Protein 2JHN (pdb70)

Solvent-accessible surface area: 27397 Å² total; per-residue (Å²): 135,44,115,2,104,24,168,42,30,17,48,9,122,27,10,16,82,20,40,39,33,46,103,64,32,5,0,5,2,17,84,122,33,38,0,16,7,2,6,60,11,132,76,86,28,2,0,0,24,0,47,49,94,54,102,114,12,0,2,0,33,9,56,8,82,122,202,13,35,106,37,0,82,151,62,0,31,63,13,10,1,11,66,67,6,80,91,1,13,136,54,0,62,72,17,104,62,0,94,94,1,22,89,117,8,111,7,4,4,74,2,4,15,34,3,27,40,1,9,2,4,0,2,33,2,0,3,28,19,162,61,64,51,58,74,5,14,108,26,1,13,129,3,0,39,30,25,3,51,86,19,128,65,113,74,62,94,0,41,3,17,3,44,43,129,28,1,76,70,1,18,32,78,0,2,100,67,9,50,6,62,113,88,24,0,62,2,4,18,52,1,4,141,54,148,104,8,89,99,5,39,149,105,38,82,144,106,0,57,115,44,0,38,85,18,145,45,6,40,116,59,4,0,11,3,0,1,0,15,3,6,34,47,62,22,20,0,0,51,14,114,9,0,57,99,0,0,2,101,7,42,50,145,45,127,108,38,50,18,135,69,0,39,52,12,6,165,122,103,0,34,149,7,6,32,4,0,0,4,0,0,24,0,15,12,34,93,80,64,154,229,182,206,142,48,116,2,112,26,166,44,34,16,55,6,114,24,9,15,101,20,40,40,42,51,126,73,30,5,0,5,2,13,69,120,34,37,0,17,4,2,10,74,11,120,77,92,27,2,0,0,24,0,47,43,96,57,99,116,14,0,2,0,31,10,59,10,83,124,189,14,39,86,37,0,84,139,73,0,30,64,11,11,1,10,71,61,6,91,97,1,15,143,52,0,49,74,14,124,79,0,104,117,3,18,88,119,10,110,7,4,4,74,2,4,15,35,3,31,42,0,10,1,4,0,2,31,2,0,2,27,8,163,62,62,54,65,74,6,15,107,29,1,12,130,2,1,37,34,25,3,51,82,19,135,62,118,71,70,102,0,35,5,18,3,41,41,130,27,1,75,62,8,16,40,97,0,1,96,85,12,49,8,58,147,108,18,0,89,6,2,16,77,0,3,140,54,143,101,8,83,104,4,41,165,97,37,79,149,107,0,55,114,44,0,38,83,17,192,39,8,38,118,54,4,0,9,4,0,1,0,13,3,6,32,40,63,24,20,0,0,56,13,98,9,0,58,102,0,0,1,105,12,42,51,149,50,126,98,36,56,21,145,74,0,38,73,21,6,159,135,109,0,34,149,7,5,34,4,0,0,3,0,0,21,1,17,21,76,98,76,88,241,204

Foldseek 3Di:
DDKDFAPFFADLVLLQVLDDCQCFCLPWHADPSKIWAWDQDPNRTKIWIWHDPDRGMIDIDIDDDPVCVVVVNVLCCQASVRHAQPVVQVQLCPDPLSPVLCVVSPRSGFDHAPASALLVLLLLLLLPPPHDNVVSSQLSSLQQVPQWDWDQDDNDIHTGRHQLVSLLVCALVNSVVSPDDSVSSVQSNVVSPDPPSRCLLVDDLVVQLCVQCVRPSRDDQSSQSSCLRPSVDLRARLQPPLLQQLQCVRPVVRPRDDSVVSVVCCVVRQPPNNSRVNSSSNCCCVPVPVDDD/DDKDFAPFFADLVLLQVLDPCQCQCLPWHADPSKIWAWDQDPRRTKTWIWHAPDRGMIDIDIDDDPVCVVVVSVLCCQQSVRHAQPVVQVLLCPDPLSVVLCVVSPRSGFDHAPASALLVLLLLLLLPPPHDNVVSSQLSSLQQVPQWDWDADPNDIHTGRHALVSLLVCALVNSVVSPDDSVSSVQSNVSSPDPPSRCLLVDDLVVQLCVQCVGPSGDLQSSLSSCLRPSVHLRANLQPPLLQQLVCVRPPVRDGDDSVVSVVCCVVRVPPRNSRVNSSSNCCSVPVPPD

Sequence (584 aa):
MWRIELKHAVNWELKMKKFFVLPELPTPDVVESGVWRRRAIVLDGRAVAVMAYPESERTIVVEGNFENREWEAVRRKLVEYLGLQNPEELYRFMDGDEKLRMMLKNRFYGFGRAGLMSMMSVFEGIAKAIIQQQISFVVAEKLAAKIVGRFGDEVEWNGLKFYGFPTQEAILKAGVEGLRECGLSRRRKAELIVEIAKEENLEELKEWGEEEAYEEYLTSFKGIGRWTAELVLSIALGKNVFPADDLGVRRAVSRLYFNGEIQSAEKVREIARERFGRFARDILFYLFLYDRFFSKELVMWRIELKHAVNWELKMKFFVLPELPTPDVVESGVWRRAIVLDGRAVAVMAYPESERTIVVEGNFENREWEAVRRKLVEYLGLQNPEELYRFMDGDEKLRMLLKNRFYGFGRAGLMSMMSVFEGIAKAIIQQQISFVVAEKLAAKIVGRFGDEVEWNGLKFYGFPTQEAILKAGVEGLRECGLSRRKAELIVEEIAKEENLEELLKEWGEEEAYEYLTSFKGIGRWTAELVLSSIALGKKNVFPADDLLGVRRAVSRLYFNGEIQSAEKVREIARERFGRFARDILFYLFLYDRFFSLV

InterPro domains:
  IPR003265 HhH-GPD domain [PF00730] (124-270)
  IPR003265 HhH-GPD domain [SM00478] (127-283)
  IPR003265 HhH-GPD domain [cd00056] (119-284)
  IPR011257 DNA glycosylase [SSF48150] (116-285)
  IPR023170 Helix-hairpin-helix, base-excision DNA repair, C-terminal [G3DSA:1.10.1670.10] (234-295)
  IPR037046 DNA-3-methyladenine glycosylase AlkA, N-terminal domain superfamily [G3DSA:3.30.310.20] (1-113)
  IPR051912 Alkylbase DNA Glycosylase/Transcriptional Activator [PTHR43003] (111-266)
  IPR055137 AlkA-like, TATA-box binding protein-like domain [PF22394] (1-84)

Secondary structure (DSSP, 8-state):
-EEEE-SS---HHHHHHT-SSTTS-SS-EEETTEEEEEEEETTEEEEEEEEEEETTEEEEEESS-GGGHHHHHHHHHHHHT-S--HHHHHHHHTSHHHHHHHHHTTT--S---S-SSHHHHHHHHHHTTTS-HHHHHHHHHHHHHHHS-EEEETTEEEE-PPPHHHHHHHHHHHHHHTT--HHHHHHHHHHHT-SSGGGGGGS-HHHHHHHHHTSTT--HHHHHHHHHHTT------TT-HHHHHHHHHHHSTT-PPPHHHHHHHIIIIIGGGHHHHHHHHHHHHHHTT----/-EEEE-SS---HHHHHHT-SSTTS-SS-EEETTEEEEEEEETTEEEEEEEEEEETTEEEEEESS-GGGHHHHHHHHHHHHT-S--HHHHHHHHTSHHHHHHHHHTTT--S---S-SSHHHHHHHHHHTTTS-HHHHHHHHHHHHHHHS-EEEETTEEEE-PPPHHHHHHHHHHHHHHHT--HHHHHHHHHHHT-S-GGGGGGS-HHHHHHHHHTSTT--HHHHHHIIIIIT------TT-HHHHHHHHHHHSTT----HHHHHHHHHHHTGGGHHHHHHHHHHHHHH----

Structure (mmCIF, N/CA/C/O backbone):
data_2JHN
#
_entry.id   2JHN
#
_cell.length_a   69.494
_cell.length_b   49.968
_cell.length_c   105.798
_cell.angle_alpha   90.00
_cell.angle_beta   107.43
_cell.angle_gamma   90.00
#
_symmetry.space_group_name_H-M   'P 1 21 1'
#
loop_
_entity.id
_entity.type
_entity.pdbx_description
1 polymer '3-METHYLADENINE DNA-GLYCOSYLASE'
2 non-polymer 'MERCURIBENZOIC ACID'
3 non-polymer 'MERCURY (II) ION'
4 non-polymer 'SODIUM ION'
5 non-polymer GLYCEROL
6 non-polymer '2-(N-MORPHOLINO)-ETHANESULFONIC ACID'
7 water water
#
loop_
_atom_site.group_PDB
_atom_site.id
_atom_site.type_symbol
_atom_site.label_atom_id
_atom_site.label_alt_id
_atom_site.label_comp_id
_atom_site.label_asym_id
_atom_site.label_entity_id
_atom_site.label_seq_id
_atom_site.pdbx_PDB_ins_code
_atom_site.Cartn_x
_atom_site.Cartn_y
_atom_site.Cartn_z
_atom_site.occupancy
_atom_site.B_iso_or_equiv
_atom_site.auth_seq_id
_atom_site.auth_comp_id
_atom_site.auth_asym_id
_atom_site.auth_atom_id
_atom_site.pdbx_PDB_model_num
ATOM 1 N N . MET A 1 1 ? 22.359 -0.893 38.195 1.00 29.00 1 MET A N 1
ATOM 2 C CA . MET A 1 1 ? 21.974 -0.520 39.584 1.00 28.20 1 MET A CA 1
ATOM 3 C C . MET A 1 1 ? 22.816 -1.271 40.567 1.00 27.07 1 MET A C 1
ATOM 4 O O . MET A 1 1 ? 22.873 -2.513 40.537 1.00 26.94 1 MET A O 1
ATOM 9 N N . TRP A 1 2 ? 23.446 -0.519 41.457 1.00 24.54 2 TRP A N 1
ATOM 10 C CA . TRP A 1 2 ? 23.984 -1.072 42.682 1.00 23.24 2 TRP A CA 1
ATOM 11 C C . TRP A 1 2 ? 23.443 -0.185 43.794 1.00 22.09 2 TRP A C 1
ATOM 12 O O . TRP A 1 2 ? 23.026 0.953 43.542 1.00 21.85 2 TRP A O 1
ATOM 23 N N . ARG A 1 3 ? 23.471 -0.705 45.014 1.00 22.02 3 ARG A N 1
ATOM 24 C CA . ARG A 1 3 ? 22.942 -0.007 46.191 1.00 21.09 3 ARG A CA 1
ATOM 25 C C . ARG A 1 3 ? 23.963 0.003 47.317 1.00 21.09 3 ARG A C 1
ATOM 26 O O . ARG A 1 3 ? 24.604 -1.019 47.595 1.00 21.43 3 ARG A O 1
ATOM 34 N N . ILE A 1 4 ? 24.122 1.172 47.932 1.00 20.47 4 ILE A N 1
ATOM 35 C CA . ILE A 1 4 ? 24.933 1.324 49.137 1.00 21.08 4 ILE A CA 1
ATOM 36 C C . ILE A 1 4 ? 23.987 1.456 50.326 1.00 20.61 4 ILE A C 1
ATOM 37 O O . ILE A 1 4 ? 23.302 2.466 50.462 1.00 19.98 4 ILE A O 1
ATOM 42 N N . GLU A 1 5 ? 23.970 0.444 51.189 1.00 21.62 5 GLU A N 1
ATOM 43 C CA . GLU A 1 5 ? 23.069 0.434 52.353 1.00 22.44 5 GLU A CA 1
ATOM 44 C C . GLU A 1 5 ? 23.766 0.956 53.597 1.00 22.09 5 GLU A C 1
ATOM 45 O O . GLU A 1 5 ? 24.821 0.458 53.969 1.00 22.46 5 GLU A O 1
ATOM 51 N N . LEU A 1 6 ? 23.166 1.957 54.225 1.00 22.70 6 LEU A N 1
ATOM 52 C CA . LEU A 1 6 ? 23.762 2.670 55.366 1.00 22.84 6 LEU A CA 1
ATOM 53 C C . LEU A 1 6 ? 23.112 2.218 56.667 1.00 24.49 6 LEU A C 1
ATOM 54 O O . LEU A 1 6 ? 21.930 1.854 56.670 1.00 24.45 6 LEU A O 1
ATOM 59 N N . LYS A 1 7 ? 23.861 2.285 57.772 1.00 25.62 7 LYS A N 1
ATOM 60 C CA . LYS A 1 7 ? 23.281 1.994 59.098 1.00 26.80 7 LYS A CA 1
ATOM 61 C C . LYS A 1 7 ? 22.457 3.166 59.634 1.00 26.48 7 LYS A C 1
ATOM 62 O O . LYS A 1 7 ? 21.471 2.969 60.354 1.00 27.37 7 LYS A O 1
ATOM 68 N N . HIS A 1 8 ? 22.819 4.381 59.222 1.00 25.99 8 HIS A N 1
ATOM 69 C CA . HIS A 1 8 ? 22.232 5.619 59.721 1.00 25.50 8 HIS A CA 1
ATOM 70 C C . HIS A 1 8 ? 21.701 6.468 58.543 1.00 24.71 8 HIS A C 1
ATOM 71 O O . HIS A 1 8 ? 22.254 6.389 57.447 1.00 25.27 8 HIS A O 1
ATOM 78 N N . ALA A 1 9 ? 20.648 7.269 58.742 1.00 23.85 9 ALA A N 1
ATOM 79 C CA . ALA A 1 9 ? 20.165 8.170 57.669 1.00 22.78 9 ALA A CA 1
ATOM 80 C C . ALA A 1 9 ? 21.232 9.222 57.314 1.00 22.40 9 ALA A C 1
ATOM 81 O O . ALA A 1 9 ? 22.031 9.627 58.168 1.00 22.91 9 ALA A O 1
ATOM 83 N N . VAL A 1 10 ? 21.257 9.625 56.050 1.00 20.67 10 VAL A N 1
ATOM 84 C CA . VAL A 1 10 ? 22.090 10.741 55.595 1.00 19.55 10 VAL A CA 1
ATOM 85 C C . VAL A 1 10 ? 21.148 11.721 54.913 1.00 18.71 10 VAL A C 1
ATOM 86 O O . VAL A 1 10 ? 20.180 11.318 54.238 1.00 19.40 10 VAL A O 1
ATOM 90 N N . ASN A 1 11 ? 21.374 13.003 55.139 1.00 18.01 11 ASN A N 1
ATOM 91 C CA . ASN A 1 11 ? 20.654 14.027 54.433 1.00 17.27 11 ASN A CA 1
ATOM 92 C C . ASN A 1 11 ? 21.393 14.336 53.125 1.00 16.53 11 ASN A C 1
ATOM 93 O O . ASN A 1 11 ? 22.380 15.063 53.126 1.00 14.42 11 ASN A O 1
ATOM 98 N N . TRP A 1 12 ? 20.899 13.773 52.023 1.00 16.51 12 TRP A N 1
ATOM 99 C CA . TRP A 1 12 ? 21.528 13.947 50.715 1.00 16.07 12 TRP A CA 1
ATOM 100 C C . TRP A 1 12 ? 21.555 15.402 50.277 1.00 16.28 12 TRP A C 1
ATOM 101 O O . TRP A 1 12 ? 22.533 15.860 49.681 1.00 15.61 12 TRP A O 1
ATOM 112 N N . GLU A 1 13 ? 20.482 16.143 50.557 1.00 16.22 13 GLU A N 1
ATOM 113 C CA . GLU A 1 13 ? 20.417 17.530 50.136 1.00 17.04 13 GLU A CA 1
ATOM 114 C C . GLU A 1 13 ? 21.558 18.350 50.754 1.00 16.61 13 GLU A C 1
ATOM 115 O O . GLU A 1 13 ? 22.185 19.150 50.072 1.00 16.34 13 GLU A O 1
ATOM 121 N N . LEU A 1 14 ? 21.831 18.118 52.044 1.00 16.04 14 LEU A N 1
ATOM 122 C CA . LEU A 1 14 ? 22.960 18.762 52.742 1.00 15.20 14 LEU A CA 1
ATOM 123 C C . LEU A 1 14 ? 24.339 18.309 52.209 1.00 13.89 14 LEU A C 1
ATOM 124 O O . LEU A 1 14 ? 25.243 19.125 52.068 1.00 13.30 14 LEU A O 1
ATOM 129 N N . LYS A 1 15 ? 24.481 17.017 51.921 1.00 13.14 15 LYS A N 1
ATOM 130 C CA . LYS A 1 15 ? 25.700 16.516 51.241 1.00 13.23 15 LYS A CA 1
ATOM 131 C C . LYS A 1 15 ? 25.941 17.254 49.923 1.00 13.76 15 LYS A C 1
ATOM 132 O O . LYS A 1 15 ? 27.059 17.668 49.643 1.00 12.65 15 LYS A O 1
ATOM 138 N N . MET A 1 16 ? 24.884 17.435 49.127 1.00 14.90 16 MET A N 1
ATOM 139 C CA . MET A 1 16 ? 24.988 18.137 47.838 1.00 15.57 16 MET A CA 1
ATOM 140 C C . MET A 1 16 ? 25.216 19.655 47.980 1.00 16.56 16 MET A C 1
ATOM 141 O O . MET A 1 16 ? 25.883 20.262 47.140 1.00 16.55 16 MET A O 1
ATOM 146 N N A LYS A 1 17 ? 24.669 20.252 49.039 0.50 17.60 17 LYS A N 1
ATOM 147 N N B LYS A 1 17 ? 24.680 20.226 49.062 0.50 17.53 17 LYS A N 1
ATOM 148 C CA A LYS A 1 17 ? 24.850 21.683 49.313 0.50 18.67 17 LYS A CA 1
ATOM 149 C CA B LYS A 1 17 ? 24.829 21.648 49.404 0.50 18.47 17 LYS A CA 1
ATOM 150 C C A LYS A 1 17 ? 26.317 22.021 49.527 0.50 18.38 17 LYS A C 1
ATOM 151 C C B LYS A 1 17 ? 26.288 22.019 49.597 0.50 18.27 17 LYS A C 1
ATOM 152 O O A LYS A 1 17 ? 26.734 23.172 49.356 0.50 19.11 17 LYS A O 1
ATOM 153 O O B LYS A 1 17 ? 26.667 23.189 49.487 0.50 18.99 17 LYS A O 1
ATOM 164 N N . PHE A 1 18 ? 27.105 21.014 49.893 1.00 18.68 18 PHE A N 1
ATOM 165 C CA . PHE A 1 18 ? 28.531 21.218 50.112 1.00 18.73 18 PHE A CA 1
ATOM 166 C C . PHE A 1 18 ? 29.245 21.675 48.847 1.00 19.11 18 PHE A C 1
ATOM 167 O O . PHE A 1 18 ? 30.237 22.378 48.939 1.00 18.74 18 PHE A O 1
ATOM 175 N N . PHE A 1 19 ? 28.719 21.280 47.681 1.00 20.27 19 PHE A N 1
ATOM 176 C CA . PHE A 1 19 ? 29.233 21.686 46.381 1.00 21.12 19 PHE A CA 1
ATOM 177 C C . PHE A 1 19 ? 28.879 23.145 46.100 1.00 23.37 19 PHE A C 1
ATOM 178 O O . PHE A 1 19 ? 27.726 23.562 46.229 1.00 23.54 19 PHE A O 1
ATOM 186 N N . VAL A 1 20 ? 29.883 23.912 45.702 1.00 24.02 20 VAL A N 1
ATOM 187 C CA . VAL A 1 20 ? 29.739 25.356 45.618 1.00 26.28 20 VAL A CA 1
ATOM 188 C C . VAL A 1 20 ? 29.111 25.800 44.285 1.00 26.45 20 VAL A C 1
ATOM 189 O O . VAL A 1 20 ? 28.307 26.735 44.247 1.00 28.17 20 VAL A O 1
ATOM 193 N N . LEU A 1 21 ? 29.443 25.092 43.213 1.00 26.08 21 LEU A N 1
ATOM 194 C CA . LEU A 1 21 ? 28.893 25.368 41.885 1.00 26.03 21 LEU A CA 1
ATOM 195 C C . LEU A 1 21 ? 28.418 24.060 41.254 1.00 25.68 21 LEU A C 1
ATOM 196 O O . LEU A 1 21 ? 29.083 23.516 40.366 1.00 25.75 21 LEU A O 1
ATOM 201 N N . PRO A 1 22 ? 27.256 23.554 41.715 1.00 25.40 22 PRO A N 1
ATOM 202 C CA . PRO A 1 22 ? 26.800 22.202 41.388 1.00 24.49 22 PRO A CA 1
ATOM 203 C C . PRO A 1 22 ? 26.594 21.952 39.883 1.00 24.44 22 PRO A C 1
ATOM 204 O O . PRO A 1 22 ? 26.887 20.859 39.404 1.00 24.42 22 PRO A O 1
ATOM 208 N N . GLU A 1 23 ? 26.127 22.962 39.151 1.00 24.11 23 GLU A N 1
ATOM 209 C CA . GLU A 1 23 ? 25.802 22.818 37.727 1.00 24.37 23 GLU A CA 1
ATOM 210 C C . GLU A 1 23 ? 27.044 22.687 36.827 1.00 24.32 23 GLU A C 1
ATOM 211 O O . GLU A 1 23 ? 27.041 21.986 35.807 1.00 24.54 23 GLU A O 1
ATOM 217 N N . LEU A 1 24 ? 28.100 23.375 37.217 1.00 23.67 24 LEU A N 1
ATOM 218 C CA . LEU A 1 24 ? 29.315 23.431 36.447 1.00 22.93 24 LEU A CA 1
ATOM 219 C C . LEU A 1 24 ? 30.179 22.194 36.713 1.00 22.43 24 LEU A C 1
ATOM 220 O O . LEU A 1 24 ? 30.317 21.799 37.864 1.00 21.40 24 LEU A O 1
ATOM 225 N N . PRO A 1 25 ? 30.725 21.551 35.656 1.00 21.55 25 PRO A N 1
ATOM 226 C CA . PRO A 1 25 ? 31.582 20.365 35.867 1.00 20.60 25 PRO A CA 1
ATOM 227 C C . PRO A 1 25 ? 32.923 20.714 36.491 1.00 19.73 25 PRO A C 1
ATOM 228 O O . PRO A 1 25 ? 33.826 21.213 35.809 1.00 19.50 25 PRO A O 1
ATOM 232 N N . THR A 1 26 ? 33.046 20.470 37.799 1.00 18.50 26 THR A N 1
ATOM 233 C CA . THR A 1 26 ? 34.214 20.935 38.534 1.00 17.89 26 THR A CA 1
ATOM 234 C C . THR A 1 26 ? 35.210 19.865 39.108 1.00 16.55 26 THR A C 1
ATOM 235 O O . THR A 1 26 ? 36.045 20.233 39.911 1.00 17.22 26 THR A O 1
ATOM 239 N N . PRO A 1 27 ? 35.183 18.587 38.661 1.00 15.92 27 PRO A N 1
ATOM 240 C CA . PRO A 1 27 ? 34.442 17.937 37.573 1.00 14.74 27 PRO A CA 1
ATOM 241 C C . PRO A 1 27 ? 33.026 17.492 37.946 1.00 14.62 27 PRO A C 1
ATOM 242 O O . PRO A 1 27 ? 32.262 17.099 37.045 1.00 14.87 27 PRO A O 1
ATOM 246 N N . ASP A 1 28 ? 32.682 17.536 39.242 1.00 13.33 28 ASP A N 1
ATOM 247 C CA . ASP A 1 28 ? 31.391 17.004 39.686 1.00 14.26 28 ASP A CA 1
ATOM 248 C C . ASP A 1 28 ? 30.264 17.859 39.115 1.00 13.17 28 ASP A C 1
ATOM 249 O O . ASP A 1 28 ? 30.366 19.098 39.099 1.00 13.62 28 ASP A O 1
ATOM 254 N N . VAL A 1 29 ? 29.194 17.183 38.724 1.00 14.11 29 VAL A N 1
ATOM 255 C CA . VAL A 1 29 ? 27.928 17.821 38.364 1.00 15.77 29 VAL A CA 1
ATOM 256 C C . VAL A 1 29 ? 26.815 17.260 39.235 1.00 15.66 29 VAL A C 1
ATOM 257 O O . VAL A 1 29 ? 26.703 16.041 39.412 1.00 15.75 29 VAL A O 1
ATOM 261 N N . VAL A 1 30 ? 26.010 18.165 39.775 1.00 16.23 30 VAL A N 1
ATOM 262 C CA . VAL A 1 30 ? 24.845 17.785 40.553 1.00 17.14 30 VAL A CA 1
ATOM 263 C C . VAL A 1 30 ? 23.638 18.452 39.881 1.00 17.51 30 VAL A C 1
ATOM 264 O O . VAL A 1 30 ? 23.570 19.679 39.760 1.00 17.41 30 VAL A O 1
ATOM 268 N N . GLU A 1 31 ? 22.730 17.627 39.390 1.00 19.52 31 GLU A N 1
ATOM 269 C CA . GLU A 1 31 ? 21.559 18.129 38.645 1.00 21.20 31 GLU A CA 1
ATOM 270 C C . GLU A 1 31 ? 20.363 17.381 39.171 1.00 21.87 31 GLU A C 1
ATOM 271 O O . GLU A 1 31 ? 20.343 16.163 39.139 1.00 20.92 31 GLU A O 1
ATOM 277 N N . SER A 1 32 ? 19.386 18.129 39.686 1.00 23.41 32 SER A N 1
ATOM 278 C CA . SER A 1 32 ? 18.180 17.570 40.320 1.00 24.86 32 SER A CA 1
ATOM 279 C C . SER A 1 32 ? 18.490 16.495 41.343 1.00 24.37 32 SER A C 1
ATOM 280 O O . SER A 1 32 ? 17.886 15.411 41.343 1.00 25.28 32 SER A O 1
ATOM 283 N N . GLY A 1 33 ? 19.464 16.791 42.206 1.00 23.41 33 GLY A N 1
ATOM 284 C CA . GLY A 1 33 ? 19.816 15.902 43.308 1.00 21.57 33 GLY A CA 1
ATOM 285 C C . GLY A 1 33 ? 20.526 14.619 42.903 1.00 19.96 33 GLY A C 1
ATOM 286 O O . GLY A 1 33 ? 20.623 13.702 43.702 1.00 20.08 33 GLY A O 1
ATOM 287 N N . VAL A 1 34 ? 20.986 14.546 41.652 1.00 18.01 34 VAL A N 1
ATOM 288 C CA . VAL A 1 34 ? 21.763 13.410 41.195 1.00 17.04 34 VAL A CA 1
ATOM 289 C C . VAL A 1 34 ? 23.189 13.887 40.951 1.00 16.10 34 VAL A C 1
ATOM 290 O O . VAL A 1 34 ? 23.407 14.791 40.156 1.00 16.51 34 VAL A O 1
ATOM 294 N N . TRP A 1 35 ? 24.135 13.278 41.663 1.00 15.60 35 TRP A N 1
ATOM 295 C CA . TRP A 1 35 ? 25.561 13.579 41.549 1.00 14.74 35 TRP A CA 1
ATOM 296 C C . TRP A 1 35 ? 26.202 12.701 40.475 1.00 14.32 35 TRP A C 1
ATOM 297 O O . TRP A 1 35 ? 25.895 11.500 40.387 1.00 14.42 35 TRP A O 1
ATOM 308 N N . ARG A 1 36 ? 27.118 13.268 39.686 1.00 14.21 36 ARG A N 1
ATOM 309 C CA . ARG A 1 36 ? 27.880 12.445 38.759 1.00 14.45 36 ARG A CA 1
ATOM 310 C C . ARG A 1 36 ? 29.247 12.988 38.396 1.00 14.16 36 ARG A C 1
ATOM 311 O O . ARG A 1 36 ? 29.491 14.203 38.450 1.00 14.30 36 ARG A O 1
ATOM 319 N N A ARG A 1 37 ? 30.126 12.063 38.026 0.50 14.65 37 ARG A N 1
ATOM 320 N N B ARG A 1 37 ? 30.137 12.066 38.049 0.50 14.65 37 ARG A N 1
ATOM 321 C CA A ARG A 1 37 ? 31.434 12.384 37.446 0.50 15.27 37 ARG A CA 1
ATOM 322 C CA B ARG A 1 37 ? 31.439 12.394 37.458 0.50 15.24 37 ARG A CA 1
ATOM 323 C C A ARG A 1 37 ? 32.024 11.173 36.764 0.50 15.54 37 ARG A C 1
ATOM 324 C C B ARG A 1 37 ? 32.018 11.181 36.758 0.50 15.54 37 ARG A C 1
ATOM 325 O O A ARG A 1 37 ? 31.533 10.053 36.925 0.50 15.19 37 ARG A O 1
ATOM 326 O O B ARG A 1 37 ? 31.497 10.069 36.885 0.50 15.21 37 ARG A O 1
ATOM 341 N N . ALA A 1 38 ? 33.080 11.413 35.990 1.00 16.57 38 ALA A N 1
ATOM 342 C CA . ALA A 1 38 ? 33.849 10.336 35.400 1.00 18.10 38 ALA A CA 1
ATOM 343 C C . ALA A 1 38 ? 34.979 10.074 36.391 1.00 19.91 38 ALA A C 1
ATOM 344 O O . ALA A 1 38 ? 35.563 11.022 36.962 1.00 19.82 38 ALA A O 1
ATOM 346 N N . ILE A 1 39 ? 35.251 8.801 36.644 1.00 20.84 39 ILE A N 1
ATOM 347 C CA . ILE A 1 39 ? 36.415 8.444 37.438 1.00 23.61 39 ILE A CA 1
ATOM 348 C C . ILE A 1 39 ? 37.335 7.544 36.596 1.00 24.78 39 ILE A C 1
ATOM 349 O O . ILE A 1 39 ? 36.867 6.808 35.717 1.00 24.41 39 ILE A O 1
ATOM 354 N N . VAL A 1 40 ? 38.638 7.636 36.840 1.00 27.08 40 VAL A N 1
ATOM 355 C CA . VAL A 1 40 ? 39.589 6.769 36.146 1.00 29.24 40 VAL A CA 1
ATOM 356 C C . VAL A 1 40 ? 39.722 5.488 36.953 1.00 30.46 40 VAL A C 1
ATOM 357 O O . VAL A 1 40 ? 40.029 5.512 38.153 1.00 30.59 40 VAL A O 1
ATOM 361 N N . LEU A 1 41 ? 39.430 4.368 36.296 1.00 32.03 41 LEU A N 1
ATOM 362 C CA . LEU A 1 41 ? 39.407 3.080 36.959 1.00 33.49 41 LEU A CA 1
ATOM 363 C C . LEU A 1 41 ? 40.169 2.100 36.079 1.00 34.54 41 LEU A C 1
ATOM 364 O O . LEU A 1 41 ? 39.773 1.835 34.928 1.00 34.69 41 LEU A O 1
ATOM 369 N N . ASP A 1 42 ? 41.280 1.599 36.622 1.00 35.80 42 ASP A N 1
ATOM 370 C CA . ASP A 1 42 ? 42.246 0.771 35.886 1.00 36.30 42 ASP A CA 1
ATOM 371 C C . ASP A 1 42 ? 42.586 1.337 34.501 1.00 36.48 42 ASP A C 1
ATOM 372 O O . ASP A 1 42 ? 42.387 0.680 33.471 1.00 37.68 42 ASP A O 1
ATOM 377 N N . GLY A 1 43 ? 43.066 2.579 34.498 1.00 35.96 43 GLY A N 1
ATOM 378 C CA . GLY A 1 43 ? 43.574 3.230 33.299 1.00 35.06 43 GLY A CA 1
ATOM 379 C C . GLY A 1 43 ? 42.531 3.625 32.278 1.00 34.63 43 GLY A C 1
ATOM 380 O O . GLY A 1 43 ? 42.869 3.983 31.141 1.00 35.23 43 GLY A O 1
ATOM 381 N N . ARG A 1 44 ? 41.263 3.571 32.669 1.00 33.35 44 ARG A N 1
ATOM 382 C CA . ARG A 1 44 ? 40.184 4.002 31.790 1.00 32.13 44 ARG A CA 1
ATOM 383 C C . ARG A 1 44 ? 39.110 4.791 32.576 1.00 30.74 44 ARG A C 1
ATOM 384 O O . ARG A 1 44 ? 38.863 4.511 33.746 1.00 30.24 44 ARG A O 1
ATOM 392 N N . ALA A 1 45 ? 38.514 5.795 31.932 1.00 29.41 45 ALA A N 1
ATOM 393 C CA . ALA A 1 45 ? 37.471 6.600 32.572 1.00 27.40 45 ALA A CA 1
ATOM 394 C C . ALA A 1 45 ? 36.109 5.938 32.443 1.00 26.48 45 ALA A C 1
ATOM 395 O O . ALA A 1 45 ? 35.692 5.544 31.352 1.00 25.90 45 ALA A O 1
ATOM 397 N N . VAL A 1 46 ? 35.432 5.817 33.579 1.00 25.19 46 VAL A N 1
ATOM 398 C CA . VAL A 1 46 ? 34.077 5.290 33.655 1.00 24.00 46 VAL A CA 1
ATOM 399 C C . VAL A 1 46 ? 33.103 6.350 34.178 1.00 23.43 46 VAL A C 1
ATOM 400 O O . VAL A 1 46 ? 33.502 7.291 34.896 1.00 22.84 46 VAL A O 1
ATOM 404 N N . ALA A 1 47 ? 31.840 6.197 33.796 1.00 21.68 47 ALA A N 1
ATOM 405 C CA . ALA A 1 47 ? 30.758 7.054 34.267 1.00 21.16 47 ALA A CA 1
ATOM 406 C C . ALA A 1 47 ? 30.229 6.485 35.590 1.00 19.90 47 ALA A C 1
ATOM 407 O O . ALA A 1 47 ? 30.006 5.270 35.717 1.00 20.05 47 ALA A O 1
ATOM 409 N N . VAL A 1 48 ? 30.076 7.353 36.589 1.00 19.14 48 VAL A N 1
ATOM 410 C CA . VAL A 1 48 ? 29.440 6.974 37.857 1.00 18.33 48 VAL A CA 1
ATOM 411 C C . VAL A 1 48 ? 28.434 8.062 38.215 1.00 17.56 48 VAL A C 1
ATOM 412 O O . VAL A 1 48 ? 28.725 9.245 38.061 1.00 16.14 48 VAL A O 1
ATOM 416 N N . MET A 1 49 ? 27.241 7.658 38.673 1.00 17.98 49 MET A N 1
ATOM 417 C CA . MET A 1 49 ? 26.285 8.606 39.230 1.00 20.10 49 MET A CA 1
ATOM 418 C C . MET A 1 49 ? 25.669 7.997 40.484 1.00 17.45 49 MET A C 1
ATOM 419 O O . MET A 1 49 ? 25.653 6.775 40.654 1.00 17.22 49 MET A O 1
ATOM 424 N N . ALA A 1 50 ? 25.180 8.849 41.366 1.00 16.72 50 ALA A N 1
ATOM 425 C CA . ALA A 1 50 ? 24.615 8.378 42.628 1.00 15.76 50 ALA A CA 1
ATOM 426 C C . ALA A 1 50 ? 23.529 9.326 43.104 1.00 15.11 50 ALA A C 1
ATOM 427 O O . ALA A 1 50 ? 23.588 10.524 42.863 1.00 14.10 50 ALA A O 1
ATOM 429 N N . TYR A 1 51 ? 22.539 8.759 43.794 1.00 15.98 51 TYR A N 1
ATOM 430 C CA . TYR A 1 51 ? 21.375 9.499 44.257 1.00 16.46 51 TYR A CA 1
ATOM 431 C C . TYR A 1 51 ? 20.650 8.582 45.246 1.00 16.17 51 TYR A C 1
ATOM 432 O O . TYR A 1 51 ? 20.765 7.356 45.154 1.00 15.34 51 TYR A O 1
ATOM 441 N N . PRO A 1 52 ? 19.943 9.177 46.218 1.00 16.34 52 PRO A N 1
ATOM 442 C CA . PRO A 1 52 ? 19.240 8.418 47.237 1.00 17.12 52 PRO A CA 1
ATOM 443 C C . PRO A 1 52 ? 17.947 7.766 46.715 1.00 18.21 52 PRO A C 1
ATOM 444 O O . PRO A 1 52 ? 17.218 8.375 45.929 1.00 18.06 52 PRO A O 1
ATOM 448 N N . GLU A 1 53 ? 17.671 6.544 47.144 1.00 19.49 53 GLU A N 1
ATOM 449 C CA . GLU A 1 53 ? 16.300 6.063 46.971 1.00 21.83 53 GLU A CA 1
ATOM 450 C C . GLU A 1 53 ? 15.516 6.134 48.294 1.00 22.43 53 GLU A C 1
ATOM 451 O O . GLU A 1 53 ? 14.273 6.150 48.296 1.00 21.99 53 GLU A O 1
ATOM 457 N N . SER A 1 54 ? 16.255 6.218 49.403 1.00 23.32 54 SER A N 1
ATOM 458 C CA . SER A 1 54 ? 15.681 6.451 50.738 1.00 24.75 54 SER A CA 1
ATOM 459 C C . SER A 1 54 ? 16.723 7.087 51.647 1.00 25.19 54 SER A C 1
ATOM 460 O O . SER A 1 54 ? 17.890 7.223 51.256 1.00 24.87 54 SER A O 1
ATOM 463 N N . GLU A 1 55 ? 16.312 7.444 52.867 1.00 25.01 55 GLU A N 1
ATOM 464 C CA . GLU A 1 55 ? 17.230 8.017 53.862 1.00 24.99 55 GLU A CA 1
ATOM 465 C C . GLU A 1 55 ? 18.514 7.206 54.073 1.00 24.20 55 GLU A C 1
ATOM 466 O O . GLU A 1 55 ? 19.572 7.790 54.373 1.00 24.04 55 GLU A O 1
ATOM 472 N N . ARG A 1 56 ? 18.424 5.878 53.911 1.00 22.89 56 ARG A N 1
ATOM 473 C CA . ARG A 1 56 ? 19.516 4.967 54.217 1.00 22.28 56 ARG A CA 1
ATOM 474 C C . ARG A 1 56 ? 20.046 4.163 53.034 1.00 21.40 56 ARG A C 1
ATOM 475 O O . ARG A 1 56 ? 20.807 3.218 53.228 1.00 21.20 56 ARG A O 1
ATOM 483 N N . THR A 1 57 ? 19.669 4.543 51.815 1.00 20.32 57 THR A N 1
ATOM 484 C CA . THR A 1 57 ? 20.071 3.775 50.637 1.00 20.05 57 THR A CA 1
ATOM 485 C C . THR A 1 57 ? 20.465 4.701 49.516 1.00 18.58 57 THR A C 1
ATOM 486 O O . THR A 1 57 ? 19.649 5.484 49.051 1.00 18.12 57 THR A O 1
ATOM 490 N N . ILE A 1 58 ? 21.713 4.585 49.072 1.00 18.03 58 ILE A N 1
ATOM 491 C CA . ILE A 1 58 ? 22.192 5.362 47.936 1.00 17.94 58 ILE A CA 1
ATOM 492 C C . ILE A 1 58 ? 22.325 4.413 46.739 1.00 17.54 58 ILE A C 1
ATOM 493 O O . ILE A 1 58 ? 23.034 3.411 46.792 1.00 18.88 58 ILE A O 1
ATOM 498 N N . VAL A 1 59 ? 21.617 4.742 45.672 1.00 17.81 59 VAL A N 1
ATOM 499 C CA . VAL A 1 59 ? 21.762 4.026 44.412 1.00 17.92 59 VAL A CA 1
ATOM 500 C C . VAL A 1 59 ? 22.957 4.567 43.620 1.00 17.85 59 VAL A C 1
ATOM 501 O O . VAL A 1 59 ? 23.158 5.787 43.542 1.00 18.42 59 VAL A O 1
ATOM 505 N N . VAL A 1 60 ? 23.733 3.644 43.063 1.00 18.73 60 VAL A N 1
ATOM 506 C CA . VAL A 1 60 ? 24.815 3.955 42.108 1.00 18.48 60 VAL A CA 1
ATOM 507 C C . VAL A 1 60 ? 24.527 3.324 40.732 1.00 19.77 60 VAL A C 1
ATOM 508 O O . VAL A 1 60 ? 24.145 2.155 40.633 1.00 19.43 60 VAL A O 1
ATOM 512 N N . GLU A 1 61 ? 24.688 4.127 39.693 1.00 20.58 61 GLU A N 1
ATOM 513 C CA . GLU A 1 61 ? 24.671 3.632 38.318 1.00 22.77 61 GLU A CA 1
ATOM 514 C C . GLU A 1 61 ? 25.955 4.057 37.615 1.00 23.43 61 GLU A C 1
ATOM 515 O O . GLU A 1 61 ? 26.563 5.090 37.953 1.00 22.89 61 GLU A O 1
ATOM 521 N N . GLY A 1 62 ? 26.364 3.274 36.620 1.00 24.51 62 GLY A N 1
ATOM 522 C CA . GLY A 1 62 ? 27.577 3.592 35.878 1.00 25.01 62 GLY A CA 1
ATOM 523 C C . GLY A 1 62 ? 27.913 2.490 34.898 1.00 25.83 62 GLY A C 1
ATOM 524 O O . GLY A 1 62 ? 27.230 1.462 34.865 1.00 26.10 62 GLY A O 1
ATOM 525 N N . ASN A 1 63 ? 28.976 2.695 34.122 1.00 26.11 63 ASN A N 1
ATOM 526 C CA . ASN A 1 63 ? 29.331 1.754 33.058 1.00 26.93 63 ASN A CA 1
ATOM 527 C C . ASN A 1 63 ? 30.571 0.908 33.347 1.00 27.55 63 ASN A C 1
ATOM 528 O O . ASN A 1 63 ? 31.132 0.289 32.431 1.00 27.84 63 ASN A O 1
ATOM 533 N N . PHE A 1 64 ? 30.994 0.894 34.617 1.00 27.64 64 PHE A N 1
ATOM 534 C CA . PHE A 1 64 ? 32.004 -0.048 35.110 1.00 28.46 64 PHE A CA 1
ATOM 535 C C . PHE A 1 64 ? 31.450 -1.485 35.184 1.00 29.46 64 PHE A C 1
ATOM 536 O O . PHE A 1 64 ? 30.241 -1.705 35.105 1.00 28.92 64 PHE A O 1
ATOM 544 N N . GLU A 1 65 ? 32.346 -2.455 35.322 1.00 31.15 65 GLU A N 1
ATOM 545 C CA . GLU A 1 65 ? 31.959 -3.856 35.384 1.00 32.81 65 GLU A CA 1
ATOM 546 C C . GLU A 1 65 ? 31.485 -4.229 36.787 1.00 33.70 65 GLU A C 1
ATOM 547 O O . GLU A 1 65 ? 31.864 -3.588 37.766 1.00 33.75 65 GLU A O 1
ATOM 553 N N . ASN A 1 66 ? 30.656 -5.267 36.879 1.00 34.30 66 ASN A N 1
ATOM 554 C CA . ASN A 1 66 ? 30.131 -5.748 38.161 1.00 35.14 66 ASN A CA 1
ATOM 555 C C . ASN A 1 66 ? 31.220 -6.103 39.150 1.00 34.93 66 ASN A C 1
ATOM 556 O O . ASN A 1 66 ? 31.072 -5.893 40.350 1.00 34.56 66 ASN A O 1
ATOM 561 N N . ARG A 1 67 ? 32.307 -6.670 38.639 1.00 34.88 67 ARG A N 1
ATOM 562 C CA . ARG A 1 67 ? 33.440 -7.040 39.477 1.00 34.59 67 ARG A CA 1
ATOM 563 C C . ARG A 1 67 ? 34.232 -5.827 40.001 1.00 33.53 67 ARG A C 1
ATOM 564 O O . ARG A 1 67 ? 35.073 -5.969 40.893 1.00 33.88 67 ARG A O 1
ATOM 572 N N . GLU A 1 68 ? 33.975 -4.650 39.430 1.00 32.43 68 GLU A N 1
ATOM 573 C CA . GLU A 1 68 ? 34.601 -3.401 39.884 1.00 30.63 68 GLU A CA 1
ATOM 574 C C . GLU A 1 68 ? 33.762 -2.677 40.950 1.00 29.47 68 GLU A C 1
ATOM 575 O O . GLU A 1 68 ? 34.212 -1.668 41.504 1.00 28.45 68 GLU A O 1
ATOM 581 N N . TRP A 1 69 ? 32.567 -3.204 41.244 1.00 28.29 69 TRP A N 1
ATOM 582 C CA . TRP A 1 69 ? 31.646 -2.578 42.206 1.00 27.17 69 TRP A CA 1
ATOM 583 C C . TRP A 1 69 ? 32.269 -2.349 43.583 1.00 26.77 69 TRP A C 1
ATOM 584 O O . TRP A 1 69 ? 32.144 -1.262 44.131 1.00 26.20 69 TRP A O 1
ATOM 595 N N . GLU A 1 70 ? 32.932 -3.363 44.141 1.00 25.76 70 GLU A N 1
ATOM 596 C CA . GLU A 1 70 ? 33.524 -3.233 45.474 1.00 26.06 70 GLU A CA 1
ATOM 597 C C . GLU A 1 70 ? 34.483 -2.027 45.563 1.00 24.79 70 GLU A C 1
ATOM 598 O O . GLU A 1 70 ? 34.449 -1.268 46.534 1.00 24.76 70 GLU A O 1
ATOM 604 N N . ALA A 1 71 ? 35.300 -1.849 44.526 1.00 23.77 71 ALA A N 1
ATOM 605 C CA . ALA A 1 71 ? 36.260 -0.752 44.456 1.00 22.76 71 ALA A CA 1
ATOM 606 C C . ALA A 1 71 ? 35.532 0.586 44.325 1.00 21.94 71 ALA A C 1
ATOM 607 O O . ALA A 1 71 ? 35.871 1.546 45.019 1.00 21.31 71 ALA A O 1
ATOM 609 N N . VAL A 1 72 ? 34.534 0.642 43.438 1.00 20.53 72 VAL A N 1
ATOM 610 C CA . VAL A 1 72 ? 33.756 1.867 43.241 1.00 19.22 72 VAL A CA 1
ATOM 611 C C . VAL A 1 72 ? 33.029 2.241 44.546 1.00 18.90 72 VAL A C 1
ATOM 612 O O . VAL A 1 72 ? 33.027 3.406 44.963 1.00 17.39 72 VAL A O 1
ATOM 616 N N . ARG A 1 73 ? 32.436 1.247 45.196 1.00 18.44 73 ARG A N 1
ATOM 617 C CA . ARG A 1 73 ? 31.672 1.487 46.432 1.00 18.85 73 ARG A CA 1
ATOM 618 C C . ARG A 1 73 ? 32.559 2.105 47.517 1.00 17.79 73 ARG A C 1
ATOM 619 O O . ARG A 1 73 ? 32.147 3.042 48.191 1.00 16.11 73 ARG A O 1
ATOM 627 N N . ARG A 1 74 ? 33.775 1.575 47.661 1.00 17.41 74 ARG A N 1
ATOM 628 C CA . ARG A 1 74 ? 34.740 2.053 48.663 1.00 18.11 74 ARG A CA 1
ATOM 629 C C . ARG A 1 74 ? 35.075 3.503 48.379 1.00 16.60 74 ARG A C 1
ATOM 630 O O . ARG A 1 74 ? 35.138 4.319 49.296 1.00 15.40 74 ARG A O 1
ATOM 638 N N . LYS A 1 75 ? 35.304 3.802 47.105 1.00 16.21 75 LYS A N 1
ATOM 639 C CA . LYS A 1 75 ? 35.667 5.165 46.671 1.00 16.70 75 LYS A CA 1
ATOM 640 C C . LYS A 1 75 ? 34.530 6.134 46.980 1.00 15.43 75 LYS A C 1
ATOM 641 O O . LYS A 1 75 ? 34.776 7.231 47.477 1.00 14.14 75 LYS A O 1
ATOM 647 N N . LEU A 1 76 ? 33.286 5.733 46.695 1.00 14.00 76 LEU A N 1
ATOM 648 C CA . LEU A 1 76 ? 32.149 6.649 46.911 1.00 13.39 76 LEU A CA 1
ATOM 649 C C . LEU A 1 76 ? 31.815 6.865 48.389 1.00 13.32 76 LEU A C 1
ATOM 650 O O . LEU A 1 76 ? 31.433 7.972 48.783 1.00 12.57 76 LEU A O 1
ATOM 655 N N . VAL A 1 77 ? 31.923 5.806 49.186 1.00 12.20 77 VAL A N 1
ATOM 656 C CA . VAL A 1 77 ? 31.686 5.905 50.629 1.00 12.40 77 VAL A CA 1
ATOM 657 C C . VAL A 1 77 ? 32.665 6.923 51.249 1.00 12.08 77 VAL A C 1
ATOM 658 O O . VAL A 1 77 ? 32.273 7.786 52.036 1.00 12.24 77 VAL A O 1
ATOM 662 N N . GLU A 1 78 ? 33.928 6.803 50.883 1.00 11.21 78 GLU A N 1
ATOM 663 C CA . GLU A 1 78 ? 34.981 7.682 51.401 1.00 12.23 78 GLU A CA 1
ATOM 664 C C . GLU A 1 78 ? 34.806 9.134 50.867 1.00 11.40 78 GLU A C 1
ATOM 665 O O . GLU A 1 78 ? 34.944 10.128 51.614 1.00 11.34 78 GLU A O 1
ATOM 671 N N . TYR A 1 79 ? 34.522 9.267 49.575 1.00 10.05 79 TYR A N 1
ATOM 672 C CA . TYR A 1 79 ? 34.428 10.598 48.959 1.00 10.41 79 TYR A CA 1
ATOM 673 C C . TYR A 1 79 ? 33.198 11.412 49.424 1.00 9.69 79 TYR A C 1
ATOM 674 O O . TYR A 1 79 ? 33.283 12.623 49.701 1.00 8.86 79 TYR A O 1
ATOM 683 N N . LEU A 1 80 ? 32.056 10.746 49.458 1.00 10.26 80 LEU A N 1
ATOM 684 C CA . LEU A 1 80 ? 30.786 11.397 49.839 1.00 10.44 80 LEU A CA 1
ATOM 685 C C . LEU A 1 80 ? 30.611 11.450 51.357 1.00 11.44 80 LEU A C 1
ATOM 686 O O . LEU A 1 80 ? 29.753 12.182 51.845 1.00 10.96 80 LEU A O 1
ATOM 691 N N . GLY A 1 81 ? 31.422 10.679 52.089 1.00 10.83 81 GLY A N 1
ATOM 692 C CA . GLY A 1 81 ? 31.369 10.685 53.558 1.00 11.05 81 GLY A CA 1
ATOM 693 C C . GLY A 1 81 ? 30.128 9.950 54.091 1.00 11.66 81 GLY A C 1
ATOM 694 O O . GLY A 1 81 ? 29.354 10.521 54.861 1.00 11.42 81 GLY A O 1
ATOM 695 N N . LEU A 1 82 ? 29.946 8.691 53.685 1.00 12.29 82 LEU A N 1
ATOM 696 C CA . LEU A 1 82 ? 28.681 7.991 54.034 1.00 13.58 82 LEU A CA 1
ATOM 697 C C . LEU A 1 82 ? 28.759 7.124 55.290 1.00 14.31 82 LEU A C 1
ATOM 698 O O . LEU A 1 82 ? 27.755 6.463 55.661 1.00 15.05 82 LEU A O 1
ATOM 703 N N . GLN A 1 83 ? 29.918 7.149 55.950 1.00 14.12 83 GLN A N 1
ATOM 704 C CA . GLN A 1 83 ? 30.194 6.282 57.110 1.00 14.93 83 GLN A CA 1
ATOM 705 C C . GLN A 1 83 ? 29.317 6.680 58.298 1.00 15.34 83 GLN A C 1
ATOM 706 O O . GLN A 1 83 ? 28.979 7.840 58.474 1.00 15.33 83 GLN A O 1
ATOM 712 N N . ASN A 1 84 ? 29.003 5.682 59.124 1.00 16.40 84 ASN A N 1
ATOM 713 C CA . ASN A 1 84 ? 28.174 5.813 60.305 1.00 16.93 84 ASN A CA 1
ATOM 714 C C . ASN A 1 84 ? 28.622 6.986 61.205 1.00 16.40 84 ASN A C 1
ATOM 715 O O . ASN A 1 84 ? 29.744 6.974 61.720 1.00 17.70 84 ASN A O 1
ATOM 720 N N . PRO A 1 85 ? 27.779 8.025 61.336 1.00 17.21 85 PRO A N 1
ATOM 721 C CA . PRO A 1 85 ? 28.114 9.235 62.118 1.00 17.07 85 PRO A CA 1
ATOM 722 C C . PRO A 1 85 ? 27.697 9.172 63.593 1.00 17.83 85 PRO A C 1
ATOM 723 O O . PRO A 1 85 ? 27.687 10.197 64.267 1.00 16.40 85 PRO A O 1
ATOM 727 N N . GLU A 1 86 ? 27.317 8.000 64.073 1.00 18.99 86 GLU A N 1
ATOM 728 C CA . GLU A 1 86 ? 26.727 7.905 65.425 1.00 21.06 86 GLU A CA 1
ATOM 729 C C . GLU A 1 86 ? 27.668 8.469 66.501 1.00 20.74 86 GLU A C 1
ATOM 730 O O . GLU A 1 86 ? 27.255 9.308 67.314 1.00 20.28 86 GLU A O 1
ATOM 736 N N . GLU A 1 87 ? 28.934 8.042 66.442 1.00 19.97 87 GLU A N 1
ATOM 737 C CA . GLU A 1 87 ? 29.936 8.414 67.422 1.00 21.07 87 GLU A CA 1
ATOM 738 C C . GLU A 1 87 ? 30.325 9.889 67.314 1.00 18.93 87 GLU A C 1
ATOM 739 O O . GLU A 1 87 ? 30.511 10.564 68.332 1.00 17.97 87 GLU A O 1
ATOM 745 N N . LEU A 1 88 ? 30.458 10.374 66.077 1.00 16.31 88 LEU A N 1
ATOM 746 C CA . LEU A 1 88 ? 30.692 11.805 65.849 1.00 14.88 88 LEU A CA 1
ATOM 747 C C . LEU A 1 88 ? 29.563 12.593 66.487 1.00 15.04 88 LEU A C 1
ATOM 748 O O . LEU A 1 88 ? 29.792 13.582 67.185 1.00 15.30 88 LEU A O 1
ATOM 753 N N . TYR A 1 89 ? 28.336 12.160 66.233 1.00 15.09 89 TYR A N 1
ATOM 754 C CA . TYR A 1 89 ? 27.177 12.915 66.701 1.00 16.51 89 TYR A CA 1
ATOM 755 C C . TYR A 1 89 ? 27.113 12.937 68.227 1.00 17.93 89 TYR A C 1
ATOM 756 O O . TYR A 1 89 ? 26.819 13.978 68.826 1.00 17.59 89 TYR A O 1
ATOM 765 N N . ARG A 1 90 ? 27.379 11.789 68.845 1.00 18.78 90 ARG A N 1
ATOM 766 C CA . ARG A 1 90 ? 27.487 11.695 70.320 1.00 21.63 90 ARG A CA 1
ATOM 767 C C . ARG A 1 90 ? 28.505 12.702 70.867 1.00 20.24 90 ARG A C 1
ATOM 768 O O . ARG A 1 90 ? 28.242 13.428 71.852 1.00 20.45 90 ARG A O 1
ATOM 776 N N . PHE A 1 91 ? 29.665 12.759 70.220 1.00 17.73 91 PHE A N 1
ATOM 777 C CA . PHE A 1 91 ? 30.747 13.674 70.591 1.00 16.84 91 PHE A CA 1
ATOM 778 C C . PHE A 1 91 ? 30.340 15.146 70.433 1.00 16.42 91 PHE A C 1
ATOM 779 O O . PHE A 1 91 ? 30.561 15.965 71.322 1.00 15.73 91 PHE A O 1
ATOM 787 N N . MET A 1 92 ? 29.737 15.495 69.297 1.00 16.06 92 MET A N 1
ATOM 788 C CA . MET A 1 92 ? 29.297 16.864 69.084 1.00 15.64 92 MET A CA 1
ATOM 789 C C . MET A 1 92 ? 28.267 17.315 70.155 1.00 16.31 92 MET A C 1
ATOM 790 O O . MET A 1 92 ? 28.264 18.478 70.564 1.00 15.53 92 MET A O 1
ATOM 795 N N . ASP A 1 93 ? 27.458 16.363 70.618 1.00 17.06 93 ASP A N 1
ATOM 796 C CA . ASP A 1 93 ? 26.388 16.630 71.584 1.00 19.41 93 ASP A CA 1
ATOM 797 C C . ASP A 1 93 ? 26.962 17.103 72.919 1.00 19.42 93 ASP A C 1
ATOM 798 O O . ASP A 1 93 ? 26.311 17.857 73.667 1.00 19.78 93 ASP A O 1
ATOM 803 N N . GLY A 1 94 ? 28.198 16.686 73.175 1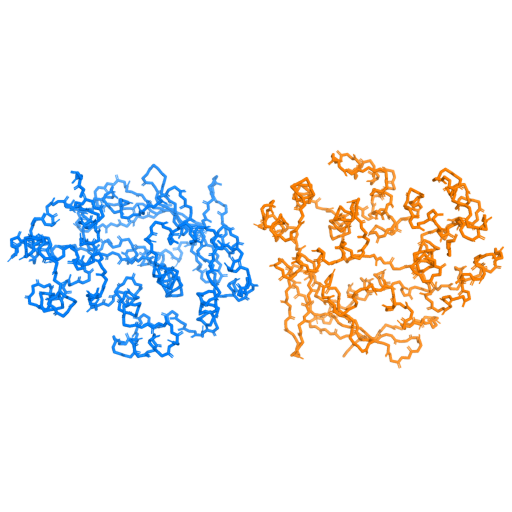.00 18.90 94 GLY A N 1
ATOM 804 C CA . GLY A 1 94 ? 28.903 16.966 74.420 1.00 19.09 94 GLY A CA 1
ATOM 805 C C . GLY A 1 94 ? 29.518 18.341 74.502 1.00 18.46 94 GLY A C 1
ATOM 806 O O . GLY A 1 94 ? 30.213 18.660 75.480 1.00 19.59 94 GLY A O 1
ATOM 807 N N . ASP A 1 95 ? 29.282 19.179 73.485 1.00 17.91 95 ASP A N 1
ATOM 808 C CA . ASP A 1 95 ? 29.843 20.517 73.463 1.00 17.14 95 ASP A CA 1
ATOM 809 C C . ASP A 1 95 ? 28.744 21.450 72.944 1.00 17.63 95 ASP A C 1
ATOM 810 O O . ASP A 1 95 ? 28.169 21.192 71.876 1.00 17.20 95 ASP A O 1
ATOM 815 N N . GLU A 1 96 ? 28.435 22.517 73.694 1.00 16.94 96 GLU A N 1
ATOM 816 C CA . GLU A 1 96 ? 27.281 23.364 73.369 1.00 16.94 96 GLU A CA 1
ATOM 817 C C . GLU A 1 96 ? 27.336 23.902 71.922 1.00 16.11 96 GLU A C 1
ATOM 818 O O . GLU A 1 96 ? 26.338 23.854 71.201 1.00 15.05 96 GLU A O 1
ATOM 824 N N . LYS A 1 97 ? 28.507 24.419 71.543 1.00 15.73 97 LYS A N 1
ATOM 825 C CA . LYS A 1 97 ? 28.751 24.962 70.199 1.00 16.25 97 LYS A CA 1
ATOM 826 C C . LYS A 1 97 ? 28.776 23.881 69.100 1.00 15.38 97 LYS A C 1
ATOM 827 O O . LYS A 1 97 ? 28.190 24.085 68.026 1.00 15.08 97 LYS A O 1
ATOM 833 N N . LEU A 1 98 ? 29.424 22.733 69.340 1.00 13.92 98 LEU A N 1
ATOM 834 C CA . LEU A 1 98 ? 29.330 21.622 68.378 1.00 13.90 98 LEU A CA 1
ATOM 835 C C . LEU A 1 98 ? 27.905 21.126 68.181 1.00 14.62 98 LEU A C 1
ATOM 836 O O . LEU A 1 98 ? 27.508 20.795 67.052 1.00 12.67 98 LEU A O 1
ATOM 841 N N . ARG A 1 99 ? 27.134 21.084 69.272 1.00 14.37 99 ARG A N 1
ATOM 842 C CA . ARG A 1 99 ? 25.748 20.638 69.195 1.00 15.02 99 ARG A CA 1
ATOM 843 C C . ARG A 1 99 ? 24.912 21.577 68.312 1.00 15.71 99 ARG A C 1
ATOM 844 O O . ARG A 1 99 ? 24.065 21.114 67.546 1.00 16.34 99 ARG A O 1
ATOM 852 N N A MET A 1 100 ? 25.183 22.876 68.448 0.50 16.45 100 MET A N 1
ATOM 853 N N B MET A 1 100 ? 25.121 22.883 68.441 0.50 15.70 100 MET A N 1
ATOM 854 C CA A MET A 1 100 ? 24.628 23.970 67.646 0.50 18.58 100 MET A CA 1
ATOM 855 C CA B MET A 1 100 ? 24.455 23.816 67.547 0.50 16.83 100 MET A CA 1
ATOM 856 C C A MET A 1 100 ? 24.920 23.810 66.140 0.50 17.64 100 MET A C 1
ATOM 857 C C B MET A 1 100 ? 24.856 23.504 66.104 0.50 16.64 100 MET A C 1
ATOM 858 O O A MET A 1 100 ? 24.041 24.021 65.290 0.50 17.80 100 MET A O 1
ATOM 859 O O B MET A 1 100 ? 23.983 23.297 65.252 0.50 16.37 100 MET A O 1
ATOM 868 N N . LEU A 1 101 ? 26.162 23.451 65.832 1.00 16.76 101 LEU A N 1
ATOM 869 C CA . LEU A 1 101 ? 26.612 23.137 64.452 1.00 16.92 101 LEU A CA 1
ATOM 870 C C . LEU A 1 101 ? 25.955 21.867 63.920 1.00 16.75 101 LEU A C 1
ATOM 871 O O . LEU A 1 101 ? 25.473 21.839 62.786 1.00 16.52 101 LEU A O 1
ATOM 876 N N . LYS A 1 102 ? 25.948 20.812 64.730 1.00 16.93 102 LYS A N 1
ATOM 877 C CA . LYS A 1 102 ? 25.318 19.552 64.362 1.00 19.54 102 LYS A CA 1
ATOM 878 C C . LYS A 1 102 ? 23.851 19.749 64.010 1.00 20.11 102 LYS A C 1
ATOM 879 O O . LYS A 1 102 ? 23.376 19.189 63.033 1.00 20.71 102 LYS A O 1
ATOM 885 N N . ASN A 1 103 ? 23.136 20.545 64.811 1.00 20.27 103 ASN A N 1
ATOM 886 C CA . ASN A 1 103 ? 21.713 20.771 64.581 1.00 20.88 103 ASN A CA 1
ATOM 887 C C . ASN A 1 103 ? 21.429 21.664 63.370 1.00 20.20 103 ASN A C 1
ATOM 888 O O . ASN A 1 103 ? 20.488 21.389 62.613 1.00 20.80 103 ASN A O 1
ATOM 893 N N . ARG A 1 104 ? 22.257 22.689 63.163 1.00 18.96 104 ARG A N 1
ATOM 894 C CA . ARG A 1 104 ? 22.126 23.558 62.000 1.00 18.86 104 ARG A CA 1
ATOM 895 C C . ARG A 1 104 ? 22.269 22.755 60.702 1.00 18.22 104 ARG A C 1
ATOM 896 O O . ARG A 1 104 ? 21.528 22.996 59.754 1.00 18.15 104 ARG A O 1
ATOM 904 N N . PHE A 1 105 ? 23.222 21.809 60.669 1.00 16.38 105 PHE A N 1
ATOM 905 C CA . PHE A 1 105 ? 23.439 20.994 59.463 1.00 16.01 105 PHE A CA 1
ATOM 906 C C . PHE A 1 105 ? 23.113 19.512 59.721 1.00 16.56 105 PHE A C 1
ATOM 907 O O . PHE A 1 105 ? 23.837 18.600 59.294 1.00 14.80 105 PHE A O 1
ATOM 915 N N . TYR A 1 106 ? 21.986 19.267 60.383 1.00 16.97 106 TYR A N 1
ATOM 916 C CA . TYR A 1 106 ? 21.700 17.906 60.846 1.00 16.69 106 TYR A CA 1
ATOM 917 C C . TYR A 1 106 ? 21.510 16.918 59.697 1.00 16.73 106 TYR A C 1
ATOM 918 O O . TYR A 1 106 ? 20.766 17.196 58.762 1.00 15.09 106 TYR A O 1
ATOM 927 N N . GLY A 1 107 ? 22.200 15.778 59.763 1.00 14.29 107 GLY A N 1
ATOM 928 C CA . GLY A 1 107 ? 22.099 14.762 58.712 1.00 14.22 107 GLY A CA 1
ATOM 929 C C . GLY A 1 107 ? 23.241 14.839 57.719 1.00 13.47 107 GLY A C 1
ATOM 930 O O . GLY A 1 107 ? 23.359 13.985 56.832 1.00 14.52 107 GLY A O 1
ATOM 931 N N . PHE A 1 108 ? 24.092 15.849 57.875 1.00 13.02 108 PHE A N 1
ATOM 932 C CA . PHE A 1 108 ? 25.320 15.925 57.075 1.00 13.32 108 PHE A CA 1
ATOM 933 C C . PHE A 1 108 ? 26.268 14.754 57.336 1.00 12.50 108 PHE A C 1
ATOM 934 O O . PHE A 1 108 ? 26.996 14.352 56.416 1.00 12.95 1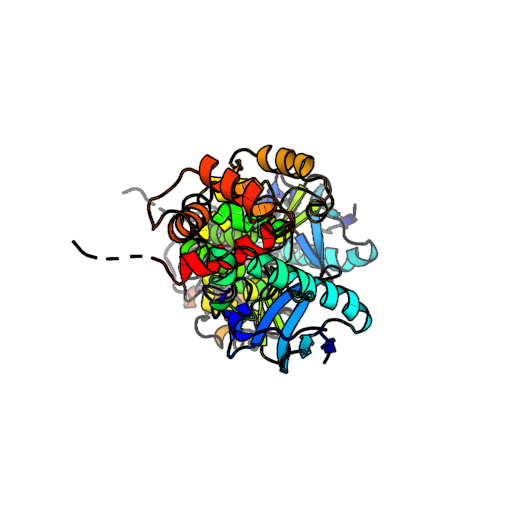08 PHE A O 1
ATOM 942 N N . GLY A 1 109 ? 26.276 14.217 58.562 1.00 12.57 109 GLY A N 1
ATOM 943 C CA . GLY A 1 109 ? 27.076 13.004 58.861 1.00 11.59 109 GLY A CA 1
ATOM 944 C C . GLY A 1 109 ? 28.569 13.321 58.968 1.00 10.53 109 GLY A C 1
ATOM 945 O O . GLY A 1 109 ? 28.978 14.442 59.353 1.00 11.44 109 GLY A O 1
ATOM 946 N N . ARG A 1 110 ? 29.382 12.347 58.590 1.00 11.26 110 ARG A N 1
ATOM 947 C CA . ARG A 1 110 ? 30.837 12.498 58.600 1.00 10.91 110 ARG A CA 1
ATOM 948 C C . ARG A 1 110 ? 31.335 13.207 57.357 1.00 10.92 110 ARG A C 1
ATOM 949 O O . ARG A 1 110 ? 30.683 13.188 56.311 1.00 11.02 110 ARG A O 1
ATOM 957 N N . ALA A 1 111 ? 32.529 13.779 57.451 1.00 10.70 111 ALA A N 1
ATOM 958 C CA . ALA A 1 111 ? 33.156 14.436 56.310 1.00 10.14 111 ALA A CA 1
ATOM 959 C C . ALA A 1 111 ? 33.551 13.409 55.260 1.00 10.24 111 ALA A C 1
ATOM 960 O O . ALA A 1 111 ? 34.022 12.307 55.592 1.00 8.50 111 ALA A O 1
ATOM 962 N N . GLY A 1 112 ? 33.333 13.767 53.996 1.00 9.94 112 GLY A N 1
ATOM 963 C CA . GLY A 1 112 ? 33.933 13.012 52.879 1.00 10.20 112 GLY A CA 1
ATOM 964 C C . GLY A 1 112 ? 35.329 13.534 52.550 1.00 11.35 112 GLY A C 1
ATOM 965 O O . GLY A 1 112 ? 36.122 13.858 53.465 1.00 10.77 112 GLY A O 1
ATOM 966 N N . LEU A 1 113 ? 35.617 13.618 51.250 1.00 11.05 113 LEU A N 1
ATOM 967 C CA . LEU A 1 113 ? 36.846 14.230 50.747 1.00 10.92 113 LEU A CA 1
ATOM 968 C C . LEU A 1 113 ? 36.444 15.252 49.691 1.00 12.05 113 LEU A C 1
ATOM 969 O O . LEU A 1 113 ? 35.292 15.241 49.214 1.00 11.12 113 LEU A O 1
ATOM 974 N N . MET A 1 114 ? 37.368 16.143 49.341 1.00 11.79 114 MET A N 1
ATOM 975 C CA . MET A 1 114 ? 37.061 17.117 48.291 1.00 13.85 114 MET A CA 1
ATOM 976 C C . MET A 1 114 ? 37.739 16.809 46.919 1.00 13.58 114 MET A C 1
ATOM 977 O O . MET A 1 114 ? 37.767 17.680 46.015 1.00 14.63 114 MET A O 1
ATOM 982 N N . SER A 1 115 ? 38.238 15.574 46.781 1.00 12.48 115 SER A N 1
ATOM 983 C CA . SER A 1 115 ? 38.858 15.064 45.558 1.00 12.76 115 SER A CA 1
ATOM 984 C C . SER A 1 115 ? 38.753 13.529 45.482 1.00 12.91 115 SER A C 1
ATOM 985 O O . SER A 1 115 ? 38.659 12.850 46.508 1.00 12.84 115 SER A O 1
ATOM 988 N N A MET A 1 116 ? 38.802 12.992 44.265 0.50 13.47 116 MET A N 1
ATOM 989 N N B MET A 1 116 ? 38.788 13.005 44.259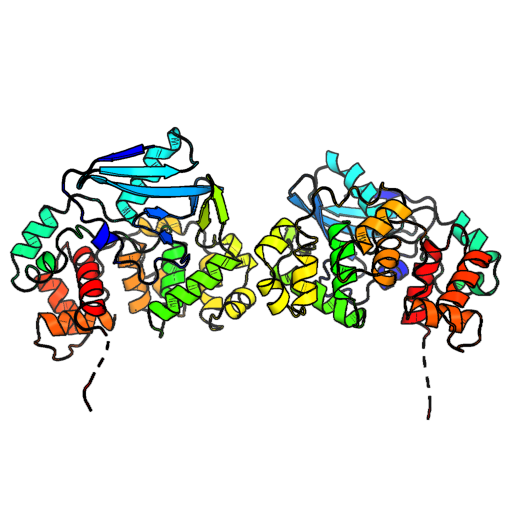 0.50 13.06 116 MET A N 1
ATOM 990 C CA A MET A 1 116 ? 38.778 11.541 44.061 0.50 14.68 116 MET A CA 1
ATOM 991 C CA B MET A 1 116 ? 38.779 11.563 44.013 0.50 13.61 116 MET A CA 1
ATOM 992 C C A MET A 1 116 ? 40.157 10.954 43.700 0.50 13.77 116 MET A C 1
ATOM 993 C C B MET A 1 116 ? 40.171 10.932 43.981 0.50 13.42 116 MET A C 1
ATOM 994 O O A MET A 1 116 ? 40.263 9.793 43.275 0.50 13.08 116 MET A O 1
ATOM 995 O O B MET A 1 116 ? 40.299 9.703 44.042 0.50 13.18 116 MET A O 1
ATOM 1004 N N . SER A 1 117 ? 41.199 11.772 43.861 1.00 12.94 117 SER A N 1
ATOM 1005 C CA . SER A 1 117 ? 42.594 11.305 43.804 1.00 11.97 117 SER A CA 1
ATOM 1006 C C . SER A 1 117 ? 43.465 12.313 44.543 1.00 11.98 117 SER A C 1
ATOM 1007 O O . SER A 1 117 ? 43.097 13.490 44.667 1.00 9.29 117 SER A O 1
ATOM 1010 N N . VAL A 1 118 ? 44.642 11.856 44.987 1.00 11.03 118 VAL A N 1
ATOM 1011 C CA . VAL A 1 118 ? 45.615 12.744 45.634 1.00 11.18 118 VAL A CA 1
ATOM 1012 C C . VAL A 1 118 ? 46.041 13.872 44.690 1.00 11.19 118 VAL A C 1
ATOM 1013 O O . VAL A 1 118 ? 46.144 15.045 45.092 1.00 9.86 118 VAL A O 1
ATOM 1017 N N . PHE A 1 119 ? 46.348 13.507 43.443 1.00 11.04 119 PHE A N 1
ATOM 1018 C CA . PHE A 1 119 ? 46.685 14.501 42.438 1.00 10.56 119 PHE A CA 1
ATOM 1019 C C . PHE A 1 119 ? 45.635 15.611 42.315 1.00 9.85 119 PHE A C 1
ATOM 1020 O O . PHE A 1 119 ? 45.976 16.789 42.355 1.00 8.23 119 PHE A O 1
ATOM 1028 N N . GLU A 1 120 ? 44.362 15.232 42.206 1.00 9.55 120 GLU A N 1
ATOM 1029 C CA . GLU A 1 120 ? 43.293 16.227 42.120 1.00 9.47 120 GLU A CA 1
ATOM 1030 C C . GLU A 1 120 ? 43.271 17.128 43.366 1.00 9.67 120 GLU A C 1
ATOM 1031 O O . GLU A 1 120 ? 43.131 18.351 43.251 1.00 9.33 120 GLU A O 1
ATOM 1037 N N . GLY A 1 121 ? 43.385 16.520 44.547 1.00 8.56 121 GLY A N 1
ATOM 1038 C CA . GLY A 1 121 ? 43.391 17.277 45.817 1.00 9.09 121 GLY A CA 1
ATOM 1039 C C . GLY A 1 121 ? 44.527 18.285 45.899 1.00 9.32 121 GLY A C 1
ATOM 1040 O O . GLY A 1 121 ? 44.307 19.438 46.279 1.00 9.19 121 GLY A O 1
ATOM 1041 N N . ILE A 1 122 ? 45.746 17.869 45.528 1.00 9.09 122 ILE A N 1
ATOM 1042 C CA . ILE A 1 122 ? 46.873 18.814 45.527 1.00 9.88 122 ILE A CA 1
ATOM 1043 C C . ILE A 1 122 ? 46.681 19.957 44.515 1.00 9.94 122 ILE A C 1
ATOM 1044 O O . ILE A 1 122 ? 46.848 21.131 44.866 1.00 9.57 122 ILE A O 1
ATOM 1049 N N . ALA A 1 123 ? 46.319 19.604 43.278 1.00 10.24 123 ALA A N 1
ATOM 1050 C CA . ALA A 1 123 ? 46.125 20.584 42.219 1.00 11.28 123 ALA A CA 1
ATOM 1051 C C . ALA A 1 123 ? 45.086 21.623 42.656 1.00 12.11 123 ALA A C 1
ATOM 1052 O O . ALA A 1 123 ? 45.322 22.847 42.571 1.00 12.26 123 ALA A O 1
ATOM 1054 N N . LYS A 1 124 ? 43.950 21.163 43.171 1.00 12.99 124 LYS A N 1
ATOM 1055 C CA . LYS A 1 124 ? 42.910 22.108 43.579 1.00 13.74 124 LYS A CA 1
ATOM 1056 C C . LYS A 1 124 ? 43.345 22.987 44.771 1.00 13.51 124 LYS A C 1
ATOM 1057 O O . LYS A 1 124 ? 43.020 24.189 44.819 1.00 13.17 124 LYS A O 1
ATOM 1063 N N . ALA A 1 125 ? 44.120 22.416 45.703 1.00 12.56 125 ALA A N 1
ATOM 1064 C CA . ALA A 1 125 ? 44.611 23.200 46.842 1.00 13.05 125 ALA A CA 1
ATOM 1065 C C . ALA A 1 125 ? 45.536 24.347 46.371 1.00 13.95 125 ALA A C 1
ATOM 1066 O O . ALA A 1 125 ? 45.480 25.459 46.893 1.00 14.33 125 ALA A O 1
ATOM 1068 N N . ILE A 1 126 ? 46.357 24.049 45.369 1.00 13.68 126 ILE A N 1
ATOM 1069 C CA . ILE A 1 126 ? 47.237 25.013 44.767 1.00 15.27 126 ILE A CA 1
ATOM 1070 C C . ILE A 1 126 ? 46.442 26.106 44.039 1.00 15.84 126 ILE A C 1
ATOM 1071 O O . ILE A 1 126 ? 46.709 27.307 44.221 1.00 16.42 126 ILE A O 1
ATOM 1076 N N . ILE A 1 127 ? 45.470 25.679 43.226 1.00 16.27 127 ILE A N 1
ATOM 1077 C CA . ILE A 1 127 ? 44.562 26.622 42.535 1.00 17.10 127 ILE A CA 1
ATOM 1078 C C . ILE A 1 127 ? 43.937 27.640 43.494 1.00 18.92 127 ILE A C 1
ATOM 1079 O O . ILE A 1 127 ? 43.891 28.848 43.201 1.00 19.21 127 ILE A O 1
ATOM 1084 N N . GLN A 1 128 ? 43.495 27.163 44.649 1.00 19.67 128 GLN A N 1
ATOM 1085 C CA . GLN A 1 128 ? 42.881 28.006 45.663 1.00 21.95 128 GLN A CA 1
ATOM 1086 C C . GLN A 1 128 ? 43.782 29.059 46.347 1.00 22.03 128 GLN A C 1
ATOM 1087 O O . GLN A 1 128 ? 43.273 29.960 47.001 1.00 21.86 128 GLN A O 1
ATOM 1093 N N . GLN A 1 129 ? 45.099 28.946 46.205 1.00 23.16 129 GLN A N 1
ATOM 1094 C CA . GLN A 1 129 ? 46.036 29.873 46.867 1.00 24.31 129 GLN A CA 1
ATOM 1095 C C . GLN A 1 129 ? 45.708 31.348 46.538 1.00 25.28 129 GLN A C 1
ATOM 1096 O O . GLN A 1 129 ? 45.622 31.729 45.369 1.00 24.99 129 GLN A O 1
ATOM 1102 N N . GLN A 1 130 ? 45.471 32.137 47.588 1.00 27.31 130 GLN A N 1
ATOM 1103 C CA . GLN A 1 130 ? 45.248 33.609 47.503 1.00 29.32 130 GLN A CA 1
ATOM 1104 C C . GLN A 1 130 ? 43.946 34.043 46.808 1.00 29.59 130 GLN A C 1
ATOM 1105 O O . GLN A 1 130 ? 43.780 35.223 46.491 1.00 30.58 130 GLN A O 1
ATOM 1111 N N . ILE A 1 131 ? 43.032 33.106 46.554 1.00 29.35 131 ILE A N 1
ATOM 1112 C CA . ILE A 1 131 ? 41.752 33.446 45.895 1.00 28.58 131 ILE A CA 1
ATOM 1113 C C . ILE A 1 131 ? 40.579 32.821 46.631 1.00 28.50 131 ILE A C 1
ATOM 1114 O O . ILE A 1 131 ? 40.781 32.003 47.534 1.00 27.89 131 ILE A O 1
ATOM 1119 N N . SER A 1 132 ? 39.359 33.227 46.270 1.00 28.02 132 SER A N 1
ATOM 1120 C CA . SER A 1 132 ? 38.157 32.656 46.876 1.00 28.19 132 SER A CA 1
ATOM 1121 C C . SER A 1 132 ? 37.933 31.258 46.332 1.00 27.83 132 SER A C 1
ATOM 1122 O O . SER A 1 132 ? 38.406 30.933 45.234 1.00 27.40 132 SER A O 1
ATOM 1125 N N . PHE A 1 133 ? 37.206 30.445 47.098 1.00 27.48 133 PHE A N 1
ATOM 1126 C CA . PHE A 1 133 ? 36.831 29.101 46.666 1.00 27.36 133 PHE A CA 1
ATOM 1127 C C . PHE A 1 133 ? 35.977 29.104 45.380 1.00 26.61 133 PHE A C 1
ATOM 1128 O O . PHE A 1 133 ? 36.220 28.308 44.477 1.00 25.94 133 PHE A O 1
ATOM 1136 N N . VAL A 1 134 ? 34.995 29.998 45.289 1.00 25.84 134 VAL A N 1
ATOM 1137 C CA . VAL A 1 134 ? 34.174 30.123 44.072 1.00 25.59 134 VAL A CA 1
ATOM 1138 C C . VAL A 1 134 ? 35.020 30.399 42.809 1.00 24.63 134 VAL A C 1
ATOM 1139 O O . VAL A 1 134 ? 34.802 29.766 41.770 1.00 25.01 134 VAL A O 1
ATOM 1143 N N . VAL A 1 135 ? 35.957 31.347 42.892 1.00 24.50 135 VAL A N 1
ATOM 1144 C CA . VAL A 1 135 ? 36.888 31.632 41.761 1.00 23.75 135 VAL A CA 1
ATOM 1145 C C . VAL A 1 135 ? 37.763 30.394 41.433 1.00 22.76 135 VAL A C 1
ATOM 1146 O O . VAL A 1 135 ? 38.007 30.076 40.257 1.00 22.28 135 VAL A O 1
ATOM 1150 N N . ALA A 1 136 ? 38.209 29.693 42.476 1.00 21.28 136 ALA A N 1
ATOM 1151 C CA . ALA A 1 136 ? 39.019 28.476 42.330 1.00 19.65 136 ALA A CA 1
ATOM 1152 C C . ALA A 1 136 ? 38.259 27.388 41.583 1.00 19.31 136 ALA A C 1
ATOM 1153 O O . ALA A 1 136 ? 38.812 26.730 40.714 1.00 18.78 136 ALA A O 1
ATOM 1155 N N . GLU A 1 137 ? 36.991 27.202 41.938 1.00 18.74 137 GLU A N 1
ATOM 1156 C CA . GLU A 1 137 ? 36.143 26.197 41.303 1.00 19.63 137 GLU A CA 1
ATOM 1157 C C . GLU A 1 137 ? 35.855 26.491 39.815 1.00 19.21 137 GLU A C 1
ATOM 1158 O O . GLU A 1 137 ? 35.769 25.574 38.994 1.00 18.73 137 GLU A O 1
ATOM 1164 N N . LYS A 1 138 ? 35.703 27.773 39.474 1.00 19.34 138 LYS A N 1
ATOM 1165 C CA . LYS A 1 138 ? 35.561 28.155 38.062 1.00 19.34 138 LYS A CA 1
ATOM 1166 C C . LYS A 1 138 ? 36.829 27.839 37.281 1.00 18.45 138 LYS A C 1
ATOM 1167 O O . LYS A 1 138 ? 36.753 27.388 36.138 1.00 18.56 138 LYS A O 1
ATOM 1173 N N . LEU A 1 139 ? 37.990 28.062 37.901 1.00 17.93 139 LEU A N 1
ATOM 1174 C CA . LEU A 1 139 ? 39.268 27.700 37.291 1.00 17.02 139 LEU A CA 1
ATOM 1175 C C . LEU A 1 139 ? 39.355 26.186 37.087 1.00 17.22 139 LEU A C 1
ATOM 1176 O O . LEU A 1 139 ? 39.757 25.727 36.012 1.00 15.21 139 LEU A O 1
ATOM 1181 N N . ALA A 1 140 ? 38.938 25.411 38.104 1.00 16.22 140 ALA A N 1
ATOM 1182 C CA . ALA A 1 140 ? 38.882 23.951 37.983 1.00 16.51 140 ALA A CA 1
ATOM 1183 C C . ALA A 1 140 ? 38.017 23.521 36.792 1.00 16.92 140 ALA A C 1
ATOM 1184 O O . ALA A 1 140 ? 38.408 22.628 36.030 1.00 16.64 140 ALA A O 1
ATOM 1186 N N . ALA A 1 141 ? 36.840 24.139 36.666 1.00 16.35 141 ALA A N 1
ATOM 1187 C CA . ALA A 1 141 ? 35.928 23.839 35.558 1.00 17.11 141 ALA A CA 1
ATOM 1188 C C . ALA A 1 141 ? 36.556 24.123 34.175 1.00 16.98 141 ALA A C 1
ATOM 1189 O O . ALA A 1 141 ? 36.348 23.356 33.244 1.00 17.20 141 ALA A O 1
ATOM 1191 N N . LYS A 1 142 ? 37.353 25.182 34.064 1.00 18.31 142 LYS A N 1
ATOM 1192 C CA . LYS A 1 142 ? 38.060 25.495 32.812 1.00 18.64 142 LYS A CA 1
ATOM 1193 C C . LYS A 1 142 ? 39.035 24.369 32.476 1.00 17.77 142 LYS A C 1
ATOM 1194 O O . LYS A 1 142 ? 39.067 23.851 31.358 1.00 16.75 142 LYS A O 1
ATOM 1200 N N . ILE A 1 143 ? 39.800 23.955 33.473 1.00 16.80 143 ILE A N 1
ATOM 1201 C CA . ILE A 1 143 ? 40.804 22.914 33.274 1.00 16.53 143 ILE A CA 1
ATOM 1202 C C . ILE A 1 143 ? 40.180 21.540 32.974 1.00 15.81 143 ILE A C 1
ATOM 1203 O O . ILE A 1 143 ? 40.707 20.754 32.170 1.00 15.52 143 ILE A O 1
ATOM 1208 N N . VAL A 1 144 ? 39.064 21.233 33.643 1.00 14.48 144 VAL A N 1
ATOM 1209 C CA . VAL A 1 144 ? 38.342 19.988 33.415 1.00 14.14 144 VAL A CA 1
ATOM 1210 C C . VAL A 1 144 ? 37.775 19.987 31.989 1.00 14.45 144 VAL A C 1
ATOM 1211 O O . VAL A 1 144 ? 37.813 18.975 31.301 1.00 15.25 144 VAL A O 1
ATOM 1215 N N . GLY A 1 145 ? 37.248 21.129 31.579 1.00 15.59 145 GLY A N 1
ATOM 1216 C CA . GLY A 1 145 ? 36.580 21.231 30.273 1.00 17.42 145 GLY A CA 1
ATOM 1217 C C . GLY A 1 145 ? 37.581 20.925 29.167 1.00 18.05 145 GLY A C 1
ATOM 1218 O O . GLY A 1 145 ? 37.295 20.160 28.226 1.00 18.93 145 GLY A O 1
ATOM 1219 N N . ARG A 1 146 ? 38.778 21.474 29.294 1.00 18.55 146 ARG A N 1
ATOM 1220 C CA . ARG A 1 146 ? 39.752 21.349 28.206 1.00 18.60 146 ARG A CA 1
ATOM 1221 C C . ARG A 1 146 ? 40.646 20.108 28.287 1.00 19.35 146 ARG A C 1
ATOM 1222 O O . ARG A 1 146 ? 41.042 19.536 27.254 1.00 17.69 146 ARG A O 1
ATOM 1230 N N . PHE A 1 147 ? 40.996 19.711 29.512 1.00 18.38 147 PHE A N 1
ATOM 1231 C CA . PHE A 1 147 ? 42.019 18.693 29.717 1.00 18.76 147 PHE A CA 1
ATOM 1232 C C . PHE A 1 147 ? 41.512 17.442 30.445 1.00 19.12 147 PHE A C 1
ATOM 1233 O O . PHE A 1 147 ? 42.206 16.421 30.522 1.00 19.39 147 PHE A O 1
ATOM 1241 N N . GLY A 1 148 ? 40.296 17.508 30.983 1.00 20.38 148 GLY A N 1
ATOM 1242 C CA . GLY A 1 148 ? 39.737 16.373 31.698 1.00 21.63 148 GLY A CA 1
ATOM 1243 C C . GLY A 1 148 ? 39.145 15.312 30.801 1.00 23.31 148 GLY A C 1
ATOM 1244 O O . GLY A 1 148 ? 38.880 15.550 29.618 1.00 23.17 148 GLY A O 1
ATOM 1245 N N . ASP A 1 149 ? 38.937 14.127 31.360 1.00 25.14 149 ASP A N 1
ATOM 1246 C CA . ASP A 1 149 ? 38.239 13.063 30.655 1.00 27.15 149 ASP A CA 1
ATOM 1247 C C . ASP A 1 149 ? 36.763 13.403 30.489 1.00 27.85 149 ASP A C 1
ATOM 1248 O O . ASP A 1 149 ? 36.184 14.116 31.303 1.00 26.95 149 ASP A O 1
ATOM 1253 N N . GLU A 1 150 ? 36.168 12.881 29.419 1.00 29.22 150 GLU A N 1
ATOM 1254 C CA . GLU A 1 150 ? 34.743 13.027 29.151 1.00 30.64 150 GLU A CA 1
ATOM 1255 C C . GLU A 1 150 ? 34.204 11.656 28.760 1.00 31.02 150 GLU A C 1
ATOM 1256 O O . GLU A 1 150 ? 34.789 10.971 27.905 1.00 31.01 150 GLU A O 1
ATOM 1262 N N . VAL A 1 151 ? 33.130 11.237 29.425 1.00 30.27 151 VAL A N 1
ATOM 1263 C CA . VAL A 1 151 ? 32.466 9.980 29.125 1.00 31.19 151 VAL A CA 1
ATOM 1264 C C . VAL A 1 151 ? 31.008 10.291 28.813 1.00 31.59 151 VAL A C 1
ATOM 1265 O O . VAL A 1 151 ? 30.325 10.990 29.568 1.00 31.00 151 VAL A O 1
ATOM 1269 N N . GLU A 1 152 ? 30.541 9.791 27.674 1.00 32.56 152 GLU A N 1
ATOM 1270 C CA . GLU A 1 152 ? 29.130 9.844 27.349 1.00 33.66 152 GLU A CA 1
ATOM 1271 C C . GLU A 1 152 ? 28.547 8.457 27.614 1.00 33.63 152 GLU A C 1
ATOM 1272 O O . GLU A 1 152 ? 29.072 7.441 27.131 1.00 33.33 152 GLU A O 1
ATOM 1278 N N . TRP A 1 153 ? 27.495 8.424 28.430 1.00 33.85 153 TRP A N 1
ATOM 1279 C CA . TRP A 1 153 ? 26.834 7.181 28.837 1.00 34.30 153 TRP A CA 1
ATOM 1280 C C . TRP A 1 153 ? 25.393 7.512 29.182 1.00 35.05 153 TRP A C 1
ATOM 1281 O O . TRP A 1 153 ? 25.113 8.578 29.755 1.00 34.56 153 TRP A O 1
ATOM 1292 N N . ASN A 1 154 ? 24.480 6.603 28.821 1.00 36.07 154 ASN A N 1
ATOM 1293 C CA . ASN A 1 154 ? 23.064 6.951 28.655 1.00 37.16 154 ASN A CA 1
ATOM 1294 C C . ASN A 1 154 ? 23.017 8.183 27.753 1.00 36.87 154 ASN A C 1
ATOM 1295 O O . ASN A 1 154 ? 23.696 8.221 26.712 1.00 37.89 154 ASN A O 1
ATOM 1300 N N . GLY A 1 155 ? 22.260 9.198 28.136 1.00 36.35 155 GLY A N 1
ATOM 1301 C CA . GLY A 1 155 ? 22.263 10.426 27.361 1.00 35.65 155 GLY A CA 1
ATOM 1302 C C . GLY A 1 155 ? 23.091 11.530 27.979 1.00 34.85 155 GLY A C 1
ATOM 1303 O O . GLY A 1 155 ? 22.961 12.693 27.587 1.00 35.65 155 GLY A O 1
ATOM 1304 N N . LEU A 1 156 ? 23.965 11.165 28.921 1.00 33.52 156 LEU A N 1
ATOM 1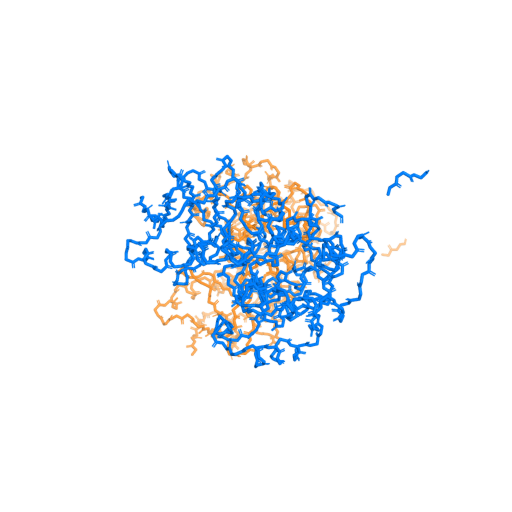305 C CA . LEU A 1 156 ? 24.574 12.134 29.839 1.00 31.64 156 LEU A CA 1
ATOM 1306 C C . LEU A 1 156 ? 26.075 12.253 29.690 1.00 30.12 156 LEU A C 1
ATOM 1307 O O . LEU A 1 156 ? 26.752 11.278 29.412 1.00 29.42 156 LEU A O 1
ATOM 1312 N N . LYS A 1 157 ? 26.591 13.459 29.900 1.00 28.92 157 LYS A N 1
ATOM 1313 C CA . LYS A 1 157 ? 28.027 13.663 29.866 1.00 27.45 157 LYS A CA 1
ATOM 1314 C C . LYS A 1 157 ? 28.606 13.593 31.295 1.00 26.10 157 LYS A C 1
ATOM 1315 O O . LYS A 1 157 ? 28.071 14.224 32.206 1.00 25.91 157 LYS A O 1
ATOM 1321 N N . PHE A 1 158 ? 29.670 12.811 31.468 1.00 23.49 158 PHE A N 1
ATOM 1322 C CA . PHE A 1 158 ? 30.375 12.678 32.762 1.00 22.08 158 PHE A CA 1
ATOM 1323 C C . PHE A 1 158 ? 31.798 13.235 32.628 1.00 21.83 158 PHE A C 1
ATOM 1324 O O . PHE A 1 158 ? 32.551 12.823 31.734 1.00 21.59 158 PHE A O 1
ATOM 1332 N N . TYR A 1 159 ? 32.181 14.129 33.538 1.00 20.52 159 TYR A N 1
ATOM 1333 C CA . TYR A 1 159 ? 33.472 14.816 33.443 1.00 19.88 159 TYR A CA 1
ATOM 1334 C C . TYR A 1 159 ? 34.412 14.327 34.551 1.00 18.82 159 TYR A C 1
ATOM 1335 O O . TYR A 1 159 ? 33.963 14.058 35.672 1.00 16.85 159 TYR A O 1
ATOM 1344 N N . GLY A 1 160 ? 35.702 14.193 34.222 1.00 17.94 160 GLY A N 1
ATOM 1345 C CA . GLY A 1 160 ? 36.735 13.808 35.208 1.00 16.93 160 GLY A CA 1
ATOM 1346 C C . GLY A 1 160 ? 37.810 14.877 35.382 1.00 15.95 160 GLY A C 1
ATOM 1347 O O . GLY A 1 160 ? 38.027 15.707 34.494 1.00 16.48 160 GLY A O 1
ATOM 1348 N N . PHE A 1 161 ? 38.497 14.883 36.532 1.00 15.54 161 PHE A N 1
ATOM 1349 C CA . PHE A 1 161 ? 39.626 15.774 36.699 1.00 14.96 161 PHE A CA 1
ATOM 1350 C C . PHE A 1 161 ? 40.801 15.275 35.822 1.00 14.45 161 PHE A C 1
ATOM 1351 O O . PHE A 1 161 ? 41.014 14.081 35.724 1.00 15.99 161 PHE A O 1
ATOM 1359 N N . PRO A 1 162 ? 41.541 16.189 35.178 1.00 15.48 162 PRO A N 1
ATOM 1360 C CA . PRO A 1 162 ? 42.710 15.802 34.338 1.00 16.01 162 PRO A CA 1
ATOM 1361 C C . PRO A 1 162 ? 43.674 14.836 35.038 1.00 17.11 162 PRO A C 1
ATOM 1362 O O . PRO A 1 162 ? 43.979 15.032 36.226 1.00 16.34 162 PRO A O 1
ATOM 1366 N N . THR A 1 163 ? 44.119 13.802 34.306 1.00 17.14 163 THR A N 1
ATOM 1367 C CA . THR A 1 163 ? 45.132 12.857 34.780 1.00 18.21 163 THR A CA 1
ATOM 1368 C C . THR A 1 163 ? 46.464 13.600 34.848 1.00 17.61 163 THR A C 1
ATOM 1369 O O . THR A 1 163 ? 46.600 14.665 34.256 1.00 15.93 163 THR A O 1
ATOM 1373 N N . GLN A 1 164 ? 47.448 13.043 35.563 1.00 17.95 164 GLN A N 1
ATOM 1374 C CA . GLN A 1 164 ? 48.787 13.658 35.584 1.00 17.93 164 GLN A CA 1
ATOM 1375 C C . GLN A 1 164 ? 49.350 13.793 34.165 1.00 18.53 164 GLN A C 1
ATOM 1376 O O . GLN A 1 164 ? 49.909 14.823 33.814 1.00 18.13 164 GLN A O 1
ATOM 1382 N N . GLU A 1 165 ? 49.119 12.766 33.356 1.00 19.69 165 GLU A N 1
ATOM 1383 C CA . GLU A 1 165 ? 49.515 12.744 31.927 1.00 21.71 165 GLU A CA 1
ATOM 1384 C C . GLU A 1 165 ? 48.942 13.883 31.088 1.00 20.32 165 GLU A C 1
ATOM 1385 O O . GLU A 1 165 ? 49.665 14.501 30.308 1.00 19.86 165 GLU A O 1
ATOM 1391 N N . ALA A 1 166 ? 47.644 14.154 31.276 1.00 19.73 166 ALA A N 1
ATOM 1392 C CA . ALA A 1 166 ? 46.914 15.212 30.582 1.00 19.11 166 ALA A CA 1
ATOM 1393 C C . ALA A 1 166 ? 47.454 16.589 30.948 1.00 18.85 166 ALA A C 1
ATOM 1394 O O . ALA A 1 166 ? 47.556 17.466 30.095 1.00 18.66 166 ALA A O 1
ATOM 1396 N N . ILE A 1 167 ? 47.805 16.762 32.225 1.00 18.14 167 ILE A N 1
ATOM 1397 C CA . ILE A 1 167 ? 48.430 17.993 32.725 1.00 18.21 167 ILE A CA 1
ATOM 1398 C C . ILE A 1 167 ? 49.830 18.249 32.152 1.00 18.54 167 ILE A C 1
ATOM 1399 O O . ILE A 1 167 ? 50.170 19.383 31.781 1.00 17.79 167 ILE A O 1
ATOM 1404 N N . LEU A 1 168 ? 50.631 17.193 32.084 1.00 19.28 168 LEU A N 1
ATOM 1405 C CA . LEU A 1 168 ? 51.963 17.307 31.509 1.00 21.25 168 LEU A CA 1
ATOM 1406 C C . LEU A 1 168 ? 51.862 17.756 30.044 1.00 22.65 168 LEU A C 1
ATOM 1407 O O . LEU A 1 168 ? 52.619 18.629 29.600 1.00 23.59 168 LEU A O 1
ATOM 1412 N N . LYS A 1 169 ? 50.889 17.199 29.328 1.00 23.89 169 LYS A N 1
ATOM 1413 C CA . LYS A 1 169 ? 50.586 17.600 27.949 1.00 24.92 169 LYS A CA 1
ATOM 1414 C C . LYS A 1 169 ? 50.075 19.042 27.850 1.00 25.05 169 LYS A C 1
ATOM 1415 O O . LYS A 1 169 ? 50.533 19.801 27.003 1.00 24.61 169 LYS A O 1
ATOM 1421 N N . ALA A 1 170 ? 49.150 19.435 28.725 1.00 24.49 170 ALA A N 1
ATOM 1422 C CA . ALA A 1 170 ? 48.676 20.823 28.779 1.00 24.74 170 ALA A CA 1
ATOM 1423 C C . ALA A 1 170 ? 49.845 21.780 28.963 1.00 24.92 170 ALA A C 1
ATOM 1424 O O . ALA A 1 170 ? 49.888 22.843 28.342 1.00 25.40 170 ALA A O 1
ATOM 1426 N N . GLY A 1 171 ? 50.788 21.393 29.830 1.00 24.91 171 GLY A N 1
ATOM 1427 C CA . GLY A 1 171 ? 51.971 22.205 30.137 1.00 23.79 171 GLY A CA 1
ATOM 1428 C C . GLY A 1 171 ? 51.671 23.485 30.884 1.00 23.26 171 GLY A C 1
ATOM 1429 O O . GLY A 1 171 ? 50.507 23.822 31.128 1.00 23.35 171 GLY A O 1
ATOM 1430 N N . VAL A 1 172 ? 52.722 24.208 31.264 1.00 22.91 172 VAL A N 1
ATOM 1431 C CA . VAL A 1 172 ? 52.530 25.507 31.925 1.00 22.58 172 VAL A CA 1
ATOM 1432 C C . VAL A 1 172 ? 51.626 26.430 31.102 1.00 22.30 172 VAL A C 1
ATOM 1433 O O . VAL A 1 172 ? 50.686 27.017 31.625 1.00 22.13 172 VAL A O 1
ATOM 1437 N N . GLU A 1 173 ? 51.907 26.573 29.806 1.00 22.59 173 GLU A N 1
ATOM 1438 C CA . GLU A 1 173 ? 51.146 27.533 29.007 1.00 22.29 173 GLU A CA 1
ATOM 1439 C C . GLU A 1 173 ? 49.668 27.182 28.842 1.00 21.54 173 GLU A C 1
ATOM 1440 O O . GLU A 1 173 ? 48.828 28.069 28.781 1.00 21.16 173 GLU A O 1
ATOM 1446 N N . GLY A 1 174 ? 49.361 25.896 28.752 1.00 21.35 174 GLY A N 1
ATOM 1447 C CA . GLY A 1 174 ? 47.963 25.440 28.603 1.00 21.05 174 GLY A CA 1
ATOM 1448 C C . GLY A 1 174 ? 47.141 25.763 29.846 1.00 20.66 174 GLY A C 1
ATOM 1449 O O . GLY A 1 174 ? 45.996 26.196 29.753 1.00 19.76 174 GLY A O 1
ATOM 1450 N N . LEU A 1 175 ? 47.750 25.564 31.018 1.00 20.94 175 LEU A N 1
ATOM 1451 C CA . LEU A 1 175 ? 47.142 25.950 32.294 1.00 21.81 175 LEU A CA 1
ATOM 1452 C C . LEU A 1 175 ? 46.986 27.467 32.420 1.00 21.96 175 LEU A C 1
ATOM 1453 O O . LEU A 1 175 ? 45.944 27.923 32.879 1.00 21.57 175 LEU A O 1
ATOM 1458 N N . ARG A 1 176 ? 47.997 28.239 31.994 1.00 22.99 176 ARG A N 1
ATOM 1459 C CA . ARG A 1 176 ? 47.907 29.709 32.029 1.00 24.96 176 ARG A CA 1
ATOM 1460 C C . ARG A 1 176 ? 46.772 30.188 31.145 1.00 24.55 176 ARG A C 1
ATOM 1461 O O . ARG A 1 176 ? 46.066 31.122 31.497 1.00 25.52 176 ARG A O 1
ATOM 1469 N N . GLU A 1 177 ? 46.609 29.544 29.991 1.00 24.70 177 GLU A N 1
ATOM 1470 C CA . GLU A 1 177 ? 45.524 29.866 29.068 1.00 25.18 177 GLU A CA 1
ATOM 1471 C C . GLU A 1 177 ? 44.147 29.716 29.703 1.00 24.30 177 GLU A C 1
ATOM 1472 O O . GLU A 1 177 ? 43.245 30.502 29.438 1.00 24.46 177 GLU A O 1
ATOM 1478 N N . CYS A 1 178 ? 44.006 28.731 30.586 1.00 23.86 178 CYS A N 1
ATOM 1479 C CA . CYS A 1 178 ? 42.732 28.478 31.249 1.00 23.78 178 CYS A CA 1
ATOM 1480 C C . CYS A 1 178 ? 42.493 29.467 32.413 1.00 24.06 178 CYS A C 1
ATOM 1481 O O . CYS A 1 178 ? 41.404 29.500 32.985 1.00 24.52 178 CYS A O 1
ATOM 1484 N N . GLY A 1 179 ? 43.500 30.270 32.743 1.00 25.21 179 GLY A N 1
ATOM 1485 C CA . GLY A 1 179 ? 43.370 31.325 33.766 1.00 25.77 179 GLY A CA 1
ATOM 1486 C C . GLY A 1 179 ? 44.358 31.289 34.926 1.00 26.66 179 GLY A C 1
ATOM 1487 O O . GLY A 1 179 ? 44.403 32.218 35.741 1.00 26.97 179 GLY A O 1
ATOM 1488 N N . LEU A 1 180 ? 45.140 30.219 35.024 1.00 27.23 180 LEU A N 1
ATOM 1489 C CA . LEU A 1 180 ? 46.111 30.064 36.118 1.00 28.01 180 LEU A CA 1
ATOM 1490 C C . LEU A 1 180 ? 47.327 30.972 35.985 1.00 28.56 180 LEU A C 1
ATOM 1491 O O . LEU A 1 180 ? 47.891 31.121 34.896 1.00 29.08 180 LEU A O 1
ATOM 1496 N N . SER A 1 181 ? 47.721 31.568 37.107 1.00 28.31 181 SER A N 1
ATOM 1497 C CA . SER A 1 181 ? 48.949 32.338 37.213 1.00 28.84 181 SER A CA 1
ATOM 1498 C C . SER A 1 181 ? 50.107 31.456 36.799 1.00 28.40 181 SER A C 1
ATOM 1499 O O . SER A 1 181 ? 50.035 30.233 36.915 1.00 29.36 181 SER A O 1
ATOM 1502 N N . ARG A 1 182 ? 51.183 32.062 36.322 1.00 28.05 182 ARG A N 1
ATOM 1503 C CA . ARG A 1 182 ? 52.339 31.281 35.884 1.00 27.62 182 ARG A CA 1
ATOM 1504 C C . ARG A 1 182 ? 52.938 30.326 36.960 1.00 26.62 182 ARG A C 1
ATOM 1505 O O . ARG A 1 182 ? 53.237 29.168 36.657 1.00 25.62 182 ARG A O 1
ATOM 1513 N N A ARG A 1 183 ? 53.104 30.811 38.195 0.50 26.14 183 ARG A N 1
ATOM 1514 N N B ARG A 1 183 ? 53.102 30.806 38.189 0.50 26.33 183 ARG A N 1
ATOM 1515 C CA A ARG A 1 183 ? 53.706 29.980 39.252 0.50 25.49 183 ARG A CA 1
ATOM 1516 C CA B ARG A 1 183 ? 53.738 29.980 39.217 0.50 25.82 183 ARG A CA 1
ATOM 1517 C C A ARG A 1 183 ? 52.827 28.788 39.618 0.50 25.05 183 ARG A C 1
ATOM 1518 C C B ARG A 1 183 ? 52.843 28.823 39.717 0.50 25.28 183 ARG A C 1
ATOM 1519 O O A ARG A 1 183 ? 53.336 27.683 39.791 0.50 25.16 183 ARG A O 1
ATOM 1520 O O B ARG A 1 183 ? 53.364 27.761 40.046 0.50 25.47 183 ARG A O 1
ATOM 1535 N N . LYS A 1 184 ? 51.520 29.026 39.729 1.00 24.72 184 LYS A N 1
ATOM 1536 C CA . LYS A 1 184 ? 50.533 27.945 40.008 1.00 23.89 184 LYS A CA 1
ATOM 1537 C C . LYS A 1 184 ? 50.638 26.867 38.917 1.00 22.79 184 LYS A C 1
ATOM 1538 O O . LYS A 1 184 ? 50.842 25.677 39.206 1.00 21.53 184 LYS A O 1
ATOM 1544 N N . ALA A 1 185 ? 50.542 27.291 37.657 1.00 21.65 185 ALA A N 1
ATOM 1545 C CA . ALA A 1 185 ? 50.738 26.390 36.518 1.00 21.09 185 ALA A CA 1
ATOM 1546 C C . ALA A 1 185 ? 52.042 25.631 36.616 1.00 20.91 185 ALA A C 1
ATOM 1547 O O . ALA A 1 185 ? 52.084 24.423 36.426 1.00 19.40 185 ALA A O 1
ATOM 1549 N N . GLU A 1 186 ? 53.114 26.341 36.948 1.00 20.68 186 GLU A N 1
ATOM 1550 C CA . GLU A 1 186 ? 54.413 25.738 37.139 1.00 21.76 186 GLU A CA 1
ATOM 1551 C C . GLU A 1 186 ? 54.447 24.672 38.245 1.00 20.59 186 GLU A C 1
ATOM 1552 O O . GLU A 1 186 ? 55.015 23.608 38.071 1.00 20.41 186 GLU A O 1
ATOM 1558 N N . LEU A 1 187 ? 53.813 24.973 39.376 1.00 20.61 187 LEU A N 1
ATOM 1559 C CA . LEU A 1 187 ? 53.799 24.053 40.508 1.00 19.51 187 LEU A CA 1
ATOM 1560 C C . LEU A 1 187 ? 52.947 22.793 40.212 1.00 18.55 187 LEU A C 1
ATOM 1561 O O . LEU A 1 187 ? 53.348 21.675 40.538 1.00 17.84 187 LEU A O 1
ATOM 1566 N N . ILE A 1 188 ? 51.785 22.985 39.591 1.00 17.32 188 ILE A N 1
ATOM 1567 C CA . ILE A 1 188 ? 50.914 21.862 39.219 1.00 18.07 188 ILE A CA 1
ATOM 1568 C C . ILE A 1 188 ? 51.633 20.921 38.242 1.00 18.20 188 ILE A C 1
ATOM 1569 O O . ILE A 1 188 ? 51.627 19.706 38.410 1.00 18.32 188 ILE A O 1
ATOM 1574 N N . VAL A 1 189 ? 52.305 21.489 37.240 1.00 19.17 189 VAL A N 1
ATOM 1575 C CA . VAL A 1 189 ? 53.083 20.659 36.321 1.00 18.94 189 VAL A CA 1
ATOM 1576 C C . VAL A 1 189 ? 54.170 19.884 37.096 1.00 18.54 189 VAL A C 1
ATOM 1577 O O . VAL A 1 189 ? 54.355 18.684 36.902 1.00 18.29 189 VAL A O 1
ATOM 1581 N N . GLU A 1 190 ? 54.835 20.561 38.026 1.00 18.98 190 GLU A N 1
ATOM 1582 C CA . GLU A 1 190 ? 55.836 19.937 38.899 1.00 19.34 190 GLU A CA 1
ATOM 1583 C C . GLU A 1 190 ? 55.288 18.700 39.651 1.00 18.48 190 GLU A C 1
ATOM 1584 O O . GLU A 1 190 ? 55.876 17.611 39.633 1.00 17.60 190 GLU A O 1
ATOM 1590 N N . ILE A 1 191 ? 54.126 18.875 40.271 1.00 17.02 191 ILE A N 1
ATOM 1591 C CA . ILE A 1 191 ? 53.456 17.799 40.979 1.00 16.49 191 ILE A CA 1
ATOM 1592 C C . ILE A 1 191 ? 53.068 16.660 40.023 1.00 15.60 191 ILE A C 1
ATOM 1593 O O . ILE A 1 191 ? 53.193 15.475 40.364 1.00 15.30 191 ILE A O 1
ATOM 1598 N N . ALA A 1 192 ? 52.636 17.013 38.809 1.00 16.37 192 ALA A N 1
ATOM 1599 C CA . ALA A 1 192 ? 52.241 16.002 37.801 1.00 15.95 192 ALA A CA 1
ATOM 1600 C C . ALA A 1 192 ? 53.359 15.000 37.421 1.00 16.82 192 ALA A C 1
ATOM 1601 O O . ALA A 1 192 ? 53.097 13.845 37.044 1.00 16.28 192 ALA A O 1
ATOM 1603 N N . LYS A 1 193 ? 54.600 15.452 37.517 1.00 17.58 193 LYS A N 1
ATOM 1604 C CA . LYS A 1 193 ? 55.777 14.582 37.289 1.00 18.59 193 LYS A CA 1
ATOM 1605 C C . LYS A 1 193 ? 56.017 13.494 38.352 1.00 19.06 193 LYS A C 1
ATOM 1606 O O . LYS A 1 193 ? 56.794 12.561 38.133 1.00 17.98 193 LYS A O 1
ATOM 1612 N N . GLU A 1 194 ? 55.367 13.613 39.512 1.00 18.49 194 GLU A N 1
ATOM 1613 C CA . GLU A 1 194 ? 55.598 12.684 40.622 1.00 19.09 194 GLU A CA 1
ATOM 1614 C C . GLU A 1 194 ? 54.955 11.330 40.371 1.00 20.14 194 GLU A C 1
ATOM 1615 O O . GLU A 1 194 ? 53.799 11.243 39.965 1.00 20.86 194 GLU A O 1
ATOM 1621 N N . GLU A 1 195 ? 55.715 10.266 40.604 1.00 20.47 195 GLU A N 1
ATOM 1622 C CA . GLU A 1 195 ? 55.199 8.909 40.475 1.00 21.60 195 GLU A CA 1
ATOM 1623 C C . GLU A 1 195 ? 54.594 8.452 41.792 1.00 20.78 195 GLU A C 1
ATOM 1624 O O . GLU A 1 195 ? 54.955 8.973 42.853 1.00 21.63 195 GLU A O 1
ATOM 1630 N N . ASN A 1 196 ? 53.685 7.478 41.710 1.00 20.40 196 ASN A N 1
ATOM 1631 C CA . ASN A 1 196 ? 53.088 6.815 42.877 1.00 20.01 196 ASN A CA 1
ATOM 1632 C C . ASN A 1 196 ? 52.378 7.774 43.840 1.00 19.01 196 ASN A C 1
ATOM 1633 O O . ASN A 1 196 ? 52.305 7.548 45.046 1.00 18.18 196 ASN A O 1
ATOM 1638 N N . LEU A 1 197 ? 51.885 8.878 43.295 1.00 18.98 197 LEU A N 1
ATOM 1639 C CA . LEU A 1 197 ? 51.310 9.921 44.135 1.00 18.20 197 LEU A CA 1
ATOM 1640 C C . LEU A 1 197 ? 50.078 9.463 44.948 1.00 18.01 197 LEU A C 1
ATOM 1641 O O . LEU A 1 197 ? 49.892 9.880 46.101 1.00 16.76 197 LEU A O 1
ATOM 1646 N N . GLU A 1 198 ? 49.269 8.545 44.406 1.00 17.49 198 GLU A N 1
ATOM 1647 C CA . GLU A 1 198 ? 48.109 8.084 45.176 1.00 17.85 198 GLU A CA 1
ATOM 1648 C C . GLU A 1 198 ? 48.533 7.427 46.506 1.00 17.71 198 GLU A C 1
ATOM 1649 O O . GLU A 1 198 ? 47.772 7.400 47.465 1.00 17.39 198 GLU A O 1
ATOM 1655 N N . GLU A 1 199 ? 49.762 6.904 46.563 1.00 17.54 199 GLU A N 1
ATOM 1656 C CA . GLU A 1 199 ? 50.250 6.290 47.812 1.00 17.20 199 GLU A CA 1
ATOM 1657 C C . GLU A 1 199 ? 50.375 7.259 48.993 1.00 17.48 199 GLU A C 1
ATOM 1658 O O . GLU A 1 199 ? 50.429 6.834 50.151 1.00 17.55 199 GLU A O 1
ATOM 1664 N N . LEU A 1 200 ? 50.393 8.567 48.703 1.00 17.69 200 LEU A N 1
ATOM 1665 C CA . LEU A 1 200 ? 50.538 9.584 49.750 1.00 18.27 200 LEU A CA 1
ATOM 1666 C C . LEU A 1 200 ? 49.439 9.460 50.800 1.00 19.03 200 LEU A C 1
ATOM 1667 O O . LEU A 1 200 ? 49.659 9.780 51.966 1.00 18.53 200 LEU A O 1
ATOM 1672 N N . LYS A 1 201 ? 48.264 8.997 50.374 1.00 20.23 201 LYS A N 1
ATOM 1673 C CA . LYS A 1 201 ? 47.148 8.734 51.292 1.00 22.56 201 LYS A CA 1
ATOM 1674 C C . LYS A 1 201 ? 47.483 7.820 52.457 1.00 23.21 201 LYS A C 1
ATOM 1675 O O . LYS A 1 201 ? 46.904 7.939 53.524 1.00 24.57 201 LYS A O 1
ATOM 1681 N N . GLU A 1 202 ? 48.389 6.876 52.231 1.00 23.12 202 GLU A N 1
ATOM 1682 C CA . GLU A 1 202 ? 48.724 5.855 53.225 1.00 23.01 202 GLU A CA 1
ATOM 1683 C C . GLU A 1 202 ? 49.962 6.195 54.039 1.00 22.86 202 GLU A C 1
ATOM 1684 O O . GLU A 1 202 ? 50.362 5.400 54.903 1.00 22.39 202 GLU A O 1
ATOM 1690 N N . TRP A 1 203 ? 50.596 7.338 53.736 1.00 21.33 203 TRP A N 1
ATOM 1691 C CA . TRP A 1 203 ? 51.746 7.820 54.502 1.00 21.15 203 TRP A CA 1
ATOM 1692 C C . TRP A 1 203 ? 51.281 8.379 55.831 1.00 21.02 203 TRP A C 1
ATOM 1693 O O . TRP A 1 203 ? 50.120 8.756 55.988 1.00 21.20 203 TRP A O 1
ATOM 1704 N N . GLY A 1 204 ? 52.195 8.460 56.786 1.00 21.61 204 GLY A N 1
ATOM 1705 C CA . GLY A 1 204 ? 51.903 9.126 58.055 1.00 21.55 204 GLY A CA 1
ATOM 1706 C C . GLY A 1 204 ? 51.766 10.624 57.823 1.00 21.86 204 GLY A C 1
ATOM 1707 O O . GLY A 1 204 ? 52.293 11.140 56.827 1.00 20.12 204 GLY A O 1
ATOM 1708 N N . GLU A 1 205 ? 51.071 11.298 58.746 1.00 21.54 205 GLU A N 1
ATOM 1709 C CA . GLU A 1 205 ? 50.864 12.763 58.742 1.00 22.70 205 GLU A CA 1
ATOM 1710 C C . GLU A 1 205 ? 52.141 13.554 58.621 1.00 21.24 205 GLU A C 1
ATOM 1711 O O . GLU A 1 205 ? 52.247 14.427 57.765 1.00 20.52 205 GLU A O 1
ATOM 1717 N N . GLU A 1 206 ? 53.112 13.277 59.494 1.00 21.08 206 GLU A N 1
ATOM 1718 C CA . GLU A 1 206 ? 54.331 14.069 59.512 1.00 21.40 206 GLU A CA 1
ATOM 1719 C C . GLU A 1 206 ? 55.178 13.884 58.255 1.00 19.81 206 GLU A C 1
ATOM 1720 O O . GLU A 1 206 ? 55.696 14.865 57.728 1.00 18.26 206 GLU A O 1
ATOM 1726 N N . GLU A 1 207 ? 55.299 12.639 57.786 1.00 18.82 207 GLU A N 1
ATOM 1727 C CA . GLU A 1 207 ? 55.995 12.321 56.526 1.00 17.79 207 GLU A CA 1
ATOM 1728 C C . GLU A 1 207 ? 55.311 12.986 55.305 1.00 16.32 207 GLU A C 1
ATOM 1729 O O . GLU A 1 207 ? 55.977 13.516 54.399 1.00 14.99 207 GLU A O 1
ATOM 1735 N N . ALA A 1 208 ? 53.984 12.905 55.270 1.00 14.53 208 ALA A N 1
ATOM 1736 C CA . ALA A 1 208 ? 53.207 13.535 54.192 1.00 13.01 208 ALA A CA 1
ATOM 1737 C C . ALA A 1 208 ? 53.352 15.062 54.253 1.00 12.57 208 ALA A C 1
ATOM 1738 O O . ALA A 1 208 ? 53.532 15.691 53.218 1.00 12.28 208 ALA A O 1
ATOM 1740 N N . TYR A 1 209 ? 53.315 15.641 55.460 1.00 12.05 209 TYR A N 1
ATOM 1741 C CA . TYR A 1 209 ? 53.524 17.090 55.636 1.00 13.21 209 TYR A CA 1
ATOM 1742 C C . TYR A 1 209 ? 54.887 17.539 55.095 1.00 13.09 209 TYR A C 1
ATOM 1743 O O . TYR A 1 209 ? 54.990 18.541 54.392 1.00 12.47 209 TYR A O 1
ATOM 1752 N N A GLU A 1 210 ? 55.937 16.791 55.410 0.50 14.05 210 GLU A N 1
ATOM 1753 N N B GLU A 1 210 ? 55.921 16.776 55.456 0.50 14.18 210 GLU A N 1
ATOM 1754 C CA A GLU A 1 210 ? 57.277 17.168 54.953 0.50 14.31 210 GLU A CA 1
ATOM 1755 C CA B GLU A 1 210 ? 57.296 17.012 55.006 0.50 14.90 210 GLU A CA 1
ATOM 1756 C C A GLU A 1 210 ? 57.438 16.983 53.446 0.50 13.93 210 GLU A C 1
ATOM 1757 C C B GLU A 1 210 ? 57.329 17.032 53.488 0.50 13.99 210 GLU A C 1
ATOM 1758 O O A GLU A 1 210 ? 58.151 17.742 52.804 0.50 14.36 210 GLU A O 1
ATOM 1759 O O B GLU A 1 210 ? 57.811 17.994 52.894 0.50 13.91 210 GLU A O 1
ATOM 1770 N N . TYR A 1 211 ? 56.756 15.995 52.874 1.00 14.01 211 TYR A N 1
ATOM 1771 C CA . TYR A 1 211 ? 56.768 15.832 51.428 1.00 14.03 211 TYR A CA 1
ATOM 1772 C C . TYR A 1 211 ? 56.075 17.013 50.738 1.00 13.14 211 TYR A C 1
ATOM 1773 O O . TYR A 1 211 ? 56.649 17.647 49.831 1.00 12.74 211 TYR A O 1
ATOM 1782 N N . LEU A 1 212 ? 54.864 17.337 51.190 1.00 11.79 212 LEU A N 1
ATOM 1783 C CA . LEU A 1 212 ? 54.112 18.429 50.551 1.00 11.57 212 LEU A CA 1
ATOM 1784 C C . LEU A 1 212 ? 54.880 19.749 50.644 1.00 12.35 212 LEU A C 1
ATOM 1785 O O . LEU A 1 212 ? 55.061 20.426 49.648 1.00 12.61 212 LEU A O 1
ATOM 1790 N N . THR A 1 213 ? 55.390 20.066 51.832 1.00 13.20 213 THR A N 1
ATOM 1791 C CA . THR A 1 213 ? 56.030 21.351 52.064 1.00 13.78 213 THR A CA 1
ATOM 1792 C C . THR A 1 213 ? 57.429 21.409 51.446 1.00 14.25 213 THR A C 1
ATOM 1793 O O . THR A 1 213 ? 57.996 22.495 51.334 1.00 15.00 213 THR A O 1
ATOM 1797 N N . SER A 1 214 ? 57.953 20.264 51.031 1.00 14.46 214 SER A N 1
ATOM 1798 C CA . SER A 1 214 ? 59.237 20.195 50.310 1.00 16.30 214 SER A CA 1
ATOM 1799 C C . SER A 1 214 ? 59.176 20.834 48.904 1.00 17.23 214 SER A C 1
ATOM 1800 O O . SER A 1 214 ? 60.221 21.135 48.301 1.00 18.50 214 SER A O 1
ATOM 1803 N N . PHE A 1 215 ? 57.971 21.033 48.374 1.00 16.65 215 PHE A N 1
ATOM 1804 C CA . PHE A 1 215 ? 57.806 21.764 47.122 1.00 16.96 215 PHE A CA 1
ATOM 1805 C C . PHE A 1 215 ? 57.792 23.271 47.382 1.00 18.07 215 PHE A C 1
ATOM 1806 O O . PHE A 1 215 ? 57.117 23.741 48.292 1.00 16.77 215 PHE A O 1
ATOM 1814 N N . LYS A 1 216 ? 58.546 24.038 46.590 1.00 18.92 216 LYS A N 1
ATOM 1815 C CA . LYS A 1 216 ? 58.536 25.494 46.756 1.00 20.36 216 LYS A CA 1
ATOM 1816 C C . LYS A 1 216 ? 57.199 26.061 46.277 1.00 19.62 216 LYS A C 1
ATOM 1817 O O . LYS A 1 216 ? 56.835 25.943 45.096 1.00 20.76 216 LYS A O 1
ATOM 1823 N N . GLY A 1 217 ? 56.455 26.645 47.208 1.00 18.05 217 GLY A N 1
ATOM 1824 C CA . GLY A 1 217 ? 55.168 27.248 46.889 1.00 17.60 217 GLY A CA 1
ATOM 1825 C C . GLY A 1 217 ? 54.041 26.520 47.610 1.00 16.44 217 GLY A C 1
ATOM 1826 O O . GLY A 1 217 ? 52.876 26.954 47.565 1.00 16.14 217 GLY A O 1
ATOM 1827 N N . ILE A 1 218 ? 54.397 25.412 48.255 1.00 15.24 218 ILE A N 1
ATOM 1828 C CA . ILE A 1 218 ? 53.474 24.716 49.167 1.00 14.22 218 ILE A CA 1
ATOM 1829 C C . ILE A 1 218 ? 53.956 24.967 50.597 1.00 13.65 218 ILE A C 1
ATOM 1830 O O . ILE A 1 218 ? 54.997 24.454 50.992 1.00 13.98 218 ILE A O 1
ATOM 1835 N N . GLY A 1 219 ? 53.178 25.726 51.359 1.00 12.78 219 GLY A N 1
ATOM 1836 C CA . GLY A 1 219 ? 53.516 25.984 52.768 1.00 12.37 219 GLY A CA 1
ATOM 1837 C C . GLY A 1 219 ? 52.555 25.277 53.719 1.00 13.11 219 GLY A C 1
ATOM 1838 O O . GLY A 1 219 ? 51.836 24.314 53.315 1.00 12.33 219 GLY A O 1
ATOM 1839 N N . ARG A 1 220 ? 52.526 25.763 54.965 1.00 12.00 220 ARG A N 1
ATOM 1840 C CA . ARG A 1 220 ? 51.776 25.077 56.029 1.00 11.79 220 ARG A CA 1
ATOM 1841 C C . ARG A 1 220 ? 50.275 24.958 55.699 1.00 11.48 220 ARG A C 1
ATOM 1842 O O . ARG A 1 220 ? 49.710 23.874 55.829 1.00 10.55 220 ARG A O 1
ATOM 1850 N N . TRP A 1 221 ? 49.653 26.059 55.268 1.00 10.82 221 TRP A N 1
ATOM 1851 C CA . TRP A 1 221 ? 48.216 26.068 55.017 1.00 12.76 221 TRP A CA 1
ATOM 1852 C C . TRP A 1 221 ? 47.831 25.089 53.910 1.00 11.74 221 TRP A C 1
ATOM 1853 O O . TRP A 1 221 ? 46.977 24.243 54.123 1.00 11.53 221 TRP A O 1
ATOM 1864 N N . THR A 1 222 ? 48.482 25.185 52.752 1.00 11.10 222 THR A N 1
ATOM 1865 C CA . THR A 1 222 ? 48.205 24.262 51.644 1.00 11.19 222 THR A CA 1
ATOM 1866 C C . THR A 1 222 ? 48.450 22.805 52.056 1.00 10.46 222 THR A C 1
ATOM 1867 O O . THR A 1 222 ? 47.661 21.917 51.705 1.00 9.85 222 THR A O 1
ATOM 1871 N N . ALA A 1 223 ? 49.521 22.556 52.803 1.00 9.08 223 ALA A N 1
ATOM 1872 C CA . ALA A 1 223 ? 49.867 21.171 53.164 1.00 9.90 223 ALA A CA 1
ATOM 1873 C C . ALA A 1 223 ? 48.795 20.611 54.137 1.00 9.91 223 ALA A C 1
ATOM 1874 O O . ALA A 1 223 ? 48.290 19.472 53.961 1.00 9.91 223 ALA A O 1
ATOM 1876 N N . GLU A 1 224 ? 48.433 21.412 55.137 1.00 9.65 224 GLU A N 1
ATOM 1877 C CA . GLU A 1 224 ? 47.403 20.984 56.113 1.00 10.59 224 GLU A CA 1
ATOM 1878 C C . GLU A 1 224 ? 46.022 20.844 55.485 1.00 9.59 224 GLU A C 1
ATOM 1879 O O . GLU A 1 224 ? 45.277 19.909 55.842 1.00 10.32 224 GLU A O 1
ATOM 1885 N N . LEU A 1 225 ? 45.680 21.739 54.571 1.00 10.48 225 LEU A N 1
ATOM 1886 C CA . LEU A 1 225 ? 44.411 21.608 53.817 1.00 10.82 225 LEU A CA 1
ATOM 1887 C C . LEU A 1 225 ? 44.407 20.288 53.006 1.00 10.25 225 LEU A C 1
ATOM 1888 O O . LEU A 1 225 ? 43.455 19.507 53.075 1.00 10.21 225 LEU A O 1
ATOM 1893 N N . VAL A 1 226 ? 45.494 20.011 52.293 1.00 9.88 226 VAL A N 1
ATOM 1894 C CA . VAL A 1 226 ? 45.603 18.729 51.534 1.00 9.23 226 VAL A CA 1
ATOM 1895 C C . VAL A 1 226 ? 45.446 17.541 52.466 1.00 9.22 226 VAL A C 1
ATOM 1896 O O . VAL A 1 226 ? 44.660 16.631 52.189 1.00 7.92 226 VAL A O 1
ATOM 1900 N N . LEU A 1 227 ? 46.193 17.550 53.574 1.00 8.97 227 LEU A N 1
ATOM 1901 C CA . LEU A 1 227 ? 46.171 16.462 54.523 1.00 10.50 227 LEU A CA 1
ATOM 1902 C C . LEU A 1 227 ? 44.735 16.133 54.983 1.00 10.11 227 LEU A C 1
ATOM 1903 O O . LEU A 1 227 ? 44.348 14.976 55.032 1.00 10.65 227 LEU A O 1
ATOM 1908 N N . SER A 1 228 ? 43.972 17.160 55.281 1.00 10.25 228 SER A N 1
ATOM 1909 C CA . SER A 1 228 ? 42.607 16.965 55.807 1.00 11.45 228 SER A CA 1
ATOM 1910 C C . SER A 1 228 ? 41.586 16.692 54.694 1.00 11.04 228 SER A C 1
ATOM 1911 O O . SER A 1 228 ? 40.832 15.703 54.763 1.00 12.54 228 SER A O 1
ATOM 1914 N N . ILE A 1 229 ? 41.553 17.554 53.693 1.00 10.42 229 ILE A N 1
ATOM 1915 C CA . ILE A 1 229 ? 40.484 17.488 52.680 1.00 12.06 229 ILE A CA 1
ATOM 1916 C C . ILE A 1 229 ? 40.721 16.508 51.532 1.00 11.62 229 ILE A C 1
ATOM 1917 O O . ILE A 1 229 ? 39.744 16.093 50.884 1.00 13.45 229 ILE A O 1
ATOM 1922 N N . ALA A 1 230 ? 41.981 16.139 51.283 1.00 11.35 230 ALA A N 1
ATOM 1923 C CA . ALA A 1 230 ? 42.350 15.199 50.214 1.00 11.32 230 ALA A CA 1
ATOM 1924 C C . ALA A 1 230 ? 42.841 13.838 50.727 1.00 11.58 230 ALA A C 1
ATOM 1925 O O . ALA A 1 230 ? 42.519 12.796 50.128 1.00 12.70 230 ALA A O 1
ATOM 1927 N N . LEU A 1 231 ? 43.586 13.844 51.829 1.00 10.58 231 LEU A N 1
ATOM 1928 C CA . LEU A 1 231 ? 44.241 12.664 52.365 1.00 11.17 231 LEU A CA 1
ATOM 1929 C C . LEU A 1 231 ? 43.444 11.986 53.470 1.00 11.13 231 LEU A C 1
ATOM 1930 O O . LEU A 1 231 ? 43.768 10.867 53.864 1.00 11.96 231 LEU A O 1
ATOM 1935 N N . GLY A 1 232 ? 42.411 12.657 53.966 1.00 11.23 232 GLY A N 1
ATOM 1936 C CA . GLY A 1 232 ? 41.579 12.106 55.055 1.00 10.90 232 GLY A CA 1
ATOM 1937 C C . GLY A 1 232 ? 42.241 12.005 56.440 1.00 11.66 232 GLY A C 1
ATOM 1938 O O . GLY A 1 232 ? 41.780 11.234 57.304 1.00 11.22 232 GLY A O 1
ATOM 1939 N N . LYS A 1 233 ? 43.292 12.793 56.669 1.00 10.80 233 LYS A N 1
ATOM 1940 C CA . LYS A 1 233 ? 44.011 12.792 57.957 1.00 12.22 233 LYS A CA 1
ATOM 1941 C C . LYS A 1 233 ? 43.494 13.847 58.906 1.00 12.77 233 LYS A C 1
ATOM 1942 O O . LYS A 1 233 ? 43.047 14.923 58.484 1.00 12.84 233 LYS A O 1
ATOM 1948 N N . ASN A 1 234 ? 43.585 13.546 60.196 1.00 13.31 234 ASN A N 1
ATOM 1949 C CA . ASN A 1 234 ? 43.091 14.444 61.220 1.00 15.01 234 ASN A CA 1
ATOM 1950 C C . ASN A 1 234 ? 44.105 15.555 61.531 1.00 15.93 234 ASN A C 1
ATOM 1951 O O . ASN A 1 234 ? 44.692 15.617 62.628 1.00 16.07 234 ASN A O 1
ATOM 1956 N N . VAL A 1 235 ? 44.319 16.419 60.542 1.00 15.84 235 VAL A N 1
ATOM 1957 C CA . VAL A 1 235 ? 45.231 17.536 60.652 1.00 17.14 235 VAL A CA 1
ATOM 1958 C C . VAL A 1 235 ? 44.357 18.773 60.486 1.00 17.23 235 VAL A C 1
ATOM 1959 O O . VAL A 1 235 ? 43.559 18.864 59.546 1.00 18.94 235 VAL A O 1
ATOM 1963 N N . PHE A 1 236 ? 44.447 19.707 61.412 1.00 15.61 236 PHE A N 1
ATOM 1964 C CA . PHE A 1 236 ? 43.449 20.770 61.410 1.00 14.64 236 PHE A CA 1
ATOM 1965 C C . PHE A 1 236 ? 44.090 22.042 60.877 1.00 13.65 236 PHE A C 1
ATOM 1966 O O . PHE A 1 236 ? 45.004 22.579 61.522 1.00 13.17 236 PHE A O 1
ATOM 1974 N N . PRO A 1 237 ? 43.626 22.524 59.698 1.00 13.07 237 PRO A N 1
ATOM 1975 C CA . PRO A 1 237 ? 44.255 23.672 59.007 1.00 13.41 237 PRO A CA 1
ATOM 1976 C C . PRO A 1 237 ? 43.869 25.047 59.570 1.00 13.88 237 PRO A C 1
ATOM 1977 O O . PRO A 1 237 ? 43.048 25.782 58.987 1.00 15.32 237 PRO A O 1
ATOM 1981 N N . ALA A 1 238 ? 44.499 25.392 60.679 1.00 14.80 238 ALA A N 1
ATOM 1982 C CA . ALA A 1 238 ? 44.107 26.560 61.475 1.00 15.34 238 ALA A CA 1
ATOM 1983 C C . ALA A 1 238 ? 44.426 27.915 60.819 1.00 16.63 238 ALA A C 1
ATOM 1984 O O . ALA A 1 238 ? 43.817 28.945 61.172 1.00 16.51 238 ALA A O 1
ATOM 1986 N N . ASP A 1 239 ? 45.377 27.937 59.880 1.00 16.94 239 ASP A N 1
ATOM 1987 C CA . ASP A 1 239 ? 45.674 29.169 59.123 1.00 18.68 239 ASP A CA 1
ATOM 1988 C C . ASP A 1 239 ? 44.570 29.539 58.131 1.00 19.21 239 ASP A C 1
ATOM 1989 O O . ASP A 1 239 ? 44.530 30.657 57.644 1.00 19.98 239 ASP A O 1
ATOM 1994 N N . ASP A 1 240 ? 43.670 28.602 57.823 1.00 19.94 240 ASP A N 1
ATOM 1995 C CA . ASP A 1 240 ? 42.614 28.889 56.857 1.00 20.51 240 ASP A CA 1
ATOM 1996 C C . ASP A 1 240 ? 41.740 30.043 57.398 1.00 21.78 240 ASP A C 1
ATOM 1997 O O . ASP A 1 240 ? 41.252 29.976 58.535 1.00 21.23 240 ASP A O 1
ATOM 2002 N N . LEU A 1 241 ? 41.579 31.107 56.610 1.00 22.16 241 LEU A N 1
ATOM 2003 C CA . LEU A 1 241 ? 40.808 32.291 57.061 1.00 22.99 241 LEU A CA 1
ATOM 2004 C C . LEU A 1 241 ? 39.322 32.005 57.331 1.00 22.33 241 LEU A C 1
ATOM 2005 O O . LEU A 1 241 ? 38.756 32.530 58.274 1.00 22.25 241 LEU A O 1
ATOM 2010 N N . GLY A 1 242 ? 38.713 31.165 56.502 1.00 21.54 242 GLY A N 1
ATOM 2011 C CA . GLY A 1 242 ? 37.368 30.680 56.775 1.00 21.15 242 GLY A CA 1
ATOM 2012 C C . GLY A 1 242 ? 37.249 29.904 58.074 1.00 20.20 242 GLY A C 1
ATOM 2013 O O . GLY A 1 242 ? 36.269 30.068 58.820 1.00 20.38 242 GLY A O 1
ATOM 2014 N N . VAL A 1 243 ? 38.239 29.055 58.357 1.00 19.62 243 VAL A N 1
ATOM 2015 C CA . VAL A 1 243 ? 38.268 28.308 59.614 1.00 18.81 243 VAL A CA 1
ATOM 2016 C C . VAL A 1 243 ? 38.380 29.261 60.809 1.00 18.80 243 VAL A C 1
ATOM 2017 O O . VAL A 1 243 ? 37.652 29.117 61.794 1.00 17.87 243 VAL A O 1
ATOM 2021 N N . ARG A 1 244 ? 39.295 30.233 60.722 1.00 19.43 244 ARG A N 1
ATOM 2022 C CA . ARG A 1 244 ? 39.482 31.199 61.815 1.00 20.10 244 ARG A CA 1
ATOM 2023 C C . ARG A 1 244 ? 38.187 31.986 62.104 1.00 20.86 244 ARG A C 1
ATOM 2024 O O . ARG A 1 244 ? 37.762 32.091 63.266 1.00 19.92 244 ARG A O 1
ATOM 2032 N N . ARG A 1 245 ? 37.549 32.470 61.043 1.00 21.15 245 ARG A N 1
ATOM 2033 C CA . ARG A 1 245 ? 36.247 33.158 61.143 1.00 22.39 245 ARG A CA 1
ATOM 2034 C C . ARG A 1 245 ? 35.177 32.306 61.837 1.00 21.78 245 ARG A C 1
ATOM 2035 O O . ARG A 1 245 ? 34.530 32.767 62.783 1.00 21.80 245 ARG A O 1
ATOM 2043 N N . ALA A 1 246 ? 35.015 31.056 61.393 1.00 21.15 246 ALA A N 1
ATOM 2044 C CA . ALA A 1 246 ? 34.013 30.153 61.975 1.00 20.86 246 ALA A CA 1
ATOM 2045 C C . ALA A 1 246 ? 34.263 29.840 63.449 1.00 20.83 246 ALA A C 1
ATOM 2046 O O . ALA A 1 246 ? 33.340 29.904 64.275 1.00 20.86 246 ALA A O 1
ATOM 2048 N N . VAL A 1 247 ? 35.508 29.518 63.792 1.00 20.12 247 VAL A N 1
ATOM 2049 C CA . VAL A 1 247 ? 35.861 29.177 65.171 1.00 20.20 247 VAL A CA 1
ATOM 2050 C C . VAL A 1 247 ? 35.711 30.391 66.101 1.00 21.55 247 VAL A C 1
ATOM 2051 O O . VAL A 1 247 ? 35.295 30.251 67.247 1.00 20.76 247 VAL A O 1
ATOM 2055 N N . SER A 1 248 ? 36.051 31.566 65.585 1.00 23.18 248 SER A N 1
ATOM 2056 C CA . SER A 1 248 ? 35.911 32.818 66.339 1.00 24.86 248 SER A CA 1
ATOM 2057 C C . SER A 1 248 ? 34.452 33.162 66.613 1.00 25.92 248 SER A C 1
ATOM 2058 O O . SER A 1 248 ? 34.120 33.568 67.738 1.00 26.89 248 SER A O 1
ATOM 2061 N N . ARG A 1 249 ? 33.605 33.006 65.593 1.00 26.31 249 ARG A N 1
ATOM 2062 C CA . ARG A 1 249 ? 32.155 33.234 65.692 1.00 27.68 249 ARG A CA 1
ATOM 2063 C C . ARG A 1 249 ? 31.470 32.272 66.666 1.00 28.21 249 ARG A C 1
ATOM 2064 O O . ARG A 1 249 ? 30.588 32.676 67.438 1.00 28.51 249 ARG A O 1
ATOM 2072 N N . LEU A 1 250 ? 31.901 31.012 66.658 1.00 28.13 250 LEU A N 1
ATOM 2073 C CA . LEU A 1 250 ? 31.366 30.002 67.553 1.00 28.64 250 LEU A CA 1
ATOM 2074 C C . LEU A 1 250 ? 31.750 30.172 69.013 1.00 29.39 250 LEU A C 1
ATOM 2075 O O . LEU A 1 250 ? 30.902 30.017 69.895 1.00 30.05 250 LEU A O 1
ATOM 2080 N N . TYR A 1 251 ? 33.024 30.470 69.269 1.00 28.82 251 TYR A N 1
ATOM 2081 C CA . TYR A 1 251 ? 33.576 30.367 70.610 1.00 29.29 251 TYR A CA 1
ATOM 2082 C C . TYR A 1 251 ? 34.043 31.678 71.225 1.00 30.13 251 TYR A C 1
ATOM 2083 O O . TYR A 1 251 ? 34.343 31.730 72.429 1.00 31.25 251 TYR A O 1
ATOM 2092 N N . PHE A 1 252 ? 34.183 32.707 70.399 1.00 30.89 252 PHE A N 1
ATOM 2093 C CA . PHE A 1 252 ? 34.809 33.954 70.832 1.00 32.15 252 PHE A CA 1
ATOM 2094 C C . PHE A 1 252 ? 33.928 35.140 70.479 1.00 32.74 252 PHE A C 1
ATOM 2095 O O . PHE A 1 252 ? 34.415 36.262 70.331 1.00 33.07 252 PHE A O 1
ATOM 2103 N N . ASN A 1 253 ? 32.634 34.867 70.328 1.00 33.81 253 ASN A N 1
ATOM 2104 C CA . ASN A 1 253 ? 31.621 35.876 69.990 1.00 35.11 253 ASN A CA 1
ATOM 2105 C C . ASN A 1 253 ? 32.008 36.818 68.839 1.00 35.62 253 ASN A C 1
ATOM 2106 O O . ASN A 1 253 ? 31.756 38.029 68.894 1.00 36.58 253 ASN A O 1
ATOM 2111 N N . GLY A 1 254 ? 32.643 36.266 67.806 1.00 35.35 254 GLY A N 1
ATOM 2112 C CA . GLY A 1 254 ? 32.961 37.027 66.614 1.00 34.79 254 GLY A CA 1
ATOM 2113 C C . GLY A 1 254 ? 34.244 37.833 66.672 1.00 34.57 254 GLY A C 1
ATOM 2114 O O . GLY A 1 254 ? 34.614 38.461 65.692 1.00 34.43 254 GLY A O 1
ATOM 2115 N N . GLU A 1 255 ? 34.927 37.823 67.815 1.00 34.49 255 GLU A N 1
ATOM 2116 C CA . GLU A 1 255 ? 36.234 38.476 67.922 1.00 34.53 255 GLU A CA 1
ATOM 2117 C C . GLU A 1 255 ? 37.286 37.591 67.245 1.00 34.21 255 GLU A C 1
ATOM 2118 O O . GLU A 1 255 ? 37.634 36.529 67.771 1.00 33.91 255 GLU A O 1
ATOM 2124 N N . ILE A 1 256 ? 37.760 38.027 66.077 1.00 33.99 256 ILE A N 1
ATOM 2125 C CA . ILE A 1 256 ? 38.721 37.258 65.259 1.00 33.90 256 ILE A CA 1
ATOM 2126 C C . ILE A 1 256 ? 39.970 36.805 66.036 1.00 33.46 256 ILE A C 1
ATOM 2127 O O . ILE A 1 256 ? 40.674 37.622 66.631 1.00 33.94 256 ILE A O 1
ATOM 2132 N N . GLN A 1 257 ? 40.207 35.493 66.041 1.00 32.28 257 GLN A N 1
ATOM 2133 C CA . GLN A 1 257 ? 41.327 34.891 66.751 1.00 31.47 257 GLN A CA 1
ATOM 2134 C C . GLN A 1 257 ? 42.450 34.504 65.790 1.00 30.80 257 GLN A C 1
ATOM 2135 O O . GLN A 1 257 ? 42.229 34.378 64.580 1.00 30.63 257 GLN A O 1
ATOM 2141 N N . SER A 1 258 ? 43.646 34.343 66.353 1.00 30.06 258 SER A N 1
ATOM 2142 C CA . SER A 1 258 ? 44.838 33.904 65.625 1.00 29.08 258 SER A CA 1
ATOM 2143 C C . SER A 1 258 ? 44.772 32.403 65.313 1.00 28.00 258 SER A C 1
ATOM 2144 O O . SER A 1 258 ? 44.062 31.662 65.988 1.00 27.57 258 SER A O 1
ATOM 2147 N N . ALA A 1 259 ? 45.545 31.960 64.321 1.00 27.37 259 ALA A N 1
ATOM 2148 C CA . ALA A 1 259 ? 45.657 30.534 64.004 1.00 26.43 259 ALA A CA 1
ATOM 2149 C C . ALA A 1 259 ? 46.127 29.703 65.202 1.00 26.35 259 ALA A C 1
ATOM 2150 O O . ALA A 1 259 ? 45.628 28.593 65.432 1.00 26.15 259 ALA A O 1
ATOM 2152 N N . GLU A 1 260 ? 47.057 30.239 66.000 1.00 25.50 260 GLU A N 1
ATOM 2153 C CA . GLU A 1 260 ? 47.544 29.498 67.176 1.00 25.32 260 GLU A CA 1
ATOM 2154 C C . GLU A 1 260 ? 46.439 29.237 68.230 1.00 24.96 260 GLU A C 1
ATOM 2155 O O . GLU A 1 260 ? 46.373 28.163 68.828 1.00 24.51 260 GLU A O 1
ATOM 2161 N N . LYS A 1 261 ? 45.559 30.213 68.417 1.00 25.30 261 LYS A N 1
ATOM 2162 C CA . LYS A 1 261 ? 44.426 30.092 69.344 1.00 25.18 261 LYS A CA 1
ATOM 2163 C C . LYS A 1 261 ? 43.381 29.089 68.805 1.00 24.65 261 LYS A C 1
ATOM 2164 O O . LYS A 1 261 ? 42.815 28.274 69.554 1.00 24.11 261 LYS A O 1
ATOM 2170 N N . VAL A 1 262 ? 43.134 29.163 67.498 1.00 24.22 262 VAL A N 1
ATOM 2171 C CA . VAL A 1 262 ? 42.248 28.207 66.835 1.00 23.47 262 VAL A CA 1
ATOM 2172 C C . VAL A 1 262 ? 42.778 26.777 66.949 1.00 23.42 262 VAL A C 1
ATOM 2173 O O . VAL A 1 262 ? 42.022 25.863 67.250 1.00 22.67 262 VAL A O 1
ATOM 2177 N N . ARG A 1 263 ? 44.081 26.590 66.717 1.00 24.18 263 ARG A N 1
ATOM 2178 C CA . ARG A 1 263 ? 44.717 25.299 66.963 1.00 24.85 263 ARG A CA 1
ATOM 2179 C C . ARG A 1 263 ? 44.526 24.768 68.367 1.00 24.98 263 ARG A C 1
ATOM 2180 O O . ARG A 1 263 ? 44.349 23.564 68.570 1.00 25.12 263 ARG A O 1
ATOM 2188 N N . GLU A 1 264 ? 44.596 25.679 69.340 1.00 24.72 264 GLU A N 1
ATOM 2189 C CA . GLU A 1 264 ? 44.452 25.349 70.746 1.00 24.38 264 GLU A CA 1
ATOM 2190 C C . GLU A 1 264 ? 43.025 24.855 71.018 1.00 23.68 264 GLU A C 1
ATOM 2191 O O . GLU A 1 264 ? 42.851 23.805 71.637 1.00 23.62 264 GLU A O 1
ATOM 2197 N N . ILE A 1 265 ? 42.030 25.596 70.526 1.00 23.50 265 ILE A N 1
ATOM 2198 C CA . ILE A 1 265 ? 40.611 25.187 70.546 1.00 23.31 265 ILE A CA 1
ATOM 2199 C C . ILE A 1 265 ? 40.356 23.803 69.926 1.00 22.75 265 ILE A C 1
ATOM 2200 O O . ILE A 1 265 ? 39.688 22.947 70.529 1.00 21.15 265 ILE A O 1
ATOM 2205 N N . ALA A 1 266 ? 40.878 23.584 68.718 1.00 22.12 266 ALA A N 1
ATOM 2206 C CA . ALA A 1 266 ? 40.732 22.276 68.072 1.00 21.78 266 ALA A CA 1
ATOM 2207 C C . ALA A 1 266 ? 41.316 21.140 68.907 1.00 22.36 266 ALA A C 1
ATOM 2208 O O . ALA A 1 266 ? 40.701 20.076 69.040 1.00 21.82 266 ALA A O 1
ATOM 2210 N N . ARG A 1 267 ? 42.499 21.362 69.494 1.00 23.18 267 ARG A N 1
ATOM 2211 C CA . ARG A 1 267 ? 43.102 20.373 70.373 1.00 24.82 267 ARG A CA 1
ATOM 2212 C C . ARG A 1 267 ? 42.206 20.074 71.562 1.00 24.26 267 ARG A C 1
ATOM 2213 O O . ARG A 1 267 ? 41.972 18.918 71.884 1.00 24.63 267 ARG A O 1
ATOM 2221 N N . GLU A 1 268 ? 41.680 21.130 72.184 1.00 24.17 268 GLU A N 1
ATOM 2222 C CA . GLU A 1 268 ? 40.867 20.998 73.397 1.00 23.92 268 GLU A CA 1
ATOM 2223 C C . GLU A 1 268 ? 39.453 20.453 73.160 1.00 22.87 268 GLU A C 1
ATOM 2224 O O . GLU A 1 268 ? 38.940 19.663 73.968 1.00 23.12 268 GLU A O 1
ATOM 2230 N N . ARG A 1 269 ? 38.824 20.863 72.054 1.00 20.64 269 ARG A N 1
ATOM 2231 C CA . ARG A 1 269 ? 37.412 20.592 71.839 1.00 18.78 269 ARG A CA 1
ATOM 2232 C C . ARG A 1 269 ? 37.060 19.631 70.698 1.00 17.65 269 ARG A C 1
ATOM 2233 O O . ARG A 1 269 ? 35.961 19.046 70.701 1.00 15.04 269 ARG A O 1
ATOM 2241 N N . PHE A 1 270 ? 37.961 19.492 69.714 1.00 15.94 270 PHE A N 1
ATOM 2242 C CA . PHE A 1 270 ? 37.600 18.719 68.506 1.00 15.11 270 PHE A CA 1
ATOM 2243 C C . PHE A 1 270 ? 38.178 17.302 68.488 1.00 15.42 270 PHE A C 1
ATOM 2244 O O . PHE A 1 270 ? 37.554 16.380 67.947 1.00 14.11 270 PHE A O 1
ATOM 2252 N N . GLY A 1 271 ? 39.366 17.144 69.085 1.00 15.88 271 GLY A N 1
ATOM 2253 C CA . GLY A 1 271 ? 40.010 15.837 69.245 1.00 16.50 271 GLY A CA 1
ATOM 2254 C C . GLY A 1 271 ? 40.010 14.998 67.984 1.00 15.39 271 GLY A C 1
ATOM 2255 O O . GLY A 1 271 ? 40.326 15.512 66.899 1.00 16.06 271 GLY A O 1
ATOM 2256 N N . ARG A 1 272 ? 39.621 13.727 68.110 1.00 15.23 272 ARG A N 1
ATOM 2257 C CA . ARG A 1 272 ? 39.731 12.764 67.004 1.00 15.37 272 ARG A CA 1
ATOM 2258 C C . ARG A 1 272 ? 38.763 13.109 65.853 1.00 13.97 272 ARG A C 1
ATOM 2259 O O . ARG A 1 272 ? 38.841 12.545 64.761 1.00 14.80 272 ARG A O 1
ATOM 2267 N N . PHE A 1 273 ? 37.829 14.002 66.135 1.00 13.39 273 PHE A N 1
ATOM 2268 C CA . PHE A 1 273 ? 36.791 14.394 65.164 1.00 11.37 273 PHE A CA 1
ATOM 2269 C C . PHE A 1 273 ? 37.049 15.741 64.492 1.00 10.62 273 PHE A C 1
ATOM 2270 O O . PHE A 1 273 ? 36.165 16.268 63.802 1.00 9.61 273 PHE A O 1
ATOM 2278 N N . ALA A 1 274 ? 38.259 16.285 64.647 1.00 9.95 274 ALA A N 1
ATOM 2279 C CA . ALA A 1 274 ? 38.577 17.614 64.084 1.00 9.16 274 ALA A CA 1
ATOM 2280 C C . ALA A 1 274 ? 38.327 17.693 62.560 1.00 9.60 274 ALA A C 1
ATOM 2281 O O . ALA A 1 274 ? 37.811 18.710 62.072 1.00 7.93 274 ALA A O 1
ATOM 2283 N N . ARG A 1 275 ? 38.700 16.623 61.830 1.00 9.47 275 ARG A N 1
ATOM 2284 C CA . ARG A 1 275 ? 38.481 16.583 60.350 1.00 9.33 275 ARG A CA 1
ATOM 2285 C C . ARG A 1 275 ? 36.991 16.622 59.941 1.00 9.84 275 ARG A C 1
ATOM 2286 O O . ARG A 1 275 ? 36.637 17.243 58.956 1.00 9.27 275 ARG A O 1
ATOM 2294 N N . ASP A 1 276 ? 36.119 15.953 60.704 1.00 9.40 276 ASP A N 1
ATOM 2295 C CA . ASP A 1 276 ? 34.680 16.011 60.447 1.00 10.39 276 ASP A CA 1
ATOM 2296 C C . ASP A 1 276 ? 34.145 17.390 60.802 1.00 10.02 276 ASP A C 1
ATOM 2297 O O . ASP A 1 276 ? 33.405 18.028 60.037 1.00 8.71 276 ASP A O 1
ATOM 2302 N N . ILE A 1 277 ? 34.543 17.881 61.969 1.00 9.73 277 ILE A N 1
ATOM 2303 C CA . ILE A 1 277 ? 34.106 19.225 62.389 1.00 10.44 277 ILE A CA 1
ATOM 2304 C C . ILE A 1 277 ? 34.561 20.318 61.408 1.00 9.69 277 ILE A C 1
ATOM 2305 O O . ILE A 1 277 ? 33.870 21.304 61.184 1.00 9.59 277 ILE A O 1
ATOM 2310 N N . LEU A 1 278 ? 35.735 20.143 60.813 1.00 8.70 278 LEU A N 1
ATOM 2311 C CA . LEU A 1 278 ? 36.208 21.071 59.817 1.00 9.36 278 LEU A CA 1
ATOM 2312 C C . LEU A 1 278 ? 35.189 21.297 58.679 1.00 8.23 278 LEU A C 1
ATOM 2313 O O . LEU A 1 278 ? 34.980 22.437 58.247 1.00 8.84 278 LEU A O 1
ATOM 2318 N N . PHE A 1 279 ? 34.562 20.224 58.196 1.00 8.78 279 PHE A N 1
ATOM 2319 C CA . PHE A 1 279 ? 33.550 20.352 57.128 1.00 9.19 279 PHE A CA 1
ATOM 2320 C C . PHE A 1 279 ? 32.293 21.135 57.603 1.00 10.35 279 PHE A C 1
ATOM 2321 O O . PHE A 1 279 ? 31.729 21.933 56.836 1.00 10.33 279 PHE A O 1
ATOM 2329 N N . TYR A 1 280 ? 31.881 20.893 58.851 1.00 10.65 280 TYR A N 1
ATOM 2330 C CA . TYR A 1 280 ? 30.808 21.704 59.495 1.00 11.25 280 TYR A CA 1
ATOM 2331 C C . TYR A 1 280 ? 31.204 23.185 59.601 1.00 12.31 280 TYR A C 1
ATOM 2332 O O . TYR A 1 280 ? 30.356 24.050 59.406 1.00 12.24 280 TYR A O 1
ATOM 2341 N N . LEU A 1 281 ? 32.480 23.468 59.895 1.00 12.21 281 LEU A N 1
ATOM 2342 C CA . LEU A 1 281 ? 32.984 24.854 59.966 1.00 13.02 281 LEU A CA 1
ATOM 2343 C C . LEU A 1 281 ? 32.978 25.516 58.568 1.00 13.27 281 LEU A C 1
ATOM 2344 O O . LEU A 1 281 ? 32.645 26.696 58.448 1.00 13.34 281 LEU A O 1
ATOM 2349 N N . PHE A 1 282 ? 33.315 24.762 57.519 1.00 13.07 282 PHE A N 1
ATOM 2350 C CA . PHE A 1 282 ? 33.212 25.305 56.152 1.00 13.08 282 PHE A CA 1
ATOM 2351 C C . PHE A 1 282 ? 31.753 25.677 55.842 1.00 13.37 282 PHE A C 1
ATOM 2352 O O . PHE A 1 282 ? 31.483 26.744 55.293 1.00 13.82 282 PHE A O 1
ATOM 2360 N N . LEU A 1 283 ? 30.819 24.788 56.166 1.00 13.74 283 LEU A N 1
ATOM 2361 C CA . LEU A 1 283 ? 29.401 25.084 55.920 1.00 14.40 283 LEU A CA 1
ATOM 2362 C C . LEU A 1 283 ? 28.962 26.342 56.693 1.00 15.17 283 LEU A C 1
ATOM 2363 O O . LEU A 1 283 ? 28.259 27.181 56.161 1.00 15.37 283 LEU A O 1
ATOM 2368 N N . TYR A 1 284 ? 29.375 26.425 57.955 1.00 15.74 284 TYR A N 1
ATOM 2369 C CA . TYR A 1 284 ? 29.053 27.533 58.870 1.00 17.26 284 TYR A CA 1
ATOM 2370 C C . TYR A 1 284 ? 29.594 28.844 58.327 1.00 17.87 284 TYR A C 1
ATOM 2371 O O . TYR A 1 284 ? 28.884 29.859 58.268 1.00 18.29 284 TYR A O 1
ATOM 2380 N N . ASP A 1 285 ? 30.852 28.821 57.905 1.00 18.97 285 ASP A N 1
ATOM 2381 C CA . ASP A 1 285 ? 31.469 29.998 57.299 1.00 20.29 285 ASP A CA 1
ATOM 2382 C C . ASP A 1 285 ? 30.783 30.426 55.996 1.00 21.15 285 ASP A C 1
ATOM 2383 O O . ASP A 1 285 ? 30.627 31.630 55.741 1.00 20.51 285 ASP A O 1
ATOM 2388 N N . ARG A 1 286 ? 30.381 29.457 55.178 1.00 21.21 286 ARG A N 1
ATOM 2389 C CA . ARG A 1 286 ? 29.735 29.751 53.895 1.00 23.70 286 ARG A CA 1
ATOM 2390 C C . ARG A 1 286 ? 28.279 30.194 54.093 1.00 25.43 286 ARG A C 1
ATOM 2391 O O . ARG A 1 286 ? 27.812 31.096 53.379 1.00 26.10 286 ARG A O 1
ATOM 2399 N N . PHE A 1 287 ? 27.586 29.559 55.047 1.00 27.11 287 PHE A N 1
ATOM 2400 C CA . PHE A 1 287 ? 26.110 29.642 55.164 1.00 29.66 287 PHE A CA 1
ATOM 2401 C C . PHE A 1 287 ? 25.548 30.381 56.381 1.00 31.94 287 PHE A C 1
ATOM 2402 O O . PHE A 1 287 ? 24.326 30.575 56.496 1.00 32.35 287 PHE A O 1
ATOM 2410 N N . PHE A 1 288 ? 26.422 30.783 57.287 1.00 34.81 288 PHE A N 1
ATOM 2411 C CA . PHE A 1 288 ? 25.995 31.542 58.455 1.00 37.90 288 PHE A CA 1
ATOM 2412 C C . PHE A 1 288 ? 27.109 32.529 58.839 1.00 39.54 288 PHE A C 1
ATOM 2413 O O . PHE A 1 288 ? 27.557 32.566 60.001 1.00 39.61 288 PHE A O 1
ATOM 2421 N N . SER A 1 289 ? 27.571 33.292 57.832 1.00 41.70 289 SER A N 1
ATOM 2422 C CA . SER A 1 289 ? 28.463 34.468 58.013 1.00 43.80 289 SER A CA 1
ATOM 2423 C C . SER A 1 289 ? 29.195 34.955 56.746 1.00 44.51 289 SER A C 1
ATOM 2424 O O . SER A 1 289 ? 29.338 36.165 56.537 1.00 45.23 289 SER A O 1
ATOM 2427 N N . LYS A 1 290 ? 29.645 34.012 55.918 1.00 45.41 290 LYS A N 1
ATOM 2428 C CA . LYS A 1 290 ? 30.589 34.259 54.799 1.00 45.80 290 LYS A CA 1
ATOM 2429 C C . LYS A 1 290 ? 31.672 35.295 55.067 1.00 46.01 290 LYS A C 1
ATOM 2430 O O . LYS A 1 290 ? 32.682 34.976 55.691 1.00 46.37 290 LYS A O 1
ATOM 2436 N N . GLU A 1 293 ? 29.206 44.558 57.151 0.50 35.72 293 GLU A N 1
ATOM 2437 C CA . GLU A 1 293 ? 28.282 45.272 56.271 0.50 35.64 293 GLU A CA 1
ATOM 2438 C C . GLU A 1 293 ? 27.676 46.527 56.910 0.50 35.28 293 GLU A C 1
ATOM 2439 O O . GLU A 1 293 ? 28.173 47.033 57.917 0.50 35.56 293 GLU A O 1
ATOM 2445 N N . LEU A 1 294 ? 26.591 47.015 56.317 0.50 34.73 294 LEU A N 1
ATOM 2446 C CA . LEU A 1 294 ? 26.003 48.300 56.687 0.50 34.05 294 LEU A CA 1
ATOM 2447 C C . LEU A 1 294 ? 27.049 49.383 56.937 0.50 33.83 294 LEU A C 1
ATOM 2448 O O . LEU A 1 294 ? 27.733 49.397 57.964 0.50 33.50 294 LEU A O 1
ATOM 2453 N N . VAL A 1 295 ? 27.160 50.290 55.975 0.50 33.29 295 VAL A N 1
ATOM 2454 C CA . VAL A 1 295 ? 28.025 51.444 56.118 0.50 33.18 295 VAL A CA 1
ATOM 2455 C C . VAL A 1 295 ? 27.191 52.667 56.497 0.50 32.90 295 VAL A C 1
ATOM 2456 O O . VAL A 1 295 ? 26.706 52.771 57.618 0.50 32.46 295 VAL A O 1
ATOM 2460 N N . MET B 1 1 ? 66.888 -0.254 11.450 1.00 27.68 1 MET B N 1
ATOM 2461 C CA . MET B 1 1 ? 66.312 0.835 10.601 1.00 26.41 1 MET B CA 1
ATOM 2462 C C . MET B 1 1 ? 65.594 0.182 9.434 1.00 25.51 1 MET B C 1
ATOM 2463 O O . MET B 1 1 ? 65.486 -1.050 9.375 1.00 26.39 1 MET B O 1
ATOM 2468 N N . TRP B 1 2 ? 65.119 1.007 8.502 1.00 22.85 2 TRP B N 1
ATOM 2469 C CA . TRP B 1 2 ? 64.527 0.538 7.257 1.00 20.73 2 TRP B CA 1
ATOM 2470 C C . TRP B 1 2 ? 65.022 1.472 6.157 1.00 19.79 2 TRP B C 1
ATOM 2471 O O . TRP B 1 2 ? 65.436 2.620 6.439 1.00 19.03 2 TRP B O 1
ATOM 2482 N N . ARG B 1 3 ? 64.967 0.995 4.912 1.00 18.28 3 ARG B N 1
ATOM 2483 C CA . ARG B 1 3 ? 65.461 1.752 3.785 1.00 18.22 3 ARG B CA 1
ATOM 2484 C C . ARG B 1 3 ? 64.447 1.805 2.661 1.00 17.17 3 ARG B C 1
ATOM 2485 O O . ARG B 1 3 ? 63.819 0.789 2.319 1.00 17.92 3 ARG B O 1
ATOM 2493 N N . ILE B 1 4 ? 64.256 3.005 2.118 1.00 16.91 4 ILE B N 1
ATOM 2494 C CA . ILE B 1 4 ? 63.470 3.162 0.892 1.00 16.06 4 ILE B CA 1
ATOM 2495 C C . ILE B 1 4 ? 64.406 3.318 -0.288 1.00 15.97 4 ILE B C 1
ATOM 2496 O O . ILE B 1 4 ? 65.151 4.297 -0.372 1.00 15.46 4 ILE B O 1
ATOM 2501 N N . GLU B 1 5 ? 64.353 2.349 -1.204 1.00 17.68 5 GLU B N 1
ATOM 2502 C CA . GLU B 1 5 ? 65.243 2.327 -2.357 1.00 18.39 5 GLU B CA 1
ATOM 2503 C C . GLU B 1 5 ? 64.548 2.895 -3.584 1.00 18.60 5 GLU B C 1
ATOM 2504 O O . GLU B 1 5 ? 63.510 2.392 -3.982 1.00 20.27 5 GLU B O 1
ATOM 2510 N N . LEU B 1 6 ? 65.157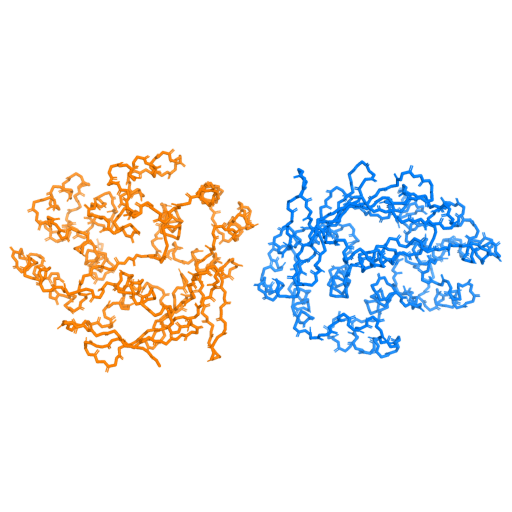 3.906 -4.188 1.00 19.49 6 LEU B N 1
ATOM 2511 C CA . LEU B 1 6 ? 64.581 4.620 -5.322 1.00 20.26 6 LEU B CA 1
ATOM 2512 C C . LEU B 1 6 ? 65.268 4.238 -6.629 1.00 21.85 6 LEU B C 1
ATOM 2513 O O . LEU B 1 6 ? 66.459 3.919 -6.636 1.00 20.90 6 LEU B O 1
ATOM 2518 N N . LYS B 1 7 ? 64.514 4.300 -7.728 1.00 22.97 7 LYS B N 1
ATOM 2519 C CA . LYS B 1 7 ? 65.063 4.137 -9.095 1.00 24.10 7 LYS B CA 1
ATOM 2520 C C . LYS B 1 7 ? 65.917 5.327 -9.527 1.00 23.77 7 LYS B C 1
ATOM 2521 O O . LYS B 1 7 ? 66.927 5.183 -10.237 1.00 24.35 7 LYS B O 1
ATOM 2527 N N . HIS B 1 8 ? 65.519 6.514 -9.075 1.00 22.84 8 HIS B N 1
ATOM 2528 C CA . HIS B 1 8 ? 66.087 7.777 -9.493 1.00 21.88 8 HIS B CA 1
ATOM 2529 C C . HIS B 1 8 ? 66.596 8.588 -8.281 1.00 20.74 8 HIS B C 1
ATOM 2530 O O . HIS B 1 8 ? 65.991 8.530 -7.217 1.00 21.71 8 HIS B O 1
ATOM 2537 N N . ALA B 1 9 ? 67.689 9.329 -8.438 1.00 19.25 9 ALA B N 1
ATOM 2538 C CA . ALA B 1 9 ? 68.184 10.228 -7.388 1.00 19.00 9 ALA B CA 1
ATOM 2539 C C . ALA B 1 9 ? 67.090 11.222 -7.002 1.00 18.62 9 ALA B C 1
ATOM 2540 O O . ALA B 1 9 ? 66.274 11.614 -7.858 1.00 19.22 9 ALA B O 1
ATOM 2542 N N . VAL B 1 10 ? 67.075 11.604 -5.728 1.00 17.96 10 VAL B N 1
ATOM 2543 C CA . VAL B 1 10 ? 66.278 12.758 -5.257 1.00 16.39 10 VAL B CA 1
ATOM 2544 C C . VAL B 1 10 ? 67.199 13.726 -4.524 1.00 16.41 10 VAL B C 1
ATOM 2545 O O . VAL B 1 10 ? 68.121 13.300 -3.827 1.00 17.05 10 VAL B O 1
ATOM 2549 N N . ASN B 1 11 ? 66.973 15.025 -4.689 1.00 15.38 11 ASN B N 1
ATOM 2550 C CA . ASN B 1 11 ? 67.731 16.005 -3.950 1.00 14.91 11 ASN B CA 1
ATOM 2551 C C . ASN B 1 11 ? 66.981 16.251 -2.639 1.00 14.32 11 ASN B C 1
ATOM 2552 O O . ASN B 1 11 ? 66.018 17.003 -2.613 1.00 11.14 11 ASN B O 1
ATOM 2557 N N . TRP B 1 12 ? 67.408 15.555 -1.581 1.00 13.87 12 TRP B N 1
ATOM 2558 C CA . TRP B 1 12 ? 66.777 15.723 -0.239 1.00 13.43 12 TRP B CA 1
ATOM 2559 C C . TRP B 1 12 ? 66.778 17.179 0.257 1.00 13.51 12 TRP B C 1
ATOM 2560 O O . TRP B 1 12 ? 65.812 17.652 0.852 1.00 12.58 12 TRP B O 1
ATOM 2571 N N . GLU B 1 13 ? 67.869 17.908 0.019 1.00 14.07 13 GLU B N 1
ATOM 2572 C CA . GLU B 1 13 ? 67.930 19.296 0.478 1.00 14.43 13 GLU B CA 1
ATOM 2573 C C . GLU B 1 13 ? 66.820 20.145 -0.157 1.00 13.99 13 GLU B C 1
ATOM 2574 O O . GLU B 1 13 ? 66.204 20.973 0.513 1.00 15.15 13 GLU B O 1
ATOM 2580 N N . LEU B 1 14 ? 66.542 19.899 -1.433 1.00 12.52 14 LEU B N 1
ATOM 2581 C CA . LEU B 1 14 ? 65.431 20.585 -2.122 1.00 12.75 14 LEU B CA 1
ATOM 2582 C C . LEU B 1 14 ? 64.046 20.175 -1.595 1.00 10.98 14 LEU B C 1
ATOM 2583 O O . LEU B 1 14 ? 63.182 21.020 -1.458 1.00 9.94 14 LEU B O 1
ATOM 2588 N N . LYS B 1 15 ? 63.846 18.878 -1.357 1.00 10.74 15 LYS B N 1
ATOM 2589 C CA . LYS B 1 15 ? 62.633 18.395 -0.657 1.00 10.58 15 LYS B CA 1
ATOM 2590 C C . LYS B 1 15 ? 62.404 19.114 0.658 1.00 11.51 15 LYS B C 1
ATOM 2591 O O . LYS B 1 15 ? 61.285 19.507 0.958 1.00 9.92 15 LYS B O 1
ATOM 2597 N N . MET B 1 16 ? 63.473 19.244 1.459 1.00 11.25 16 MET B N 1
ATOM 2598 C CA . MET B 1 16 ? 63.381 19.858 2.783 1.00 11.76 16 MET B CA 1
ATOM 2599 C C . MET B 1 16 ? 63.149 21.383 2.721 1.00 11.82 16 MET B C 1
ATOM 2600 O O . MET B 1 16 ? 62.495 21.962 3.598 1.00 11.17 16 MET B O 1
ATOM 2605 N N . LYS B 1 17 ? 63.647 22.007 1.652 1.00 13.31 17 LYS B N 1
ATOM 2606 C CA . LYS B 1 17 ? 63.486 23.432 1.390 1.00 15.61 17 LYS B CA 1
ATOM 2607 C C . LYS B 1 17 ? 62.008 23.781 1.237 1.00 14.02 17 LYS B C 1
ATOM 2608 O O . LYS B 1 17 ? 61.605 24.941 1.446 1.00 15.27 17 LYS B O 1
ATOM 2614 N N . PHE B 1 18 ? 61.198 22.772 0.896 1.00 13.95 18 PHE B N 1
ATOM 2615 C CA . PHE B 1 18 ? 59.749 22.967 0.728 1.00 14.67 18 PHE B CA 1
ATOM 2616 C C . PHE B 1 18 ? 59.037 23.347 2.048 1.00 14.35 18 PHE B C 1
ATOM 2617 O O . PHE B 1 18 ? 57.950 23.935 2.020 1.00 14.88 18 PHE B O 1
ATOM 2625 N N . PHE B 1 19 ? 59.649 23.037 3.197 1.00 15.27 19 PHE B N 1
ATOM 2626 C CA . PHE B 1 19 ? 59.099 23.412 4.496 1.00 16.20 19 PHE B CA 1
ATOM 2627 C C . PHE B 1 19 ? 59.476 24.843 4.814 1.00 18.35 19 PHE B C 1
ATOM 2628 O O . PHE B 1 19 ? 60.655 25.208 4.710 1.00 18.86 19 PHE B O 1
ATOM 2636 N N . VAL B 1 20 ? 58.491 25.669 5.168 1.00 18.46 20 VAL B N 1
ATOM 2637 C CA . VAL B 1 20 ? 58.780 27.110 5.305 1.00 20.74 20 VAL B CA 1
ATOM 2638 C C . VAL B 1 20 ? 59.331 27.491 6.673 1.00 20.69 20 VAL B C 1
ATOM 2639 O O . VAL B 1 20 ? 60.063 28.494 6.798 1.00 22.23 20 VAL B O 1
ATOM 2643 N N . LEU B 1 21 ? 58.949 26.714 7.681 1.00 19.89 21 LEU B N 1
ATOM 2644 C CA . LEU B 1 21 ? 59.383 26.914 9.060 1.00 19.95 21 LEU B CA 1
ATOM 2645 C C . LEU B 1 21 ? 59.884 25.564 9.614 1.00 19.88 21 LEU B C 1
ATOM 2646 O O . LEU B 1 21 ? 59.259 24.979 10.496 1.00 19.04 21 LEU B O 1
ATOM 2651 N N . PRO B 1 22 ? 61.041 25.088 9.117 1.00 19.95 22 PRO B N 1
ATOM 2652 C CA . PRO B 1 22 ? 61.419 23.694 9.364 1.00 20.20 22 PRO B CA 1
ATOM 2653 C C . PRO B 1 22 ? 61.601 23.360 10.841 1.00 20.87 22 PRO B C 1
ATOM 2654 O O . PRO B 1 22 ? 61.205 22.280 11.256 1.00 21.70 22 PRO B O 1
ATOM 2658 N N . GLU B 1 23 ? 62.136 24.287 11.636 1.00 21.20 23 GLU B N 1
ATOM 2659 C CA . GLU B 1 23 ? 62.453 23.976 13.036 1.00 21.89 23 GLU B CA 1
ATOM 2660 C C . GLU B 1 23 ? 61.235 23.988 13.967 1.00 21.43 23 GLU B C 1
ATOM 2661 O O . GLU B 1 23 ? 61.229 23.345 15.005 1.00 22.59 23 GLU B O 1
ATOM 2667 N N . LEU B 1 24 ? 60.198 24.712 13.593 1.00 19.89 24 LEU B N 1
ATOM 2668 C CA . LEU B 1 24 ? 58.985 24.782 14.398 1.00 18.69 24 LEU B CA 1
ATOM 2669 C C . LEU B 1 24 ? 58.112 23.566 14.069 1.00 18.01 24 LEU B C 1
ATOM 2670 O O . LEU B 1 24 ? 57.945 23.257 12.899 1.00 17.05 24 LEU B O 1
ATOM 2675 N N . PRO B 1 25 ? 57.581 22.859 15.087 1.00 17.47 25 PRO B N 1
ATOM 2676 C CA . PRO B 1 25 ? 56.702 21.714 14.807 1.00 16.34 25 PRO B CA 1
ATOM 2677 C C . PRO B 1 25 ? 55.362 22.100 14.179 1.00 15.51 25 PRO B C 1
ATOM 2678 O O . PRO B 1 25 ? 54.435 22.550 14.866 1.00 14.80 25 PRO B O 1
ATOM 2682 N N . THR B 1 26 ? 55.257 21.866 12.871 1.00 13.62 26 THR B N 1
ATOM 2683 C CA . THR B 1 26 ? 54.085 22.326 12.144 1.00 13.88 26 THR B CA 1
ATOM 2684 C C . THR B 1 26 ? 53.115 21.270 11.526 1.00 12.13 26 THR B C 1
ATOM 2685 O O . THR B 1 26 ? 52.299 21.691 10.735 1.00 13.44 26 THR B O 1
ATOM 2689 N N . PRO B 1 27 ? 53.113 19.971 11.952 1.00 12.46 27 PRO B N 1
ATOM 2690 C CA . PRO B 1 27 ? 53.806 19.264 13.042 1.00 11.48 27 PRO B CA 1
ATOM 2691 C C . PRO B 1 27 ? 55.246 18.818 12.694 1.00 11.90 27 PRO B C 1
ATOM 2692 O O . PRO B 1 27 ? 56.018 18.456 13.605 1.00 11.56 27 PRO B O 1
ATOM 2696 N N . ASP B 1 28 ? 55.579 18.834 11.403 1.00 10.81 28 ASP B N 1
ATOM 2697 C CA . ASP B 1 28 ? 56.912 18.389 10.917 1.00 11.81 28 ASP B CA 1
ATOM 2698 C C . ASP B 1 28 ? 58.019 19.256 11.527 1.00 12.41 28 ASP B C 1
ATOM 2699 O O . ASP B 1 28 ? 57.898 20.497 11.597 1.00 11.50 28 ASP B O 1
ATOM 2704 N N . VAL B 1 29 ? 59.110 18.589 11.900 1.00 13.08 29 VAL B N 1
ATOM 2705 C CA . VAL B 1 29 ? 60.376 19.255 12.257 1.00 13.49 29 VAL B CA 1
ATOM 2706 C C . VAL B 1 29 ? 61.519 18.745 11.346 1.00 13.66 29 VAL B C 1
ATOM 2707 O O . VAL B 1 29 ? 61.685 17.540 11.150 1.00 12.65 29 VAL B O 1
ATOM 2711 N N . VAL B 1 30 ? 62.300 19.675 10.814 1.00 13.54 30 VAL B N 1
ATOM 2712 C CA . VAL B 1 30 ? 63.462 19.329 10.011 1.00 15.26 30 VAL B CA 1
ATOM 2713 C C . VAL B 1 30 ? 64.656 19.990 10.729 1.00 16.24 30 VAL B C 1
ATOM 2714 O O . VAL B 1 30 ? 64.675 21.208 10.913 1.00 16.12 30 VAL B O 1
ATOM 2718 N N . GLU B 1 31 ? 65.614 19.162 11.132 1.00 18.02 31 GLU B N 1
ATOM 2719 C CA . GLU B 1 31 ? 66.772 19.626 11.899 1.00 19.60 31 GLU B CA 1
ATOM 2720 C C . GLU B 1 31 ? 67.982 18.894 11.360 1.00 19.44 31 GLU B C 1
ATOM 2721 O 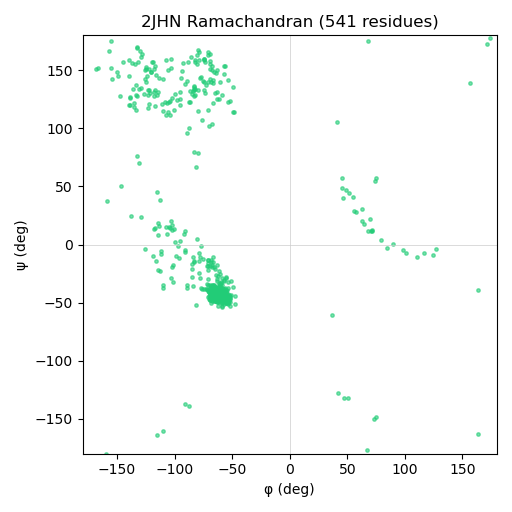O . GLU B 1 31 ? 68.023 17.657 11.383 1.00 18.73 31 GLU B O 1
ATOM 2727 N N . SER B 1 32 ? 68.942 19.674 10.867 1.00 20.00 32 SER B N 1
ATOM 2728 C CA . SER B 1 32 ? 70.158 19.154 10.255 1.00 21.35 32 SER B CA 1
ATOM 2729 C C . SER B 1 32 ? 69.872 18.129 9.183 1.00 21.19 32 SER B C 1
ATOM 2730 O O . SER B 1 32 ? 70.503 17.065 9.123 1.00 21.54 32 SER B O 1
ATOM 2733 N N . GLY B 1 33 ? 68.889 18.452 8.346 1.00 20.63 33 GLY B N 1
ATOM 2734 C CA . GLY B 1 33 ? 68.513 17.599 7.229 1.00 19.87 33 GLY B CA 1
ATOM 2735 C C . GLY B 1 33 ? 67.815 16.309 7.597 1.00 18.43 33 GLY B C 1
ATOM 2736 O O . GLY B 1 33 ? 67.698 15.423 6.749 1.00 19.85 33 GLY B O 1
ATOM 2737 N N . VAL B 1 34 ? 67.388 16.172 8.858 1.00 16.66 34 VAL B N 1
ATOM 2738 C CA . VAL B 1 34 ? 66.624 15.001 9.285 1.00 15.04 34 VAL B CA 1
ATOM 2739 C C . VAL B 1 34 ? 65.166 15.436 9.531 1.00 14.18 34 VAL B C 1
ATOM 2740 O O . VAL B 1 34 ? 64.915 16.315 10.340 1.00 14.04 34 VAL B O 1
ATOM 2744 N N . TRP B 1 35 ? 64.230 14.791 8.838 1.00 13.33 35 TRP B N 1
ATOM 2745 C CA . TRP B 1 35 ? 62.785 15.084 8.974 1.00 12.09 35 TRP B CA 1
ATOM 2746 C C . TRP B 1 35 ? 62.143 14.150 9.986 1.00 10.57 35 TRP B C 1
ATOM 2747 O O . TRP B 1 35 ? 62.484 12.966 10.035 1.00 10.25 35 TRP B O 1
ATOM 2758 N N . ARG B 1 36 ? 61.187 14.652 10.779 1.00 10.21 36 ARG B N 1
ATOM 2759 C CA . ARG B 1 36 ? 60.444 13.778 11.674 1.00 11.23 36 ARG B CA 1
ATOM 2760 C C . ARG B 1 36 ? 59.084 14.325 12.036 1.00 11.15 36 ARG B C 1
ATOM 2761 O O . ARG B 1 36 ? 58.871 15.538 11.998 1.00 10.39 36 ARG B O 1
ATOM 2769 N N . ARG B 1 37 ? 58.180 13.400 12.319 1.00 11.28 37 ARG B N 1
ATOM 2770 C CA . ARG B 1 37 ? 56.886 13.704 12.929 1.00 12.94 37 ARG B CA 1
ATOM 2771 C C . ARG B 1 37 ? 56.335 12.483 13.630 1.00 12.75 37 ARG B C 1
ATOM 2772 O O . ARG B 1 37 ? 56.841 11.354 13.472 1.00 11.88 37 ARG B O 1
ATOM 2780 N N . ALA B 1 38 ? 55.309 12.721 14.443 1.00 13.65 38 ALA B N 1
ATOM 2781 C CA . ALA B 1 38 ? 54.510 11.644 14.963 1.00 15.44 38 ALA B CA 1
ATOM 2782 C C . ALA B 1 38 ? 53.372 11.445 13.977 1.00 17.51 38 ALA B C 1
ATOM 2783 O O . ALA B 1 38 ? 52.801 12.429 13.459 1.00 16.79 38 ALA B O 1
ATOM 2785 N N . ILE B 1 39 ? 53.056 10.187 13.690 1.00 18.11 39 ILE B N 1
ATOM 2786 C CA . ILE B 1 39 ? 51.885 9.885 12.900 1.00 20.79 39 ILE B CA 1
ATOM 2787 C C . ILE B 1 39 ? 50.999 8.913 13.660 1.00 22.61 39 ILE B C 1
ATOM 2788 O O . ILE B 1 39 ? 51.481 8.105 14.472 1.00 22.34 39 ILE B O 1
ATOM 2793 N N . VAL B 1 40 ? 49.702 9.009 13.395 1.00 24.38 40 VAL B N 1
ATOM 2794 C CA . VAL B 1 40 ? 48.730 8.104 13.978 1.00 27.03 40 VAL B CA 1
ATOM 2795 C C . VAL B 1 40 ? 48.626 6.855 13.108 1.00 28.01 40 VAL B C 1
ATOM 2796 O O . VAL B 1 40 ? 48.365 6.934 11.905 1.00 28.30 40 VAL B O 1
ATOM 2800 N N . LEU B 1 41 ? 48.879 5.700 13.723 1.00 29.57 41 LEU B N 1
ATOM 2801 C CA . LEU B 1 41 ? 48.963 4.442 12.994 1.00 31.13 41 LEU B CA 1
ATOM 2802 C C . LEU B 1 41 ? 48.276 3.328 13.781 1.00 32.10 41 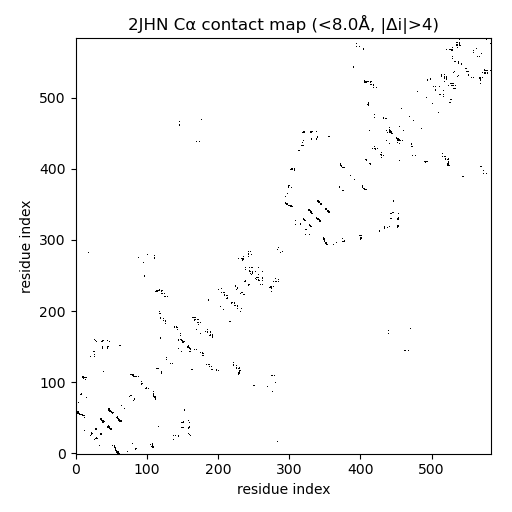LEU B C 1
ATOM 2803 O O . LEU B 1 41 ? 48.567 3.125 14.972 1.00 31.82 41 LEU B O 1
ATOM 2808 N N . ASP B 1 42 ? 47.349 2.632 13.118 1.00 33.31 42 ASP B N 1
ATOM 2809 C CA . ASP B 1 42 ? 46.560 1.563 13.755 1.00 34.58 42 ASP B CA 1
ATOM 2810 C C . ASP B 1 42 ? 46.047 2.016 15.140 1.00 34.66 42 ASP B C 1
ATOM 2811 O O . ASP B 1 42 ? 46.208 1.323 16.155 1.00 35.24 42 ASP B O 1
ATOM 2816 N N . GLY B 1 43 ? 45.466 3.217 15.161 1.00 34.70 43 GLY B N 1
ATOM 2817 C CA . GLY B 1 43 ? 44.892 3.810 16.363 1.00 33.57 43 GLY B CA 1
ATOM 2818 C C . GLY B 1 43 ? 45.791 4.462 17.397 1.00 33.01 43 GLY B C 1
ATOM 2819 O O . GLY B 1 43 ? 45.297 4.894 18.424 1.00 33.46 43 GLY B O 1
ATOM 2820 N N . ARG B 1 44 ? 47.101 4.546 17.157 1.00 32.05 44 ARG B N 1
ATOM 2821 C CA . ARG B 1 44 ? 48.021 5.161 18.131 1.00 30.42 44 ARG B CA 1
ATOM 2822 C C . ARG B 1 44 ? 49.172 5.938 17.459 1.00 29.00 44 ARG B C 1
ATOM 2823 O O . ARG B 1 44 ? 49.521 5.657 16.309 1.00 29.01 44 ARG B O 1
ATOM 2831 N N . ALA B 1 45 ? 49.756 6.892 18.183 1.00 27.33 45 ALA B N 1
ATOM 2832 C CA . ALA B 1 45 ? 50.825 7.748 17.616 1.00 25.76 45 ALA B CA 1
ATOM 2833 C C . ALA B 1 45 ? 52.185 7.056 17.696 1.00 24.73 45 ALA B C 1
ATOM 2834 O O . ALA B 1 45 ? 52.587 6.590 18.762 1.00 24.74 45 ALA B O 1
ATOM 2836 N N . VAL B 1 46 ? 52.877 6.996 16.561 1.00 22.72 46 VAL B N 1
ATOM 2837 C CA . VAL B 1 46 ? 54.228 6.434 16.466 1.00 21.61 46 VAL B CA 1
ATOM 2838 C C . VAL B 1 46 ? 55.237 7.496 16.007 1.00 20.66 46 VAL B C 1
ATOM 2839 O O . VAL B 1 46 ? 54.864 8.444 15.295 1.00 20.35 46 VAL B O 1
ATOM 2843 N N . ALA B 1 47 ? 56.491 7.333 16.424 1.00 19.27 47 ALA B N 1
ATOM 2844 C CA . ALA B 1 47 ? 57.599 8.206 15.993 1.00 18.06 47 ALA B CA 1
ATOM 2845 C C . ALA B 1 47 ? 58.148 7.729 14.645 1.00 17.74 47 ALA B C 1
ATOM 2846 O O . ALA B 1 47 ? 58.353 6.517 14.444 1.00 15.84 47 ALA B O 1
ATOM 2848 N N . VAL B 1 48 ? 58.315 8.670 13.706 1.00 16.53 48 VAL B N 1
ATOM 2849 C CA . VAL B 1 48 ? 58.930 8.356 12.418 1.00 15.78 48 VAL B CA 1
ATOM 2850 C C . VAL B 1 48 ? 59.914 9.459 12.059 1.00 15.41 48 VAL B C 1
ATOM 2851 O O . VAL B 1 48 ? 59.592 10.638 12.185 1.00 13.03 48 VAL B O 1
ATOM 2855 N N . MET B 1 49 ? 61.119 9.065 11.620 1.00 15.15 49 MET B N 1
ATOM 2856 C CA . MET B 1 49 ? 62.096 9.996 11.089 1.00 16.89 49 MET B CA 1
ATOM 2857 C C . MET B 1 49 ? 62.708 9.451 9.801 1.00 14.22 49 MET B C 1
ATOM 2858 O O . MET B 1 49 ? 62.687 8.227 9.540 1.00 14.46 49 MET B O 1
ATOM 2863 N N . ALA B 1 50 ? 63.199 10.362 8.978 1.00 13.38 50 ALA B N 1
ATOM 2864 C CA . ALA B 1 50 ? 63.726 10.005 7.667 1.00 12.87 50 ALA B CA 1
ATOM 2865 C C . ALA B 1 50 ? 64.850 10.957 7.251 1.00 13.35 50 ALA B C 1
ATOM 2866 O O . ALA B 1 50 ? 64.800 12.153 7.538 1.00 11.97 50 ALA B O 1
ATOM 2868 N N . TYR B 1 51 ? 65.853 10.403 6.547 1.00 13.68 51 TYR B N 1
ATOM 2869 C CA . TYR B 1 51 ? 67.021 11.146 6.069 1.00 14.01 51 TYR B CA 1
ATOM 2870 C C . TYR B 1 51 ? 67.756 10.270 5.037 1.00 13.56 51 TYR B C 1
ATOM 2871 O O . TYR B 1 51 ? 67.638 9.056 5.084 1.00 12.94 51 TYR B O 1
ATOM 2880 N N . PRO B 1 52 ? 68.452 10.899 4.083 1.00 13.98 52 PRO B N 1
ATOM 2881 C CA . PRO B 1 52 ? 69.114 10.147 3.020 1.00 14.69 52 PRO B CA 1
ATOM 2882 C C . PRO B 1 52 ? 70.420 9.513 3.508 1.00 15.22 52 PRO B C 1
ATOM 2883 O O . PRO B 1 52 ? 71.110 10.086 4.352 1.00 14.77 52 PRO B O 1
ATOM 2887 N N . GLU B 1 53 ? 70.722 8.321 3.026 1.00 17.19 53 GLU B N 1
ATOM 2888 C CA . GLU B 1 53 ? 72.094 7.863 3.174 1.00 19.20 53 GLU B CA 1
ATOM 2889 C C . GLU B 1 53 ? 72.876 8.024 1.859 1.00 19.62 53 GLU B C 1
ATOM 2890 O O . GLU B 1 53 ? 74.109 8.082 1.865 1.00 20.44 53 GLU B O 1
ATOM 2896 N N . SER B 1 54 ? 72.145 8.182 0.753 1.00 20.23 54 SER B N 1
ATOM 2897 C CA . SER B 1 54 ? 72.727 8.525 -0.555 1.00 20.57 54 SER B CA 1
ATOM 2898 C C . SER B 1 54 ? 71.633 9.108 -1.450 1.00 21.22 54 SER B C 1
ATOM 2899 O O . SER B 1 54 ? 70.466 9.196 -1.042 1.00 19.74 54 SER B O 1
ATOM 2902 N N . GLU B 1 55 ? 72.016 9.463 -2.674 1.00 20.89 55 GLU B N 1
ATOM 2903 C CA . GLU B 1 55 ? 71.082 9.995 -3.685 1.00 20.55 55 GLU B CA 1
ATOM 2904 C C . GLU B 1 55 ? 69.801 9.171 -3.891 1.00 19.98 55 GLU B C 1
ATOM 2905 O O . GLU B 1 55 ? 68.741 9.760 -4.127 1.00 19.17 55 GLU B O 1
ATOM 2911 N N . ARG B 1 56 ? 69.897 7.831 -3.811 1.00 18.70 56 ARG B N 1
ATOM 2912 C CA . ARG B 1 56 ? 68.781 6.935 -4.090 1.00 18.47 56 ARG B CA 1
ATOM 2913 C C . ARG B 1 56 ? 68.313 6.100 -2.925 1.00 16.74 56 ARG B C 1
ATOM 2914 O O . ARG B 1 56 ? 67.540 5.152 -3.116 1.00 15.83 56 ARG B O 1
ATOM 2922 N N . THR B 1 57 ? 68.742 6.443 -1.715 1.00 15.54 57 THR B N 1
ATOM 2923 C CA . THR B 1 57 ? 68.347 5.664 -0.548 1.00 15.04 57 THR B CA 1
ATOM 2924 C C . THR B 1 57 ? 67.937 6.563 0.612 1.00 14.07 57 THR B C 1
ATOM 2925 O O . THR B 1 57 ? 68.747 7.361 1.086 1.00 13.16 57 THR B O 1
ATOM 2929 N N . ILE B 1 58 ? 66.675 6.427 1.034 1.00 12.54 58 ILE B N 1
ATOM 2930 C CA . ILE B 1 58 ? 66.187 7.152 2.210 1.00 13.44 58 ILE B CA 1
ATOM 2931 C C . ILE B 1 58 ? 66.098 6.191 3.394 1.00 12.87 58 ILE B C 1
ATOM 2932 O O . ILE B 1 58 ? 65.378 5.223 3.321 1.00 14.18 58 ILE B O 1
ATOM 2937 N N . VAL B 1 59 ? 66.778 6.517 4.498 1.00 13.44 59 VAL B N 1
ATOM 2938 C CA . VAL B 1 59 ? 66.661 5.748 5.746 1.00 13.42 59 VAL B CA 1
ATOM 2939 C C . VAL B 1 59 ? 65.431 6.200 6.563 1.00 13.68 59 VAL B C 1
ATOM 2940 O O . VAL B 1 59 ? 65.182 7.394 6.680 1.00 13.43 59 VAL B O 1
ATOM 2944 N N . VAL B 1 60 ? 64.676 5.239 7.085 1.00 13.90 60 VAL B N 1
ATOM 2945 C CA . VAL B 1 60 ? 63.580 5.519 8.017 1.00 14.39 60 VAL B CA 1
ATOM 2946 C C . VAL B 1 60 ? 63.862 4.857 9.366 1.00 15.48 60 VAL B C 1
ATOM 2947 O O . VAL B 1 60 ? 64.218 3.682 9.425 1.00 16.61 60 VAL B O 1
ATOM 2951 N N . GLU B 1 61 ? 63.724 5.628 10.438 1.00 15.55 61 GLU B N 1
ATOM 2952 C CA . GLU B 1 61 ? 63.803 5.100 11.791 1.00 16.91 61 GLU B CA 1
ATOM 2953 C C . GLU B 1 61 ? 62.510 5.439 12.507 1.00 17.78 61 GLU B C 1
ATOM 2954 O O . GLU B 1 61 ? 61.859 6.451 12.183 1.00 17.07 61 GLU B O 1
ATOM 2960 N N . GLY B 1 62 ? 62.130 4.598 13.467 1.00 18.36 62 GLY B N 1
ATOM 2961 C CA . GLY B 1 62 ? 60.901 4.816 14.227 1.00 19.40 62 GLY B CA 1
ATOM 2962 C C . GLY B 1 62 ? 60.512 3.660 15.139 1.00 20.32 62 GLY B C 1
ATOM 2963 O O . GLY B 1 62 ? 61.111 2.560 15.084 1.00 19.91 62 GLY B O 1
ATOM 2964 N N . ASN B 1 63 ? 59.486 3.899 15.946 1.00 19.58 63 ASN B N 1
ATOM 2965 C CA . ASN B 1 63 ? 59.037 2.916 16.946 1.00 20.45 63 ASN B CA 1
ATOM 2966 C C . ASN B 1 63 ? 57.766 2.127 16.599 1.00 21.34 63 ASN B C 1
ATOM 2967 O O . ASN B 1 63 ? 57.095 1.568 17.485 1.00 21.45 63 ASN B O 1
ATOM 2972 N N . PHE B 1 64 ? 57.425 2.074 15.306 1.00 21.50 64 PHE B N 1
ATOM 2973 C CA . PHE B 1 64 ? 56.356 1.201 14.805 1.00 22.82 64 PHE B CA 1
ATOM 2974 C C . PHE B 1 64 ? 56.920 -0.222 14.682 1.00 23.59 64 PHE B C 1
ATOM 2975 O O . PHE B 1 64 ? 58.129 -0.412 14.763 1.00 23.73 64 PHE B O 1
ATOM 2983 N N . GLU B 1 65 ? 56.053 -1.209 14.491 1.00 25.16 65 GLU B N 1
ATOM 2984 C CA . GLU B 1 65 ? 56.463 -2.612 14.373 1.00 26.41 65 GLU B CA 1
ATOM 2985 C C . GLU B 1 65 ? 56.936 -2.958 12.963 1.00 26.53 65 GLU B C 1
ATOM 2986 O O . GLU B 1 65 ? 56.540 -2.325 12.001 1.00 26.26 65 GLU B O 1
ATOM 2992 N N . ASN B 1 66 ? 57.745 -4.003 12.839 1.00 27.24 66 ASN B N 1
ATOM 2993 C CA . ASN B 1 66 ? 58.190 -4.502 11.532 1.00 27.50 66 ASN B CA 1
ATOM 2994 C C . ASN B 1 66 ? 57.034 -4.788 10.577 1.00 27.72 66 ASN B C 1
ATOM 2995 O O . ASN B 1 66 ? 57.129 -4.524 9.368 1.00 26.82 66 ASN B O 1
ATOM 3000 N N . ARG B 1 67 ? 55.935 -5.313 11.121 1.00 27.95 67 ARG B N 1
ATOM 3001 C CA . ARG B 1 67 ? 54.772 -5.643 10.303 1.00 29.10 67 ARG B CA 1
ATOM 3002 C C . ARG B 1 67 ? 54.107 -4.400 9.702 1.00 27.72 67 ARG B C 1
ATOM 3003 O O . ARG B 1 67 ? 53.378 -4.504 8.712 1.00 28.18 67 ARG B O 1
ATOM 3011 N N . GLU B 1 68 ? 54.387 -3.241 10.298 1.00 26.72 68 GLU B N 1
ATOM 3012 C CA . GLU B 1 68 ? 53.788 -1.965 9.888 1.00 25.55 68 GLU B CA 1
ATOM 3013 C C . GLU B 1 68 ? 54.602 -1.204 8.828 1.00 24.86 68 GLU B C 1
ATOM 3014 O O . GLU B 1 68 ? 54.131 -0.189 8.278 1.00 24.86 68 GLU B O 1
ATOM 3020 N N . TRP B 1 69 ? 55.788 -1.720 8.514 1.00 23.08 69 TRP B N 1
ATOM 3021 C CA . TRP B 1 69 ? 56.703 -1.051 7.599 1.00 22.16 69 TRP B CA 1
ATOM 3022 C C . TRP B 1 69 ? 56.096 -0.774 6.214 1.00 21.83 69 TRP B C 1
ATOM 3023 O O . TRP B 1 69 ? 56.161 0.365 5.741 1.00 20.91 69 TRP B O 1
ATOM 3034 N N . GLU B 1 70 ? 55.509 -1.780 5.564 1.00 21.58 70 GLU B N 1
ATOM 3035 C CA . GLU B 1 70 ? 54.945 -1.521 4.223 1.00 21.54 70 GLU B CA 1
ATOM 3036 C C . GLU B 1 70 ? 53.929 -0.352 4.246 1.00 20.66 70 GLU B C 1
ATOM 3037 O O . GLU B 1 70 ? 53.918 0.484 3.332 1.00 21.12 70 GLU B O 1
ATOM 3043 N N . ALA B 1 71 ? 53.114 -0.292 5.298 1.00 20.34 71 ALA B N 1
ATOM 3044 C CA . ALA B 1 71 ? 52.150 0.805 5.494 1.00 19.44 71 ALA B CA 1
ATOM 3045 C C . ALA B 1 71 ? 52.845 2.181 5.651 1.00 18.73 71 ALA B C 1
ATOM 3046 O O . ALA B 1 71 ? 52.468 3.140 4.955 1.00 18.13 71 ALA B O 1
ATOM 3048 N N . VAL B 1 72 ? 53.859 2.253 6.526 1.00 17.43 72 VAL B N 1
ATOM 3049 C CA . VAL B 1 72 ? 54.665 3.468 6.740 1.00 16.05 72 VAL B CA 1
ATOM 3050 C C . VAL B 1 72 ? 55.395 3.871 5.467 1.00 16.27 72 VAL B C 1
ATOM 3051 O O . VAL B 1 72 ? 55.385 5.052 5.086 1.00 14.92 72 VAL B O 1
ATOM 3055 N N . ARG B 1 73 ? 56.017 2.902 4.794 1.00 15.26 73 ARG B N 1
ATOM 3056 C CA . ARG B 1 73 ? 56.773 3.182 3.566 1.00 14.87 73 ARG B CA 1
ATOM 3057 C C . ARG B 1 73 ? 55.853 3.817 2.543 1.00 13.81 73 ARG B C 1
ATOM 3058 O O . ARG B 1 73 ? 56.211 4.809 1.927 1.00 12.13 73 ARG B O 1
ATOM 3066 N N . ARG B 1 74 ? 54.658 3.253 2.374 1.00 12.27 74 ARG B N 1
ATOM 3067 C CA . ARG B 1 74 ? 53.684 3.793 1.415 1.00 12.96 74 ARG B CA 1
ATOM 3068 C C . ARG B 1 74 ? 53.338 5.249 1.739 1.00 11.86 74 ARG B C 1
ATOM 3069 O O . ARG B 1 74 ? 53.326 6.104 0.838 1.00 12.48 74 ARG B O 1
ATOM 3077 N N . LYS B 1 75 ? 53.016 5.504 2.998 1.00 12.57 75 LYS B N 1
ATOM 3078 C CA . LYS B 1 75 ? 52.678 6.868 3.477 1.00 13.46 75 LYS B CA 1
ATOM 3079 C C . LYS B 1 75 ? 53.828 7.859 3.199 1.00 12.32 75 LYS B C 1
ATOM 3080 O O . LYS B 1 75 ? 53.608 8.983 2.737 1.00 10.62 75 LYS B O 1
ATOM 3086 N N . LEU B 1 76 ? 55.061 7.442 3.491 1.00 11.21 76 LEU B N 1
ATOM 3087 C CA . LEU B 1 76 ? 56.204 8.347 3.293 1.00 11.17 76 LEU B CA 1
ATOM 3088 C C . LEU B 1 76 ? 56.517 8.584 1.816 1.00 10.75 76 LEU B C 1
ATOM 3089 O O . LEU B 1 76 ? 56.862 9.687 1.435 1.00 10.38 76 LEU B O 1
ATOM 3094 N N . VAL B 1 77 ? 56.416 7.544 0.994 1.00 10.73 77 VAL B N 1
ATOM 3095 C CA . VAL B 1 77 ? 56.620 7.713 -0.446 1.00 10.75 77 VAL B CA 1
ATOM 3096 C C . VAL B 1 77 ? 55.639 8.743 -1.025 1.00 9.55 77 VAL B C 1
ATOM 3097 O O . VAL B 1 77 ? 56.012 9.647 -1.786 1.00 9.70 77 VAL B O 1
ATOM 3101 N N . GLU B 1 78 ? 54.390 8.626 -0.623 1.00 9.63 78 GLU B N 1
ATOM 3102 C CA . GLU B 1 78 ? 53.335 9.535 -1.107 1.00 9.95 78 GLU B CA 1
ATOM 3103 C C . GLU B 1 78 ? 53.527 10.965 -0.551 1.00 9.34 78 GLU B C 1
ATOM 3104 O O . GLU B 1 78 ? 53.394 11.944 -1.257 1.00 9.98 78 GLU B O 1
ATOM 3110 N N . TYR B 1 79 ? 53.764 11.069 0.754 1.00 8.76 79 TYR B N 1
ATOM 3111 C CA . TYR B 1 79 ? 53.869 12.374 1.404 1.00 7.71 79 TYR B CA 1
ATOM 3112 C C . TYR B 1 79 ? 55.091 13.170 0.923 1.00 7.37 79 TYR B C 1
ATOM 3113 O O . TYR B 1 79 ? 55.023 14.392 0.716 1.00 6.94 79 TYR B O 1
ATOM 3122 N N . LEU B 1 80 ? 56.228 12.486 0.838 1.00 7.16 80 LEU B N 1
ATOM 3123 C CA . LEU B 1 80 ? 57.502 13.149 0.526 1.00 7.53 80 LEU B CA 1
ATOM 3124 C C . LEU B 1 80 ? 57.693 13.295 -0.966 1.00 7.76 80 LEU B C 1
ATOM 3125 O O . LEU B 1 80 ? 58.545 14.061 -1.397 1.00 8.75 80 LEU B O 1
ATOM 3130 N N . GLY B 1 81 ? 56.922 12.530 -1.744 1.00 7.86 81 GLY B N 1
ATOM 3131 C CA . GLY B 1 81 ? 56.963 12.642 -3.207 1.00 6.70 81 GLY B CA 1
ATOM 3132 C C . GLY B 1 81 ? 58.237 11.985 -3.754 1.00 8.05 81 GLY B C 1
ATOM 3133 O O . GLY B 1 81 ? 59.013 12.606 -4.465 1.00 7.94 81 GLY B O 1
ATOM 3134 N N . LEU B 1 82 ? 58.403 10.709 -3.434 1.00 8.74 82 LEU B N 1
ATOM 3135 C CA . LEU B 1 82 ? 59.662 10.016 -3.782 1.00 10.60 82 LEU B CA 1
ATOM 3136 C C . LEU B 1 82 ? 59.580 9.152 -5.034 1.00 11.26 82 LEU B C 1
ATOM 3137 O O . LEU B 1 82 ? 60.606 8.561 -5.421 1.00 12.83 82 LEU B O 1
ATOM 3142 N N . GLN B 1 83 ? 58.417 9.145 -5.692 1.00 11.74 83 GLN B N 1
ATOM 3143 C CA . GLN B 1 83 ? 58.202 8.357 -6.943 1.00 11.89 83 GLN B CA 1
ATOM 3144 C C . GLN B 1 83 ? 59.102 8.805 -8.101 1.00 12.49 83 GLN B C 1
ATOM 3145 O O . GLN B 1 83 ? 59.471 9.974 -8.239 1.00 11.69 83 GLN B O 1
ATOM 3151 N N . ASN B 1 84 ? 59.434 7.852 -8.967 1.00 12.95 84 ASN B N 1
ATOM 3152 C CA . ASN B 1 84 ? 60.241 8.093 -10.138 1.00 14.01 84 ASN B CA 1
ATOM 3153 C C . ASN B 1 84 ? 59.782 9.314 -10.991 1.00 12.48 84 ASN B C 1
ATOM 3154 O O . ASN B 1 84 ? 58.664 9.310 -11.513 1.00 13.86 84 ASN B O 1
ATOM 3159 N N . PRO B 1 85 ? 60.599 10.374 -11.072 1.00 13.64 85 PRO B N 1
ATOM 3160 C CA . PRO B 1 85 ? 60.228 11.595 -11.849 1.00 12.80 85 PRO B CA 1
ATOM 3161 C C . PRO B 1 85 ? 60.696 11.601 -13.317 1.00 13.52 85 PRO B C 1
ATOM 3162 O O . PRO B 1 85 ? 60.606 12.630 -13.980 1.00 12.55 85 PRO B O 1
ATOM 3166 N N . GLU B 1 86 ? 61.206 10.475 -13.808 1.00 14.05 86 GLU B N 1
ATOM 3167 C CA . GLU B 1 86 ? 61.700 10.404 -15.207 1.00 15.47 86 GLU B CA 1
ATOM 3168 C C . GLU B 1 86 ? 60.707 10.994 -16.222 1.00 14.68 86 GLU B C 1
ATOM 3169 O O . GLU B 1 86 ? 61.086 11.853 -17.035 1.00 15.34 86 GLU B O 1
ATOM 3175 N N . GLU B 1 87 ? 59.449 10.547 -16.160 1.00 13.29 87 GLU B N 1
ATOM 3176 C CA . GLU B 1 87 ? 58.416 11.001 -17.127 1.00 15.27 87 GLU B CA 1
ATOM 3177 C C . GLU B 1 87 ? 58.072 12.495 -16.968 1.00 13.46 87 GLU B C 1
ATOM 3178 O O . GLU B 1 87 ? 57.959 13.247 -17.955 1.00 12.79 87 GLU B O 1
ATOM 3184 N N . LEU B 1 88 ? 57.924 12.921 -15.710 1.00 11.40 88 LEU B N 1
ATOM 3185 C CA . LEU B 1 88 ? 57.761 14.352 -15.406 1.00 10.33 88 LEU B CA 1
ATOM 3186 C C . LEU B 1 88 ? 58.884 15.214 -16.001 1.00 10.29 88 LEU B C 1
ATOM 3187 O O . LEU B 1 88 ? 58.650 16.260 -16.627 1.00 9.15 88 LEU B O 1
ATOM 3192 N N . TYR B 1 89 ? 60.124 14.788 -15.782 1.00 9.65 89 TYR B N 1
ATOM 3193 C CA . TYR B 1 89 ? 61.260 15.564 -16.216 1.00 11.64 89 TYR B CA 1
ATOM 3194 C C . TYR B 1 89 ? 61.315 15.697 -17.741 1.00 11.97 89 TYR B C 1
ATOM 3195 O O . TYR B 1 89 ? 61.621 16.787 -18.279 1.00 11.37 89 TYR B O 1
ATOM 3204 N N . ARG B 1 90 ? 61.022 14.600 -18.431 1.00 12.31 90 ARG B N 1
ATOM 3205 C CA . ARG B 1 90 ? 60.932 14.624 -19.915 1.00 13.14 90 ARG B CA 1
ATOM 3206 C C . ARG B 1 90 ? 59.860 15.580 -20.405 1.00 13.26 90 ARG B C 1
ATOM 3207 O O . ARG B 1 90 ? 60.045 16.302 -21.406 1.00 12.75 90 ARG B O 1
ATOM 3215 N N . PHE B 1 91 ? 58.727 15.576 -19.702 1.00 11.91 91 PHE B N 1
ATOM 3216 C CA . PHE B 1 91 ? 57.614 16.443 -20.051 1.00 11.41 91 PHE B CA 1
ATOM 3217 C C . PHE B 1 91 ? 58.019 17.919 -19.866 1.00 11.07 91 PHE B C 1
ATOM 3218 O O . PHE B 1 91 ? 57.797 18.747 -20.741 1.00 10.34 91 PHE B O 1
ATOM 3226 N N . MET B 1 92 ? 58.617 18.257 -18.711 1.00 10.61 92 MET B N 1
ATOM 3227 C CA . MET B 1 92 ? 59.026 19.622 -18.439 1.00 11.24 92 MET B CA 1
ATOM 3228 C C . MET B 1 92 ? 60.047 20.130 -19.471 1.00 10.94 92 MET B C 1
ATOM 3229 O O . MET B 1 92 ? 60.038 21.304 -19.848 1.00 11.42 92 MET B O 1
ATOM 3234 N N . ASP B 1 93 ? 60.896 19.219 -19.938 1.00 12.61 93 ASP B N 1
ATOM 3235 C CA . ASP B 1 93 ? 61.882 19.540 -20.987 1.00 14.07 93 ASP B CA 1
ATOM 3236 C C . ASP B 1 93 ? 61.219 20.091 -22.268 1.00 14.34 93 ASP B C 1
ATOM 3237 O O . ASP B 1 93 ? 61.807 20.931 -22.973 1.00 14.49 93 ASP B O 1
ATOM 3242 N N . GLY B 1 94 ? 59.993 19.634 -22.538 1.00 14.38 94 GLY B N 1
ATOM 3243 C CA . GLY B 1 94 ? 59.242 20.032 -23.731 1.00 13.59 94 GLY B CA 1
ATOM 3244 C C . GLY B 1 94 ? 58.584 21.410 -23.744 1.00 13.53 94 GLY B C 1
ATOM 3245 O O . GLY B 1 94 ? 57.954 21.777 -24.735 1.00 14.15 94 GLY B O 1
ATOM 3246 N N . ASP B 1 95 ? 58.714 22.170 -22.655 1.00 13.41 95 ASP B N 1
ATOM 3247 C CA . ASP B 1 95 ? 58.233 23.558 -22.575 1.00 13.86 95 ASP B CA 1
ATOM 3248 C C . ASP B 1 95 ? 59.407 24.402 -22.119 1.00 14.46 95 ASP B C 1
ATOM 3249 O O . ASP B 1 95 ? 60.080 24.048 -21.151 1.00 13.48 95 ASP B O 1
ATOM 3254 N N . GLU B 1 96 ? 59.706 25.493 -22.822 1.00 14.47 96 GLU B N 1
ATOM 3255 C CA . GLU B 1 96 ? 60.929 26.228 -22.493 1.00 15.78 96 GLU B CA 1
ATOM 3256 C C . GLU B 1 96 ? 60.949 26.725 -21.055 1.00 15.30 96 GLU B C 1
ATOM 3257 O O . GLU B 1 96 ? 61.972 26.591 -20.381 1.00 14.93 96 GLU B O 1
ATOM 3263 N N . LYS B 1 97 ? 59.824 27.295 -20.601 1.00 14.99 97 LYS B N 1
ATOM 3264 C CA . LYS B 1 97 ? 59.710 27.823 -19.226 1.00 15.05 97 LYS B CA 1
ATOM 3265 C C . LYS B 1 97 ? 59.722 26.691 -18.201 1.00 14.42 97 LYS B C 1
ATOM 3266 O O . LYS B 1 97 ? 60.335 26.840 -17.130 1.00 14.20 97 LYS B O 1
ATOM 3272 N N . LEU B 1 98 ? 59.063 25.558 -18.512 1.00 13.82 98 LEU B N 1
ATOM 3273 C CA . LEU B 1 98 ? 59.094 24.392 -17.594 1.00 13.54 98 LEU B CA 1
ATOM 3274 C C . LEU B 1 98 ? 60.490 23.815 -17.492 1.00 13.82 98 LEU B C 1
ATOM 3275 O O . LEU B 1 98 ? 60.923 23.408 -16.414 1.00 11.64 98 LEU B O 1
ATOM 3280 N N . ARG B 1 99 ? 61.204 23.780 -18.624 1.00 13.43 99 ARG B N 1
ATOM 3281 C CA . ARG B 1 99 ? 62.574 23.295 -18.616 1.00 14.15 99 ARG B CA 1
ATOM 3282 C C . ARG B 1 99 ? 63.434 24.137 -17.656 1.00 13.72 99 ARG B C 1
ATOM 3283 O O . ARG B 1 99 ? 64.229 23.593 -16.868 1.00 14.65 99 ARG B O 1
ATOM 3291 N N . MET B 1 100 ? 63.247 25.448 -17.708 1.00 14.93 100 MET B N 1
ATOM 3292 C CA . MET B 1 100 ? 63.951 26.397 -16.839 1.00 17.47 100 MET B CA 1
ATOM 3293 C C . MET B 1 100 ? 63.607 26.168 -15.348 1.00 15.56 100 MET B C 1
ATOM 3294 O O . MET B 1 100 ? 64.488 26.152 -14.491 1.00 16.41 100 MET B O 1
ATOM 3299 N N A LEU B 1 101 ? 62.330 25.951 -15.077 0.50 15.06 101 LEU B N 1
ATOM 3300 N N B LEU B 1 101 ? 62.319 25.983 -15.062 0.50 15.48 101 LEU B N 1
ATOM 3301 C CA A LEU B 1 101 ? 61.847 25.658 -13.731 0.50 13.93 101 LEU B CA 1
ATOM 3302 C CA B LEU B 1 101 ? 61.838 25.633 -13.712 0.50 14.81 101 LEU B CA 1
ATOM 3303 C C A LEU B 1 101 ? 62.394 24.327 -13.197 0.50 14.47 101 LEU B C 1
ATOM 3304 C C B LEU B 1 101 ? 62.458 24.336 -13.212 0.50 14.94 101 LEU B C 1
ATOM 3305 O O A LEU B 1 101 ? 62.795 24.219 -12.030 0.50 14.54 101 LEU B O 1
ATOM 3306 O O B LEU B 1 101 ? 62.957 24.253 -12.081 0.50 14.98 101 LEU B O 1
ATOM 3315 N N . LYS B 1 102 ? 62.405 23.306 -14.052 1.00 14.52 102 LYS B N 1
ATOM 3316 C CA . LYS B 1 102 ? 62.996 22.027 -13.713 1.00 16.13 102 LYS B CA 1
ATOM 3317 C C . LYS B 1 102 ? 64.492 22.188 -13.365 1.00 16.19 102 LYS B C 1
ATOM 3318 O O . LYS B 1 102 ? 64.965 21.631 -12.393 1.00 17.15 102 LYS B O 1
ATOM 3324 N N . ASN B 1 103 ? 65.225 22.952 -14.165 1.00 16.40 103 ASN B N 1
ATOM 3325 C CA . ASN B 1 103 ? 66.653 23.108 -13.899 1.00 17.53 103 ASN B CA 1
ATOM 3326 C C . ASN B 1 103 ? 66.951 23.917 -12.633 1.00 16.02 103 ASN B C 1
ATOM 3327 O O . ASN B 1 103 ? 67.897 23.617 -11.906 1.00 16.59 103 ASN B O 1
ATOM 3332 N N . ARG B 1 104 ? 66.113 24.905 -12.361 1.00 14.93 104 ARG B N 1
ATOM 3333 C CA . ARG B 1 104 ? 66.281 25.711 -11.170 1.00 14.27 104 ARG B CA 1
ATOM 3334 C C . ARG B 1 104 ? 66.117 24.852 -9.911 1.00 14.28 104 ARG B C 1
ATOM 3335 O O . ARG B 1 104 ? 66.870 25.024 -8.956 1.00 15.56 104 ARG B O 1
ATOM 3343 N N . PHE B 1 105 ? 65.142 23.936 -9.917 1.00 12.55 105 PHE B N 1
ATOM 3344 C CA . PHE B 1 105 ? 64.866 23.077 -8.762 1.00 12.53 105 PHE B CA 1
ATOM 3345 C C . PHE B 1 105 ? 65.198 21.626 -9.087 1.00 12.76 105 PHE B C 1
ATOM 3346 O O . PHE B 1 105 ? 64.520 20.678 -8.656 1.00 11.16 105 PHE B O 1
ATOM 3354 N N . TYR B 1 106 ? 66.288 21.435 -9.845 1.00 12.93 106 TYR B N 1
ATOM 3355 C CA . TYR B 1 106 ? 66.557 20.084 -10.325 1.00 13.23 106 TYR B CA 1
ATOM 3356 C C . TYR B 1 106 ? 66.822 19.140 -9.160 1.00 13.02 106 TYR B C 1
ATOM 3357 O O . TYR B 1 106 ? 67.586 19.471 -8.255 1.00 13.85 106 TYR B O 1
ATOM 3366 N N . GLY B 1 107 ? 66.145 17.996 -9.172 1.00 10.73 107 GLY B N 1
ATOM 3367 C CA . GLY B 1 107 ? 66.255 16.953 -8.140 1.00 10.36 107 GLY B CA 1
ATOM 3368 C C . GLY B 1 107 ? 65.090 16.997 -7.169 1.00 10.37 107 GLY B C 1
ATOM 3369 O O . GLY B 1 107 ? 64.957 16.110 -6.306 1.00 11.90 107 GLY B O 1
ATOM 3370 N N . PHE B 1 108 ? 64.242 18.023 -7.290 1.00 10.12 108 PHE B N 1
ATOM 3371 C CA . PHE B 1 108 ? 63.025 18.053 -6.443 1.00 9.52 108 PHE B CA 1
ATOM 3372 C C . PHE B 1 108 ? 62.071 16.868 -6.745 1.00 8.78 108 PHE B C 1
ATOM 3373 O O . PHE B 1 108 ? 61.323 16.424 -5.856 1.00 10.30 108 PHE B O 1
ATOM 3381 N N . GLY B 1 109 ? 62.075 16.370 -7.981 1.00 8.64 109 GLY B N 1
ATOM 3382 C CA . GLY B 1 109 ? 61.273 15.183 -8.361 1.00 8.02 109 GLY B CA 1
ATOM 3383 C C . GLY B 1 109 ? 59.772 15.482 -8.451 1.00 7.99 109 GLY B C 1
ATOM 3384 O O . GLY B 1 109 ? 59.346 16.630 -8.777 1.00 8.16 109 GLY B O 1
ATOM 3385 N N . ARG B 1 110 ? 58.976 14.457 -8.174 1.00 8.12 110 ARG B N 1
ATOM 3386 C CA . ARG B 1 110 ? 57.520 14.619 -8.195 1.00 8.21 110 ARG B CA 1
ATOM 3387 C C . ARG B 1 110 ? 57.000 15.289 -6.922 1.00 8.06 110 ARG B C 1
ATOM 3388 O O . ARG B 1 110 ? 57.637 15.222 -5.846 1.00 8.03 110 ARG B O 1
ATOM 3396 N N . ALA B 1 111 ? 55.808 15.860 -7.027 1.00 7.66 111 ALA B N 1
ATOM 3397 C CA . ALA B 1 111 ? 55.132 16.399 -5.839 1.00 7.15 111 ALA B CA 1
ATOM 3398 C C . ALA B 1 111 ? 54.720 15.323 -4.852 1.00 7.18 111 ALA B C 1
ATOM 3399 O O . ALA B 1 111 ? 54.212 14.267 -5.246 1.00 8.03 111 ALA B O 1
ATOM 3401 N N . GLY B 1 112 ? 54.902 15.616 -3.562 1.00 7.84 112 GLY B N 1
ATOM 3402 C CA . GLY B 1 112 ? 54.328 14.795 -2.474 1.00 7.63 112 GLY B CA 1
ATOM 3403 C C . GLY B 1 112 ? 52.953 15.351 -2.105 1.00 7.75 112 GLY B C 1
ATOM 3404 O O . GLY B 1 112 ? 52.179 15.720 -2.991 1.00 7.65 112 GLY B O 1
ATOM 3405 N N . LEU B 1 113 ? 52.674 15.433 -0.808 1.00 7.26 113 LEU B N 1
ATOM 3406 C CA . LEU B 1 113 ? 51.462 16.052 -0.290 1.00 6.30 113 LEU B CA 1
ATOM 3407 C C . LEU B 1 113 ? 51.851 17.037 0.801 1.00 8.13 113 LEU B C 1
ATOM 3408 O O . LEU B 1 113 ? 52.985 16.974 1.318 1.00 7.87 113 LEU B O 1
ATOM 3413 N N . MET B 1 114 ? 50.909 17.898 1.188 1.00 6.69 114 MET B N 1
ATOM 3414 C CA . MET B 1 114 ? 51.185 18.881 2.270 1.00 9.04 114 MET B CA 1
ATOM 3415 C C . MET B 1 114 ? 50.551 18.524 3.632 1.00 8.68 114 MET B C 1
ATOM 3416 O O . MET B 1 114 ? 50.527 19.341 4.575 1.00 9.25 114 MET B O 1
ATOM 3421 N N . SER B 1 115 ? 50.106 17.266 3.741 1.00 8.00 115 SER B N 1
ATOM 3422 C CA . SER B 1 115 ? 49.510 16.682 4.945 1.00 8.51 115 SER B CA 1
ATOM 3423 C C . SER B 1 115 ? 49.613 15.148 4.935 1.00 9.87 115 SER B C 1
ATOM 3424 O O . SER B 1 115 ? 49.731 14.521 3.867 1.00 9.37 115 SER B O 1
ATOM 3427 N N A MET B 1 116 ? 49.576 14.564 6.129 0.50 9.84 116 MET B N 1
ATOM 3428 N N B MET B 1 116 ? 49.551 14.575 6.134 0.50 10.20 116 MET B N 1
ATOM 3429 C CA A MET B 1 116 ? 49.622 13.115 6.303 0.50 10.10 116 MET B CA 1
ATOM 3430 C CA B MET B 1 116 ? 49.630 13.134 6.337 0.50 11.17 116 MET B CA 1
ATOM 3431 C C A MET B 1 116 ? 48.228 12.485 6.412 0.50 9.53 116 MET B C 1
ATOM 3432 C C B MET B 1 116 ? 48.249 12.508 6.628 0.50 9.92 116 MET B C 1
ATOM 3433 O O A MET B 1 116 ? 48.080 11.239 6.377 0.50 9.04 116 MET B O 1
ATOM 3434 O O B MET B 1 116 ? 48.132 11.296 6.895 0.50 9.76 116 MET B O 1
ATOM 3443 N N . SER B 1 117 ? 47.205 13.340 6.543 1.00 8.83 117 SER B N 1
ATOM 3444 C CA . SER B 1 117 ? 45.792 12.870 6.544 1.00 7.73 117 SER B CA 1
ATOM 3445 C C . SER B 1 117 ? 44.939 13.912 5.857 1.00 6.49 117 SER B C 1
ATOM 3446 O O . SER B 1 117 ? 45.297 15.131 5.797 1.00 4.54 117 SER B O 1
ATOM 3449 N N . VAL B 1 118 ? 43.803 13.442 5.342 1.00 5.96 118 VAL B N 1
ATOM 3450 C CA . VAL B 1 118 ? 42.831 14.337 4.703 1.00 6.04 118 VAL B CA 1
ATOM 3451 C C . VAL B 1 118 ? 42.373 15.403 5.705 1.00 6.48 118 VAL B C 1
ATOM 3452 O O . VAL B 1 118 ? 42.200 16.597 5.347 1.00 5.40 118 VAL B O 1
ATOM 3456 N N . PHE B 1 119 ? 42.143 14.975 6.942 1.00 6.43 119 PHE B N 1
ATOM 3457 C CA . PHE B 1 119 ? 41.663 15.938 7.980 1.00 5.77 119 PHE B CA 1
ATOM 3458 C C . PHE B 1 119 ? 42.679 17.090 8.191 1.00 5.07 119 PHE B C 1
ATOM 3459 O O . PHE B 1 119 ? 42.323 18.269 8.171 1.00 3.54 119 PHE B O 1
ATOM 3467 N N . GLU B 1 120 ? 43.943 16.739 8.391 1.00 5.25 120 GLU B N 1
ATOM 3468 C CA . GLU B 1 120 ? 45.020 17.744 8.468 1.00 7.00 120 GLU B CA 1
ATOM 3469 C C . GLU B 1 120 ? 45.029 18.698 7.257 1.00 6.59 120 GLU B C 1
ATOM 3470 O O . GLU B 1 120 ? 45.189 19.932 7.417 1.00 6.57 120 GLU B O 1
ATOM 3476 N N . GLY B 1 121 ? 44.907 18.135 6.057 1.00 5.86 121 GLY B N 1
ATOM 3477 C CA . GLY B 1 121 ? 44.962 18.938 4.790 1.00 6.47 121 GLY B CA 1
ATOM 3478 C C . GLY B 1 121 ? 43.817 19.954 4.752 1.00 5.37 121 GLY B C 1
ATOM 3479 O O . GLY B 1 121 ? 44.042 21.138 4.468 1.00 5.56 121 GLY B O 1
ATOM 3480 N N . ILE B 1 122 ? 42.608 19.503 5.051 1.00 4.02 122 ILE B N 1
ATOM 3481 C CA . ILE B 1 122 ? 41.446 20.398 5.058 1.00 5.56 122 ILE B CA 1
ATOM 3482 C C . ILE B 1 122 ? 41.617 21.485 6.121 1.00 6.15 122 ILE B C 1
ATOM 3483 O O . ILE B 1 122 ? 41.403 22.688 5.848 1.00 5.01 122 ILE B O 1
ATOM 3488 N N . ALA B 1 123 ? 41.986 21.068 7.334 1.00 4.72 123 ALA B N 1
ATOM 3489 C CA . ALA B 1 123 ? 42.123 22.025 8.459 1.00 6.68 123 ALA B CA 1
ATOM 3490 C C . ALA B 1 123 ? 43.151 23.099 8.105 1.00 7.09 123 ALA B C 1
ATOM 3491 O O . ALA B 1 123 ? 42.900 24.309 8.273 1.00 7.25 123 ALA B O 1
ATOM 3493 N N . LYS B 1 124 ? 44.287 22.676 7.577 1.00 6.98 124 LYS B N 1
ATOM 3494 C CA . LYS B 1 124 ? 45.314 23.632 7.215 1.00 7.83 124 LYS B CA 1
ATOM 3495 C C . LYS B 1 124 ? 44.896 24.565 6.070 1.00 8.07 124 LYS B C 1
ATOM 3496 O O . LYS B 1 124 ? 45.264 25.754 6.078 1.00 7.83 124 LYS B O 1
ATOM 3502 N N . ALA B 1 125 ? 44.131 24.047 5.100 1.00 5.54 125 ALA B N 1
ATOM 3503 C CA . ALA B 1 125 ? 43.661 24.866 3.984 1.00 5.83 125 ALA B CA 1
ATOM 3504 C C . ALA B 1 125 ? 42.691 25.949 4.519 1.00 6.65 125 ALA B C 1
ATOM 3505 O O . ALA B 1 125 ? 42.771 27.113 4.098 1.00 7.04 125 ALA B O 1
ATOM 3507 N N . ILE B 1 126 ? 41.878 25.573 5.489 1.00 6.21 126 ILE B N 1
ATOM 3508 C CA . ILE B 1 126 ? 40.968 26.508 6.172 1.00 8.01 126 ILE B CA 1
ATOM 3509 C C . ILE B 1 126 ? 41.749 27.599 6.930 1.00 8.12 126 ILE B C 1
ATOM 3510 O O . ILE B 1 126 ? 41.425 28.800 6.825 1.00 7.57 126 ILE B O 1
ATOM 3515 N N . ILE B 1 127 ? 42.721 27.168 7.722 1.00 9.06 127 ILE B N 1
ATOM 3516 C CA . ILE B 1 127 ? 43.562 28.085 8.510 1.00 11.09 127 ILE B CA 1
ATOM 3517 C C . ILE B 1 127 ? 44.153 29.164 7.600 1.00 11.22 127 ILE B C 1
ATOM 3518 O O . ILE B 1 127 ? 44.115 30.353 7.938 1.00 11.96 127 ILE B O 1
ATOM 3523 N N . GLN B 1 128 ? 44.626 28.757 6.421 1.00 11.51 128 GLN B N 1
ATOM 3524 C CA . GLN B 1 128 ? 45.223 29.670 5.438 1.00 11.98 128 GLN B CA 1
ATOM 3525 C C . GLN B 1 128 ? 44.288 30.707 4.777 1.00 10.90 128 GLN B C 1
ATOM 3526 O O . GLN B 1 128 ? 44.763 31.581 4.066 1.00 12.08 128 GLN B O 1
ATOM 3532 N N . GLN B 1 129 ? 42.972 30.598 4.958 1.00 10.89 129 GLN B N 1
ATOM 3533 C CA . GLN B 1 129 ? 42.049 31.496 4.191 1.00 10.97 129 GLN B CA 1
ATOM 3534 C C . GLN B 1 129 ? 42.300 32.962 4.599 1.00 12.34 129 GLN B C 1
ATOM 3535 O O . GLN B 1 129 ? 42.224 33.300 5.785 1.00 12.45 129 GLN B O 1
ATOM 3541 N N . GLN B 1 130 ? 42.575 33.802 3.604 1.00 12.60 130 GLN B N 1
ATOM 3542 C CA . GLN B 1 130 ? 42.741 35.275 3.757 1.00 13.69 130 GLN B CA 1
ATOM 3543 C C . GLN B 1 130 ? 43.937 35.697 4.618 1.00 14.30 130 GLN B C 1
ATOM 3544 O O . GLN B 1 130 ? 44.019 36.852 5.076 1.00 14.66 130 GLN B O 1
ATOM 3550 N N . ILE B 1 131 ? 44.883 34.773 4.832 1.00 13.90 131 ILE B N 1
ATOM 3551 C CA . ILE B 1 131 ? 46.150 35.108 5.470 1.00 14.22 131 ILE B CA 1
ATOM 3552 C C . ILE B 1 131 ? 47.330 34.514 4.666 1.00 14.67 131 ILE B C 1
ATOM 3553 O O . ILE B 1 131 ? 47.132 33.682 3.737 1.00 14.49 131 ILE B O 1
ATOM 3558 N N . SER B 1 132 ? 48.556 34.906 5.021 1.00 14.48 132 SER B N 1
ATOM 3559 C CA . SER B 1 132 ? 49.723 34.339 4.349 1.00 15.26 132 SER B CA 1
ATOM 3560 C C . SER B 1 132 ? 50.015 32.896 4.785 1.00 15.29 132 SER B C 1
ATOM 3561 O O . SER B 1 132 ? 49.594 32.452 5.877 1.00 13.75 132 SER B O 1
ATOM 3564 N N . PHE B 1 133 ? 50.757 32.173 3.945 1.00 15.42 133 PHE B N 1
ATOM 3565 C CA . PHE B 1 133 ? 51.126 30.782 4.276 1.00 15.77 133 PHE B CA 1
ATOM 3566 C C . PHE B 1 133 ? 52.001 30.721 5.522 1.00 15.42 133 PHE B C 1
ATOM 3567 O O . PHE B 1 133 ? 51.829 29.831 6.358 1.00 14.86 133 PHE B O 1
ATOM 3575 N N . VAL B 1 134 ? 52.928 31.676 5.663 1.00 14.87 134 VAL B N 1
ATOM 3576 C CA . VAL B 1 134 ? 53.797 31.717 6.860 1.00 15.73 134 VAL B CA 1
ATOM 3577 C C . VAL B 1 134 ? 53.014 31.935 8.157 1.00 15.04 134 VAL B C 1
ATOM 3578 O O . VAL B 1 134 ? 53.256 31.259 9.152 1.00 14.33 134 VAL B O 1
ATOM 3582 N N . VAL B 1 135 ? 52.085 32.887 8.142 1.00 14.66 135 VAL B N 1
ATOM 3583 C CA . VAL B 1 135 ? 51.194 33.108 9.288 1.00 14.46 135 VAL B CA 1
ATOM 3584 C C . VAL B 1 135 ? 50.348 31.834 9.578 1.00 13.72 135 VAL B C 1
ATOM 3585 O O . VAL B 1 135 ? 50.132 31.453 10.745 1.00 13.57 135 VAL B O 1
ATOM 3589 N N . ALA B 1 136 ? 49.890 31.171 8.522 1.00 12.71 136 ALA B N 1
ATOM 3590 C CA . ALA B 1 136 ? 49.074 29.957 8.683 1.00 12.07 136 ALA B CA 1
ATOM 3591 C C . ALA B 1 136 ? 49.893 28.841 9.357 1.00 12.01 136 ALA B C 1
ATOM 3592 O O . ALA B 1 136 ? 49.402 28.098 10.218 1.00 11.11 136 ALA B O 1
ATOM 3594 N N . GLU B 1 137 ? 51.153 28.720 8.960 1.00 12.50 137 GLU B N 1
ATOM 3595 C CA . GLU B 1 137 ? 52.017 27.688 9.502 1.00 13.67 137 GLU B CA 1
ATOM 3596 C C . GLU B 1 137 ? 52.261 27.920 10.988 1.00 13.57 137 GLU B C 1
ATOM 3597 O O . GLU B 1 137 ? 52.316 26.973 11.777 1.00 12.57 137 GLU B O 1
ATOM 3603 N N . LYS B 1 138 ? 52.438 29.184 11.360 1.00 13.67 138 LYS B N 1
ATOM 3604 C CA . LYS B 1 138 ? 52.587 29.529 12.778 1.00 14.07 138 LYS B CA 1
ATOM 3605 C C . LYS B 1 138 ? 51.335 29.200 13.569 1.00 13.85 138 LYS B C 1
ATOM 3606 O O . LYS B 1 138 ? 51.455 28.683 14.673 1.00 13.59 138 LYS B O 1
ATOM 3612 N N . LEU B 1 139 ? 50.138 29.454 13.013 1.00 12.26 139 LEU B N 1
ATOM 3613 C CA . LEU B 1 139 ? 48.890 29.011 13.659 1.00 11.88 139 LEU B CA 1
ATOM 3614 C C . LEU B 1 139 ? 48.809 27.483 13.786 1.00 11.91 139 LEU B C 1
ATOM 3615 O O . LEU B 1 139 ? 48.384 26.958 14.827 1.00 11.50 139 LEU B O 1
ATOM 3620 N N . ALA B 1 140 ? 49.223 26.770 12.730 1.00 11.23 140 ALA B N 1
ATOM 3621 C CA . ALA B 1 140 ? 49.244 25.286 12.794 1.00 11.53 140 ALA B CA 1
ATOM 3622 C C . ALA B 1 140 ? 50.140 24.806 13.960 1.00 11.71 140 ALA B C 1
ATOM 3623 O O . ALA B 1 140 ? 49.775 23.877 14.680 1.00 12.51 140 ALA B O 1
ATOM 3625 N N . ALA B 1 141 ? 51.308 25.425 14.112 1.00 12.12 141 ALA B N 1
ATOM 3626 C CA . ALA B 1 141 ? 52.280 25.054 15.167 1.00 13.34 141 ALA B CA 1
ATOM 3627 C C . ALA B 1 141 ? 51.714 25.278 16.581 1.00 14.33 141 ALA B C 1
ATOM 3628 O O . ALA B 1 141 ? 51.959 24.481 17.489 1.00 14.56 141 ALA B O 1
ATOM 3630 N N . LYS B 1 142 ? 50.951 26.356 16.748 1.00 15.28 142 LYS B N 1
ATOM 3631 C CA . LYS B 1 142 ? 50.205 26.625 17.978 1.00 14.85 142 LYS B CA 1
ATOM 3632 C C . LYS B 1 142 ? 49.221 25.517 18.300 1.00 14.25 142 LYS B C 1
ATOM 3633 O O . LYS B 1 142 ? 49.240 24.958 19.409 1.00 13.01 142 LYS B O 1
ATOM 3639 N N . ILE B 1 143 ? 48.408 25.146 17.309 1.00 12.51 143 ILE B N 1
ATOM 3640 C CA . ILE B 1 143 ? 47.418 24.092 17.461 1.00 12.87 143 ILE B CA 1
ATOM 3641 C C . ILE B 1 143 ? 48.082 22.727 17.724 1.00 11.92 143 ILE B C 1
ATOM 3642 O O . ILE B 1 143 ? 47.597 21.904 18.521 1.00 12.02 143 ILE B O 1
ATOM 3647 N N . VAL B 1 144 ? 49.184 22.481 17.020 1.00 11.14 144 VAL B N 1
ATOM 3648 C CA . VAL B 1 144 ? 49.953 21.235 17.198 1.00 11.68 144 VAL B CA 1
ATOM 3649 C C . VAL B 1 144 ? 50.515 21.204 18.612 1.00 12.17 144 VAL B C 1
ATOM 3650 O O . VAL B 1 144 ? 50.378 20.204 19.308 1.00 12.58 144 VAL B O 1
ATOM 3654 N N . GLY B 1 145 ? 51.140 22.300 19.015 1.00 13.27 145 GLY B N 1
ATOM 3655 C CA . GLY B 1 145 ? 51.746 22.383 20.347 1.00 15.24 145 GLY B CA 1
ATOM 3656 C C . GLY B 1 145 ? 50.757 22.119 21.471 1.00 15.60 145 GLY B C 1
ATOM 3657 O O . GLY B 1 145 ? 51.096 21.472 22.466 1.00 18.14 145 GLY B O 1
ATOM 3658 N N . ARG B 1 146 ? 49.532 22.603 21.329 1.00 14.97 146 ARG B N 1
ATOM 3659 C CA . ARG B 1 146 ? 48.537 22.477 22.406 1.00 15.48 146 ARG B CA 1
ATOM 3660 C C . ARG B 1 146 ? 47.715 21.196 22.341 1.00 15.71 146 ARG B C 1
ATOM 3661 O O . ARG B 1 146 ? 47.430 20.606 23.376 1.00 16.03 146 ARG B O 1
ATOM 3669 N N . PHE B 1 147 ? 47.369 20.737 21.134 1.00 14.88 147 PHE B N 1
ATOM 3670 C CA . PHE B 1 147 ? 46.390 19.671 20.951 1.00 14.88 147 PHE B CA 1
ATOM 3671 C C . PHE B 1 147 ? 46.855 18.461 20.124 1.00 14.61 147 PHE B C 1
ATOM 3672 O O . PHE B 1 147 ? 46.122 17.489 19.971 1.00 14.27 147 PHE B O 1
ATOM 3680 N N . GLY B 1 148 ? 48.063 18.537 19.587 1.00 16.66 148 GLY B N 1
ATOM 3681 C CA . GLY B 1 148 ? 48.583 17.453 18.771 1.00 18.44 148 GLY B CA 1
ATOM 3682 C C . GLY B 1 148 ? 49.229 16.398 19.637 1.00 20.49 148 GLY B C 1
ATOM 3683 O O . GLY B 1 148 ? 49.573 16.655 20.808 1.00 20.38 148 GLY B O 1
ATOM 3684 N N . ASP B 1 149 ? 49.402 15.209 19.074 1.00 21.86 149 ASP B N 1
ATOM 3685 C CA . ASP B 1 149 ? 50.176 14.164 19.749 1.00 23.80 149 ASP B CA 1
ATOM 3686 C C . ASP B 1 149 ? 51.644 14.541 19.894 1.00 23.91 149 ASP B C 1
ATOM 3687 O O . ASP B 1 149 ? 52.198 15.281 19.075 1.00 22.95 149 ASP B O 1
ATOM 3692 N N . GLU B 1 150 ? 52.265 14.063 20.975 1.00 25.04 150 GLU B N 1
ATOM 3693 C CA . GLU B 1 150 ? 53.699 14.220 21.182 1.00 27.04 150 GLU B CA 1
ATOM 3694 C C . GLU B 1 150 ? 54.225 12.851 21.597 1.00 26.95 150 GLU B C 1
ATOM 3695 O O . GLU B 1 150 ? 53.670 12.232 22.503 1.00 27.61 150 GLU B O 1
ATOM 3701 N N . VAL B 1 151 ? 55.256 12.373 20.906 1.00 26.81 151 VAL B N 1
ATOM 3702 C CA . VAL B 1 151 ? 55.832 11.055 21.177 1.00 27.61 151 VAL B CA 1
ATOM 3703 C C . VAL B 1 151 ? 57.285 11.287 21.520 1.00 27.75 151 VAL B C 1
ATOM 3704 O O . VAL B 1 151 ? 57.989 12.023 20.825 1.00 27.53 151 VAL B O 1
ATOM 3708 N N . GLU B 1 152 ? 57.719 10.693 22.630 1.00 27.86 152 GLU B N 1
ATOM 3709 C CA . GLU B 1 152 ? 59.111 10.733 23.011 1.00 28.57 152 GLU B CA 1
ATOM 3710 C C . GLU B 1 152 ? 59.684 9.354 22.697 1.00 28.62 152 GLU B C 1
ATOM 3711 O O . GLU B 1 152 ? 59.172 8.336 23.176 1.00 29.13 152 GLU B O 1
ATOM 3717 N N . TRP B 1 153 ? 60.717 9.334 21.865 1.00 29.30 153 TRP B N 1
ATOM 3718 C CA . TRP B 1 153 ? 61.402 8.107 21.474 1.00 29.77 153 TRP B CA 1
ATOM 3719 C C . TRP B 1 153 ? 62.879 8.434 21.258 1.00 31.09 153 TRP B C 1
ATOM 3720 O O . TRP B 1 153 ? 63.217 9.375 20.528 1.00 30.03 153 TRP B O 1
ATOM 3731 N N . ASN B 1 154 ? 63.754 7.669 21.921 1.00 32.80 154 ASN B N 1
ATOM 3732 C CA . ASN B 1 154 ? 65.208 7.885 21.830 1.00 34.47 154 ASN B CA 1
ATOM 3733 C C . ASN B 1 154 ? 65.637 9.311 22.191 1.00 34.06 154 ASN B C 1
ATOM 3734 O O . ASN B 1 154 ? 66.482 9.903 21.507 1.00 34.72 154 ASN B O 1
ATOM 3739 N N . GLY B 1 155 ? 65.018 9.870 23.233 1.00 33.73 155 GLY B N 1
ATOM 3740 C CA . GLY B 1 155 ? 65.322 11.235 23.693 1.00 33.21 155 GLY B CA 1
ATOM 3741 C C . GLY B 1 155 ? 65.042 12.356 22.699 1.00 32.68 155 GLY B C 1
ATOM 3742 O O . GLY B 1 155 ? 65.610 13.452 22.822 1.00 33.38 155 GLY B O 1
ATOM 3743 N N . LEU B 1 156 ? 64.187 12.077 21.705 1.00 31.05 156 LEU B N 1
ATOM 3744 C CA . LEU B 1 156 ? 63.652 13.106 20.797 1.00 28.45 156 LEU B CA 1
ATOM 3745 C C . LEU B 1 156 ? 62.130 13.162 20.875 1.00 26.00 156 LEU B C 1
ATOM 3746 O O . LEU B 1 156 ? 61.466 12.142 21.082 1.00 25.61 156 LEU B O 1
ATOM 3751 N N . LYS B 1 157 ? 61.589 14.362 20.670 1.00 23.73 157 LYS B N 1
ATOM 3752 C CA . LYS B 1 157 ? 60.155 14.592 20.661 1.00 21.91 157 LYS B CA 1
ATOM 3753 C C . LYS B 1 157 ? 59.643 14.659 19.209 1.00 19.85 157 LYS B C 1
ATOM 3754 O O . LYS B 1 157 ? 60.223 15.352 18.386 1.00 19.62 157 LYS B O 1
ATOM 3760 N N . PHE B 1 158 ? 58.600 13.885 18.926 1.00 19.00 158 PHE B N 1
ATOM 3761 C CA . PHE B 1 158 ? 57.946 13.823 17.607 1.00 17.23 158 PHE B CA 1
ATOM 3762 C C . PHE B 1 158 ? 56.534 14.359 17.768 1.00 17.08 158 PHE B C 1
ATOM 3763 O O . PHE B 1 158 ? 55.791 13.906 18.636 1.00 16.69 158 PHE B O 1
ATOM 3771 N N . TYR B 1 159 ? 56.144 15.277 16.886 1.00 16.01 159 TYR B N 1
ATOM 3772 C CA . TYR B 1 159 ? 54.855 15.958 17.032 1.00 15.60 159 TYR B CA 1
ATOM 3773 C C . TYR B 1 159 ? 53.921 15.561 15.888 1.00 14.70 159 TYR B C 1
ATOM 3774 O O . TYR B 1 159 ? 54.380 15.399 14.746 1.00 12.91 159 TYR B O 1
ATOM 3783 N N . GLY B 1 160 ? 52.628 15.427 16.193 1.00 12.63 160 GLY B N 1
ATOM 3784 C CA . GLY B 1 160 ? 51.598 15.101 15.183 1.00 12.35 160 GLY B CA 1
ATOM 3785 C C . GLY B 1 160 ? 50.538 16.190 15.096 1.00 12.64 160 GLY B C 1
ATOM 3786 O O . GLY B 1 160 ? 50.380 17.004 16.021 1.00 11.91 160 GLY B O 1
ATOM 3787 N N . PHE B 1 161 ? 49.848 16.259 13.955 1.00 12.03 161 PHE B N 1
ATOM 3788 C CA . PHE B 1 161 ? 48.691 17.139 13.845 1.00 11.16 161 PHE B CA 1
ATOM 3789 C C . PHE B 1 161 ? 47.563 16.583 14.732 1.00 10.97 161 PHE B C 1
ATOM 3790 O O . PHE B 1 161 ? 47.393 15.350 14.840 1.00 10.04 161 PHE B O 1
ATOM 3798 N N . PRO B 1 162 ? 46.781 17.469 15.391 1.00 11.34 162 PRO B N 1
ATOM 3799 C CA . PRO B 1 162 ? 45.666 16.940 16.227 1.00 12.26 162 PRO B CA 1
ATOM 3800 C C . PRO B 1 162 ? 44.707 16.000 15.490 1.00 12.36 162 PRO B C 1
ATOM 3801 O O . PRO B 1 162 ? 44.371 16.240 14.310 1.00 11.43 162 PRO B O 1
ATOM 3805 N N . THR B 1 163 ? 44.261 14.948 16.184 1.00 12.10 163 THR B N 1
ATOM 3806 C CA . THR B 1 163 ? 43.253 14.027 15.669 1.00 11.58 163 THR B CA 1
ATOM 3807 C C . THR B 1 163 ? 41.912 14.750 15.634 1.00 11.30 163 THR B C 1
ATOM 3808 O O . THR B 1 163 ? 41.759 15.799 16.286 1.00 10.99 163 THR B O 1
ATOM 3812 N N . GLN B 1 164 ? 40.946 14.208 14.887 1.00 10.44 164 GLN B N 1
ATOM 3813 C CA . GLN B 1 164 ? 39.577 14.753 14.927 1.00 11.08 164 GLN B CA 1
ATOM 3814 C C . GLN B 1 164 ? 39.051 14.784 16.372 1.00 11.77 164 GLN B C 1
ATOM 3815 O O . GLN B 1 164 ? 38.439 15.777 16.790 1.00 11.10 164 GLN B O 1
ATOM 3821 N N . GLU B 1 165 ? 39.316 13.706 17.124 1.00 11.36 165 GLU B N 1
ATOM 3822 C CA . GLU B 1 165 ? 38.876 13.615 18.540 1.00 14.07 165 GLU B CA 1
ATOM 3823 C C . GLU B 1 165 ? 39.459 14.741 19.399 1.00 12.57 165 GLU B C 1
ATOM 3824 O O . GLU B 1 165 ? 38.727 15.390 20.166 1.00 13.21 165 GLU B O 1
ATOM 3830 N N . ALA B 1 166 ? 40.760 15.003 19.219 1.00 12.32 166 ALA B N 1
ATOM 3831 C CA . ALA B 1 166 ? 41.467 16.077 19.924 1.00 12.86 166 ALA B CA 1
ATOM 3832 C C . ALA B 1 166 ? 40.888 17.453 19.610 1.00 12.57 166 ALA B C 1
ATOM 3833 O O . ALA B 1 166 ? 40.776 18.299 20.502 1.00 13.17 166 ALA B O 1
ATOM 3835 N N . ILE B 1 167 ? 40.536 17.673 18.339 1.00 11.83 167 ILE B N 1
ATOM 3836 C CA . ILE B 1 167 ? 39.931 18.959 17.919 1.00 11.77 167 ILE B CA 1
ATOM 3837 C C . ILE B 1 167 ? 38.523 19.155 18.511 1.00 12.23 167 ILE B C 1
ATOM 3838 O O . ILE B 1 167 ? 38.143 20.284 18.892 1.00 12.62 167 ILE B O 1
ATOM 3843 N N . LEU B 1 168 ? 37.753 18.083 18.591 1.00 12.64 168 LEU B N 1
ATOM 3844 C CA . LEU B 1 168 ? 36.402 18.172 19.147 1.00 14.20 168 LEU B CA 1
ATOM 3845 C C . LEU B 1 168 ? 36.519 18.489 20.647 1.00 15.36 168 LEU B C 1
ATOM 3846 O O . LEU B 1 168 ? 35.710 19.266 21.195 1.00 15.31 168 LEU B O 1
ATOM 3851 N N . LYS B 1 169 ? 37.550 17.937 21.270 1.00 15.95 169 LYS B N 1
ATOM 3852 C CA . LYS B 1 169 ? 37.836 18.175 22.705 1.00 16.60 169 LYS B CA 1
ATOM 3853 C C . LYS B 1 169 ? 38.286 19.627 22.905 1.00 16.84 169 LYS B C 1
ATOM 3854 O O . LYS B 1 169 ? 37.760 20.324 23.797 1.00 16.12 169 LYS B O 1
ATOM 3860 N N . ALA B 1 170 ? 39.225 20.078 22.059 1.00 16.08 170 ALA B N 1
ATOM 3861 C CA . ALA B 1 170 ? 39.645 21.484 21.998 1.00 16.61 170 ALA B CA 1
ATOM 3862 C C . ALA B 1 170 ? 38.426 22.406 21.846 1.00 16.15 170 ALA B C 1
ATOM 3863 O O . ALA B 1 170 ? 38.277 23.387 22.604 1.00 17.05 170 ALA B O 1
ATOM 3865 N N . GLY B 1 171 ? 37.564 22.076 20.888 1.00 14.86 171 GLY B N 1
ATOM 3866 C CA . GLY B 1 171 ? 36.355 22.836 20.574 1.00 15.06 171 GLY B CA 1
ATOM 3867 C C . GLY B 1 171 ? 36.669 24.214 20.006 1.00 13.59 171 GLY B C 1
ATOM 3868 O O . GLY B 1 171 ? 37.831 24.575 19.805 1.00 13.53 171 GLY B O 1
ATOM 3869 N N . VAL B 1 172 ? 35.606 24.974 19.764 1.00 14.24 172 VAL B N 1
ATOM 3870 C CA . VAL B 1 172 ? 35.700 26.298 19.178 1.00 13.73 172 VAL B CA 1
ATOM 3871 C C . VAL B 1 172 ? 36.583 27.184 20.032 1.00 14.10 172 VAL B C 1
ATOM 3872 O O . VAL B 1 172 ? 37.480 27.847 19.515 1.00 13.37 172 VAL B O 1
ATOM 3876 N N . GLU B 1 173 ? 36.362 27.176 21.356 1.00 14.24 173 GLU B N 1
ATOM 3877 C CA . GLU B 1 173 ? 37.148 28.048 22.232 1.00 15.63 173 GLU B CA 1
ATOM 3878 C C . GLU B 1 173 ? 38.646 27.722 22.291 1.00 14.69 173 GLU B C 1
ATOM 3879 O O . GLU B 1 173 ? 39.446 28.613 22.325 1.00 14.46 173 GLU B O 1
ATOM 3885 N N . GLY B 1 174 ? 39.029 26.442 22.277 1.00 14.54 174 GLY B N 1
ATOM 3886 C CA . GLY B 1 174 ? 40.468 26.105 22.279 1.00 13.93 174 GLY B CA 1
ATOM 3887 C C . GLY B 1 174 ? 41.170 26.579 21.023 1.00 13.76 174 GLY B C 1
ATOM 3888 O O . GLY B 1 174 ? 42.296 27.084 21.060 1.00 14.02 174 GLY B O 1
ATOM 3889 N N . LEU B 1 175 ? 40.505 26.396 19.888 1.00 12.78 175 LEU B N 1
ATOM 3890 C CA . LEU B 1 175 ? 41.044 26.864 18.634 1.00 13.02 175 LEU B CA 1
ATOM 3891 C C . LEU B 1 175 ? 41.121 28.394 18.588 1.00 13.22 175 LEU B C 1
ATOM 3892 O O . LEU B 1 175 ? 42.100 28.959 18.088 1.00 12.89 175 LEU B O 1
ATOM 3897 N N . ARG B 1 176 ? 40.080 29.067 19.093 1.00 14.53 176 ARG B N 1
ATOM 3898 C CA . ARG B 1 176 ? 40.130 30.538 19.184 1.00 15.03 176 ARG B CA 1
ATOM 3899 C C . ARG B 1 176 ? 41.293 31.019 20.085 1.00 15.74 176 ARG B C 1
ATOM 3900 O O . ARG B 1 176 ? 42.004 31.943 19.736 1.00 15.03 176 ARG B O 1
ATOM 3908 N N . GLU B 1 177 ? 41.513 30.362 21.231 1.00 16.92 177 GLU B N 1
ATOM 3909 C CA . GLU B 1 177 ? 42.624 30.733 22.124 1.00 18.11 177 GLU B CA 1
ATOM 3910 C C . GLU B 1 177 ? 44.009 30.569 21.488 1.00 18.34 177 GLU B C 1
ATOM 3911 O O . GLU B 1 177 ? 44.959 31.286 21.826 1.00 19.43 177 GLU B O 1
ATOM 3917 N N . CYS B 1 178 ? 44.105 29.645 20.533 1.00 17.67 178 CYS B N 1
ATOM 3918 C CA . CYS B 1 178 ? 45.331 29.409 19.790 1.00 18.33 178 CYS B CA 1
ATOM 3919 C C . CYS B 1 178 ? 45.537 30.457 18.680 1.00 17.52 178 CYS B C 1
ATOM 3920 O O . CYS B 1 178 ? 46.633 30.594 18.147 1.00 18.49 178 CYS B O 1
ATOM 3923 N N . GLY B 1 179 ? 44.490 31.211 18.357 1.00 17.64 179 GLY B N 1
ATOM 3924 C CA . GLY B 1 179 ? 44.624 32.349 17.434 1.00 16.06 179 GLY B CA 1
ATOM 3925 C C . GLY B 1 179 ? 43.656 32.359 16.262 1.00 15.75 179 GLY B C 1
ATOM 3926 O O . GLY B 1 179 ? 43.651 33.317 15.486 1.00 16.02 179 GLY B O 1
ATOM 3927 N N . LEU B 1 180 ? 42.830 31.315 16.112 1.00 15.14 180 LEU B N 1
ATOM 3928 C CA . LEU B 1 180 ? 41.860 31.269 15.001 1.00 14.19 180 LEU B CA 1
ATOM 3929 C C . LEU B 1 180 ? 40.605 32.148 15.213 1.00 14.43 180 LEU B C 1
ATOM 3930 O O . LEU B 1 180 ? 40.075 32.245 16.319 1.00 13.56 180 LEU B O 1
ATOM 3935 N N . SER B 1 181 ? 40.109 32.739 14.133 1.00 13.86 181 SER B N 1
ATOM 3936 C CA . SER B 1 181 ? 38.794 33.396 14.161 1.00 14.24 181 SER B CA 1
ATOM 3937 C C . SER B 1 181 ? 37.712 32.433 14.589 1.00 14.62 181 SER B C 1
ATOM 3938 O O . SER B 1 181 ? 37.847 31.206 14.393 1.00 13.80 181 SER B O 1
ATOM 3941 N N . ARG B 1 182 ? 36.623 32.965 15.165 1.00 13.96 182 ARG B N 1
ATOM 3942 C CA . ARG B 1 182 ? 35.472 32.117 15.478 1.00 14.46 182 ARG B CA 1
ATOM 3943 C C . ARG B 1 182 ? 35.017 31.319 14.242 1.00 13.49 182 ARG B C 1
ATOM 3944 O O . ARG B 1 182 ? 34.746 30.131 14.372 1.00 13.32 182 ARG B O 1
ATOM 3952 N N . ARG B 1 183 ? 34.944 31.964 13.060 1.00 12.66 183 ARG B N 1
ATOM 3953 C CA . ARG B 1 183 ? 34.418 31.302 11.854 1.00 12.01 183 ARG B CA 1
ATOM 3954 C C . ARG B 1 183 ? 35.271 30.061 11.513 1.00 11.18 183 ARG B C 1
ATOM 3955 O O . ARG B 1 183 ? 34.730 28.990 11.231 1.00 10.47 183 ARG B O 1
ATOM 3963 N N . LYS B 1 184 ? 36.582 30.248 11.509 1.00 11.02 184 LYS B N 1
ATOM 3964 C CA . LYS B 1 184 ? 37.530 29.148 11.157 1.00 11.46 184 LYS B CA 1
ATOM 3965 C C . LYS B 1 184 ? 37.496 28.039 12.212 1.00 11.73 184 LYS B C 1
ATOM 3966 O O . LYS B 1 184 ? 37.498 26.835 11.876 1.00 10.88 184 LYS B O 1
ATOM 3972 N N . ALA B 1 185 ? 37.477 28.440 13.489 1.00 11.30 185 ALA B N 1
ATOM 3973 C CA . ALA B 1 185 ? 37.310 27.479 14.603 1.00 11.06 185 ALA B CA 1
ATOM 3974 C C . ALA B 1 185 ? 36.050 26.672 14.417 1.00 11.19 185 ALA B C 1
ATOM 3975 O O . ALA B 1 185 ? 36.094 25.447 14.489 1.00 11.10 185 ALA B O 1
ATOM 3977 N N . GLU B 1 186 ? 34.912 27.338 14.163 1.00 10.81 186 GLU B N 1
ATOM 3978 C CA . GLU B 1 186 ? 33.640 26.624 13.981 1.00 12.56 186 GLU B CA 1
ATOM 3979 C C . GLU B 1 186 ? 33.666 25.690 12.778 1.00 10.80 186 GLU B C 1
ATOM 3980 O O . GLU B 1 186 ? 33.141 24.566 12.833 1.00 10.64 186 GLU B O 1
ATOM 3986 N N . LEU B 1 187 ? 34.310 26.148 11.720 1.00 10.12 187 LEU B N 1
ATOM 3987 C CA . LEU B 1 187 ? 34.343 25.363 10.480 1.00 10.17 187 LEU B CA 1
ATOM 3988 C C . LEU B 1 187 ? 35.248 24.103 10.667 1.00 7.92 187 LEU B C 1
ATOM 3989 O O . LEU B 1 187 ? 34.868 23.005 10.251 1.00 9.32 187 LEU B O 1
ATOM 3994 N N . ILE B 1 188 ? 36.421 24.282 11.271 1.00 8.06 188 ILE B N 1
ATOM 3995 C CA . ILE B 1 188 ? 37.307 23.123 11.581 1.00 8.74 188 ILE B CA 1
ATOM 3996 C C . ILE B 1 188 ? 36.606 22.139 12.538 1.00 9.84 188 ILE B C 1
ATOM 3997 O O . ILE B 1 188 ? 36.662 20.931 12.343 1.00 9.01 188 ILE B O 1
ATOM 4002 N N . VAL B 1 189 ? 35.911 22.647 13.566 1.00 9.99 189 VAL B N 1
ATOM 4003 C CA . VAL B 1 189 ? 35.077 21.755 14.380 1.00 11.45 189 VAL B CA 1
ATOM 4004 C C . VAL B 1 189 ? 34.016 20.964 13.574 1.00 10.96 189 VAL B C 1
ATOM 4005 O O . VAL B 1 189 ? 33.881 19.725 13.762 1.00 11.60 189 VAL B O 1
ATOM 4009 N N A GLU B 1 190 ? 33.265 21.658 12.710 0.70 11.50 190 GLU B N 1
ATOM 4010 N N B GLU B 1 190 ? 33.292 21.635 12.675 0.30 10.49 190 GLU B N 1
ATOM 4011 C CA A GLU B 1 190 ? 32.315 21.014 11.791 0.70 12.40 190 GLU B CA 1
ATOM 4012 C CA B GLU B 1 190 ? 32.294 20.956 11.830 0.30 9.89 190 GLU B CA 1
ATOM 4013 C C A GLU B 1 190 ? 32.999 19.866 11.041 0.70 10.87 190 GLU B C 1
ATOM 4014 C C B GLU B 1 190 ? 32.904 19.917 10.869 0.30 9.71 190 GLU B C 1
ATOM 4015 O O A GLU B 1 190 ? 32.539 18.730 11.071 0.70 10.54 190 GLU B O 1
ATOM 4016 O O B GLU B 1 190 ? 32.269 18.905 10.552 0.30 9.96 190 GLU B O 1
ATOM 4027 N N . ILE B 1 191 ? 34.132 20.163 10.413 1.00 9.43 191 ILE B N 1
ATOM 4028 C CA . ILE B 1 191 ? 34.844 19.161 9.586 1.00 8.54 191 ILE B CA 1
ATOM 4029 C C . ILE B 1 191 ? 35.284 17.957 10.479 1.00 7.64 191 ILE B C 1
ATOM 4030 O O . ILE B 1 191 ? 35.141 16.766 10.086 1.00 7.53 191 ILE B O 1
ATOM 4035 N N . ALA B 1 192 ? 35.781 18.277 11.679 1.00 7.44 192 ALA B N 1
ATOM 4036 C CA . ALA B 1 192 ? 36.178 17.239 12.675 1.00 8.10 192 ALA B CA 1
ATOM 4037 C C . ALA B 1 192 ? 35.064 16.236 13.039 1.00 8.91 192 ALA B C 1
ATOM 4038 O O . ALA B 1 192 ? 35.340 15.085 13.407 1.00 10.53 192 ALA B O 1
ATOM 4040 N N . LYS B 1 193 ? 33.804 16.664 12.936 1.00 8.78 193 LYS B N 1
ATOM 4041 C CA . LYS B 1 193 ? 32.641 15.795 13.129 1.00 10.69 193 LYS B CA 1
ATOM 4042 C C . LYS B 1 193 ? 32.377 14.748 12.028 1.00 10.79 193 LYS B C 1
ATOM 4043 O O . LYS B 1 193 ? 31.640 13.782 12.253 1.00 11.00 193 LYS B O 1
ATOM 4049 N N . GLU B 1 194 ? 32.961 14.954 10.843 1.00 10.12 194 GLU B N 1
ATOM 4050 C CA . GLU B 1 194 ? 32.728 14.105 9.678 1.00 10.61 194 GLU B CA 1
ATOM 4051 C C . GLU B 1 194 ? 33.448 12.775 9.847 1.00 11.26 194 GLU B C 1
ATOM 4052 O O . GLU B 1 194 ? 34.571 12.729 10.341 1.00 12.58 194 GLU B O 1
ATOM 4058 N N . GLU B 1 195 ? 32.781 11.700 9.439 1.00 11.60 195 GLU B N 1
ATOM 4059 C CA . GLU B 1 195 ? 33.394 10.365 9.467 1.00 12.33 195 GLU B CA 1
ATOM 4060 C C . GLU B 1 195 ? 34.045 10.043 8.141 1.00 11.33 195 GLU B C 1
ATOM 4061 O O . GLU B 1 195 ? 33.645 10.565 7.085 1.00 12.23 195 GLU B O 1
ATOM 4067 N N . ASN B 1 196 ? 35.019 9.138 8.189 1.00 10.71 196 ASN B N 1
ATOM 4068 C CA . ASN B 1 196 ? 35.576 8.551 6.978 1.00 10.27 196 ASN B CA 1
ATOM 4069 C C . ASN B 1 196 ? 36.264 9.536 6.027 1.00 8.89 196 ASN B C 1
ATOM 4070 O O . ASN B 1 196 ? 36.245 9.333 4.816 1.00 8.90 196 ASN B O 1
ATOM 4075 N N . LEU B 1 197 ? 36.850 10.608 6.569 1.00 8.69 197 LEU B N 1
ATOM 4076 C CA . LEU B 1 197 ? 37.443 11.650 5.732 1.00 8.50 197 LEU B CA 1
ATOM 4077 C C . LEU B 1 197 ? 38.599 11.148 4.885 1.00 8.03 197 LEU B C 1
ATOM 4078 O O . LEU B 1 197 ? 38.761 11.555 3.727 1.00 6.92 197 LEU B O 1
ATOM 4083 N N . GLU B 1 198 ? 39.392 10.218 5.422 1.00 7.79 198 GLU B N 1
ATOM 4084 C CA . GLU B 1 198 ? 40.498 9.678 4.632 1.00 8.73 198 GLU B CA 1
ATOM 4085 C C . GLU B 1 198 ? 40.035 9.109 3.282 1.00 7.82 198 GLU B C 1
ATOM 4086 O O . GLU B 1 198 ? 40.771 9.126 2.298 1.00 7.97 198 GLU B O 1
ATOM 4092 N N . GLU B 1 199 ? 38.779 8.626 3.224 1.00 8.59 199 GLU B N 1
ATOM 4093 C CA . GLU B 1 199 ? 38.243 8.048 1.972 1.00 7.94 199 GLU B CA 1
ATOM 4094 C C . GLU B 1 199 ? 38.057 9.029 0.818 1.00 8.65 199 GLU B C 1
ATOM 4095 O O . GLU B 1 199 ? 37.941 8.642 -0.345 1.00 9.25 199 GLU B O 1
ATOM 4101 N N A LEU B 1 200 ? 38.074 10.320 1.146 0.50 9.18 200 LEU B N 1
ATOM 4102 N N B LEU B 1 200 ? 38.058 10.332 1.124 0.50 9.64 200 LEU B N 1
ATOM 4103 C CA A LEU B 1 200 ? 37.900 11.352 0.139 0.50 9.42 200 LEU B CA 1
ATOM 4104 C CA B LEU B 1 200 ? 37.919 11.341 0.068 0.50 10.35 200 LEU B CA 1
ATOM 4105 C C A LEU B 1 200 ? 38.994 11.264 -0.953 0.50 10.27 200 LEU B C 1
ATOM 4106 C C B LEU B 1 200 ? 38.984 11.184 -1.007 0.50 10.75 200 LEU B C 1
ATOM 4107 O O A LEU B 1 200 ? 38.746 11.629 -2.105 0.50 11.11 200 LEU B O 1
ATOM 4108 O O B LEU B 1 200 ? 38.732 11.462 -2.182 0.50 11.42 200 LEU B O 1
ATOM 4117 N N . LYS B 1 201 ? 40.165 10.712 -0.609 1.00 10.83 201 LYS B N 1
ATOM 4118 C CA . LYS B 1 201 ? 41.241 10.474 -1.591 1.00 12.99 201 LYS B CA 1
ATOM 4119 C C . LYS B 1 201 ? 40.831 9.512 -2.707 1.00 13.94 201 LYS B C 1
ATOM 4120 O O . LYS B 1 201 ? 41.415 9.510 -3.790 1.00 16.18 201 LYS B O 1
ATOM 4126 N N . GLU B 1 202 ? 39.841 8.671 -2.438 1.00 13.87 202 GLU B N 1
ATOM 4127 C CA . GLU B 1 202 ? 39.371 7.746 -3.462 1.00 13.72 202 GLU B CA 1
ATOM 4128 C C . GLU B 1 202 ? 38.012 8.077 -4.103 1.00 13.88 202 GLU B C 1
ATOM 4129 O O . GLU B 1 202 ? 37.493 7.289 -4.904 1.00 14.18 202 GLU B O 1
ATOM 4135 N N . TRP B 1 203 ? 37.469 9.272 -3.800 1.00 12.28 203 TRP B N 1
ATOM 4136 C CA . TRP B 1 203 ? 36.289 9.741 -4.499 1.00 12.32 203 TRP B CA 1
ATOM 4137 C C . TRP B 1 203 ? 36.687 10.286 -5.863 1.00 12.12 203 TRP B C 1
ATOM 4138 O O . TRP B 1 203 ? 37.866 10.602 -6.112 1.00 11.84 203 TRP B O 1
ATOM 4149 N N . GLY B 1 204 ? 35.679 10.474 -6.702 1.00 12.42 204 GLY B N 1
ATOM 4150 C CA . GLY B 1 204 ? 35.878 11.146 -7.981 1.00 12.77 204 GLY B CA 1
ATOM 4151 C C . GLY B 1 204 ? 36.221 12.611 -7.663 1.00 12.54 204 GLY B C 1
ATOM 4152 O O . GLY B 1 204 ? 35.826 13.132 -6.613 1.00 9.51 204 GLY B O 1
ATOM 4153 N N . GLU B 1 205 ? 36.950 13.252 -8.567 1.00 12.38 205 GLU B N 1
ATOM 4154 C CA . GLU B 1 205 ? 37.272 14.700 -8.434 1.00 13.55 205 GLU B CA 1
ATOM 4155 C C . GLU B 1 205 ? 36.028 15.557 -8.243 1.00 12.60 205 GLU B C 1
ATOM 4156 O O . GLU B 1 205 ? 35.959 16.361 -7.313 1.00 10.92 205 GLU B O 1
ATOM 4162 N N . GLU B 1 206 ? 35.034 15.398 -9.111 1.00 12.40 206 GLU B N 1
ATOM 4163 C CA . GLU B 1 206 ? 33.852 16.256 -9.004 1.00 13.49 206 GLU B CA 1
ATOM 4164 C C . GLU B 1 206 ? 33.038 15.963 -7.761 1.00 11.25 206 GLU B C 1
ATOM 4165 O O . GLU B 1 206 ? 32.552 16.885 -7.119 1.00 9.97 206 GLU B O 1
ATOM 4171 N N . GLU B 1 207 ? 32.901 14.675 -7.391 1.00 11.29 207 GLU B N 1
ATOM 4172 C CA . GLU B 1 207 ? 32.247 14.320 -6.126 1.00 11.02 207 GLU B CA 1
ATOM 4173 C C . GLU B 1 207 ? 32.928 14.968 -4.900 1.00 8.80 207 GLU B C 1
ATOM 4174 O O . GLU B 1 207 ? 32.251 15.481 -3.988 1.00 7.54 207 GLU B O 1
ATOM 4180 N N . ALA B 1 208 ? 34.249 14.915 -4.886 1.00 8.03 208 ALA B N 1
ATOM 4181 C CA . ALA B 1 208 ? 35.035 15.455 -3.757 1.00 6.91 208 ALA B CA 1
ATOM 4182 C C . ALA B 1 208 ? 34.878 16.983 -3.735 1.00 6.68 208 ALA B C 1
ATOM 4183 O O . ALA B 1 208 ? 34.729 17.556 -2.671 1.00 5.78 208 ALA B O 1
ATOM 4185 N N . TYR B 1 209 ? 34.881 17.585 -4.911 1.00 6.00 209 TYR B N 1
ATOM 4186 C CA . TYR B 1 209 ? 34.758 19.051 -5.017 1.00 6.67 209 TYR B CA 1
ATOM 4187 C C . TYR B 1 209 ? 33.380 19.490 -4.483 1.00 6.77 209 TYR B C 1
ATOM 4188 O O . TYR B 1 209 ? 33.286 20.452 -3.728 1.00 7.39 209 TYR B O 1
ATOM 4197 N N . GLU B 1 210 ? 32.310 18.800 -4.894 1.00 7.99 210 GLU B N 1
ATOM 4198 C CA . GLU B 1 210 ? 30.978 19.128 -4.429 1.00 9.57 210 GLU B CA 1
ATOM 4199 C C . GLU B 1 210 ? 30.862 18.958 -2.942 1.00 8.60 210 GLU B C 1
ATOM 4200 O O . GLU B 1 210 ? 30.285 19.832 -2.261 1.00 9.78 210 GLU B O 1
ATOM 4206 N N . TYR B 1 211 ? 31.438 17.878 -2.414 1.00 7.52 211 TYR B N 1
ATOM 4207 C CA . TYR B 1 211 ? 31.452 17.678 -0.961 1.00 8.14 211 TYR B CA 1
ATOM 4208 C C . TYR B 1 211 ? 32.142 18.828 -0.190 1.00 7.22 211 TYR B C 1
ATOM 4209 O O . TYR B 1 211 ? 31.561 19.418 0.740 1.00 7.27 211 TYR B O 1
ATOM 4218 N N . LEU B 1 212 ? 33.378 19.143 -0.582 1.00 6.28 212 LEU B N 1
ATOM 4219 C CA . LEU B 1 212 ? 34.163 20.204 0.097 1.00 5.24 212 LEU B CA 1
ATOM 4220 C C . LEU B 1 212 ? 33.420 21.538 0.059 1.00 5.70 212 LEU B C 1
ATOM 4221 O O . LEU B 1 212 ? 33.252 22.185 1.120 1.00 5.29 212 LEU B O 1
ATOM 4226 N N . THR B 1 213 ? 32.890 21.900 -1.116 1.00 6.20 213 THR B N 1
ATOM 4227 C CA . THR B 1 213 ? 32.263 23.232 -1.289 1.00 8.06 213 THR B CA 1
ATOM 4228 C C . THR B 1 213 ? 30.866 23.267 -0.673 1.00 8.51 213 THR B C 1
ATOM 4229 O O . THR B 1 213 ? 30.294 24.343 -0.475 1.00 7.82 213 THR B O 1
ATOM 4233 N N . SER B 1 214 ? 30.342 22.094 -0.298 1.00 7.71 214 SER B N 1
ATOM 4234 C CA . SER B 1 214 ? 29.053 22.016 0.416 1.00 8.90 214 SER B CA 1
ATOM 4235 C C . SER B 1 214 ? 29.119 22.620 1.832 1.00 10.23 214 SER B C 1
ATOM 4236 O O . SER B 1 214 ? 28.072 22.965 2.420 1.00 12.01 214 SER B O 1
ATOM 4239 N N . PHE B 1 215 ? 30.322 22.759 2.392 1.00 8.67 215 PHE B N 1
ATOM 4240 C CA . PHE B 1 215 ? 30.479 23.455 3.655 1.00 8.74 215 PHE B CA 1
ATOM 4241 C C . PHE B 1 215 ? 30.481 24.966 3.482 1.00 9.47 215 PHE B C 1
ATOM 4242 O O . PHE B 1 215 ? 31.164 25.487 2.620 1.00 9.04 215 PHE B O 1
ATOM 4250 N N . LYS B 1 216 ? 29.715 25.668 4.304 1.00 10.22 216 LYS B N 1
ATOM 4251 C CA . LYS B 1 216 ? 29.782 27.146 4.252 1.00 10.42 216 LYS B CA 1
ATOM 4252 C C . LYS B 1 216 ? 31.169 27.651 4.729 1.00 9.70 216 LYS B C 1
ATOM 4253 O O . LYS B 1 216 ? 31.621 27.340 5.843 1.00 12.09 216 LYS B O 1
ATOM 4259 N N . GLY B 1 217 ? 31.859 28.386 3.868 1.00 8.70 217 GLY B N 1
ATOM 4260 C CA . GLY B 1 217 ? 33.196 28.878 4.184 1.00 8.78 217 GLY B CA 1
ATOM 4261 C C . GLY B 1 217 ? 34.273 28.194 3.350 1.00 8.09 217 GLY B C 1
ATOM 4262 O O . GLY B 1 217 ? 35.435 28.629 3.357 1.00 8.99 217 GLY B O 1
ATOM 4263 N N . ILE B 1 218 ? 33.891 27.126 2.639 1.00 6.37 218 ILE B N 1
ATOM 4264 C CA . ILE B 1 218 ? 34.802 26.444 1.712 1.00 5.94 218 ILE B CA 1
ATOM 4265 C C . ILE B 1 218 ? 34.337 26.711 0.278 1.00 5.88 218 ILE B C 1
ATOM 4266 O O . ILE B 1 218 ? 33.259 26.241 -0.127 1.00 6.79 218 ILE B O 1
ATOM 4271 N N . GLY B 1 219 ? 35.174 27.417 -0.482 1.00 5.51 219 GLY B N 1
ATOM 4272 C CA . GLY B 1 219 ? 34.842 27.797 -1.863 1.00 5.47 219 GLY B CA 1
ATOM 4273 C C . GLY B 1 219 ? 35.775 27.132 -2.864 1.00 6.89 219 GLY B C 1
ATOM 4274 O O . GLY B 1 219 ? 36.543 26.176 -2.505 1.00 6.56 219 GLY B O 1
ATOM 4275 N N . ARG B 1 220 ? 35.774 27.660 -4.089 1.00 6.07 220 ARG B N 1
ATOM 4276 C CA . ARG B 1 220 ? 36.536 27.045 -5.157 1.00 5.98 220 ARG B CA 1
ATOM 4277 C C . ARG B 1 220 ? 38.030 26.911 -4.827 1.00 6.53 220 ARG B C 1
ATOM 4278 O O . ARG B 1 220 ? 38.609 25.828 -5.031 1.00 5.18 220 ARG B O 1
ATOM 4286 N N . TRP B 1 221 ? 38.643 28.002 -4.356 1.00 6.31 221 TRP B N 1
ATOM 4287 C CA . TRP B 1 221 ? 40.094 28.001 -4.111 1.00 7.46 221 TRP B CA 1
ATOM 4288 C C . TRP B 1 221 ? 40.456 26.960 -3.034 1.00 6.76 221 TRP B C 1
ATOM 4289 O O . TRP B 1 221 ? 41.343 26.111 -3.263 1.00 6.24 221 TRP B O 1
ATOM 4300 N N . THR B 1 222 ? 39.750 26.972 -1.910 1.00 5.42 222 THR B N 1
ATOM 4301 C CA . THR B 1 222 ? 40.086 26.039 -0.826 1.00 5.82 222 THR B CA 1
ATOM 4302 C C . THR B 1 222 ? 39.860 24.590 -1.315 1.00 5.91 222 THR B C 1
ATOM 4303 O O . THR B 1 222 ? 40.674 23.715 -1.009 1.00 3.98 222 THR B O 1
ATOM 4307 N N . ALA B 1 223 ? 38.766 24.361 -2.050 1.00 4.71 223 ALA B N 1
ATOM 4308 C CA . ALA B 1 223 ? 38.441 22.984 -2.489 1.00 5.26 223 ALA B CA 1
ATOM 4309 C C . ALA B 1 223 ? 39.522 22.485 -3.475 1.00 5.16 223 ALA B C 1
ATOM 4310 O O . ALA B 1 223 ? 39.983 21.331 -3.375 1.00 4.43 223 ALA B O 1
ATOM 4312 N N . GLU B 1 224 ? 39.909 23.345 -4.431 1.00 5.10 224 GLU B N 1
ATOM 4313 C CA . GLU B 1 224 ? 40.893 22.946 -5.471 1.00 5.97 224 GLU B CA 1
ATOM 4314 C C . GLU B 1 224 ? 42.262 22.767 -4.854 1.00 5.61 224 GLU B C 1
ATOM 4315 O O . GLU B 1 224 ? 42.997 21.848 -5.245 1.00 6.41 224 GLU B O 1
ATOM 4321 N N . LEU B 1 225 ? 42.589 23.614 -3.891 1.00 7.10 225 LEU B N 1
ATOM 4322 C CA . LEU B 1 225 ? 43.844 23.457 -3.101 1.00 7.19 225 LEU B CA 1
ATOM 4323 C C . LEU B 1 225 ? 43.883 22.100 -2.373 1.00 6.30 225 LEU B C 1
ATOM 4324 O O . LEU B 1 225 ? 44.830 21.307 -2.508 1.00 6.52 225 LEU B O 1
ATOM 4329 N N . VAL B 1 226 ? 42.823 21.820 -1.615 1.00 6.15 226 VAL B N 1
ATOM 4330 C CA . VAL B 1 226 ? 42.702 20.522 -0.934 1.00 5.90 226 VAL B CA 1
ATOM 4331 C C . VAL B 1 226 ? 42.828 19.352 -1.928 1.00 4.92 226 VAL B C 1
ATOM 4332 O O . VAL B 1 226 ? 43.581 18.407 -1.677 1.00 5.08 226 VAL B O 1
ATOM 4336 N N . LEU B 1 227 ? 42.115 19.424 -3.045 1.00 5.07 227 LEU B N 1
ATOM 4337 C CA . LEU B 1 227 ? 42.123 18.363 -4.015 1.00 5.11 227 LEU B CA 1
ATOM 4338 C C . LEU B 1 227 ? 43.580 18.057 -4.493 1.00 5.42 227 LEU B C 1
ATOM 4339 O O . LEU B 1 227 ? 43.983 16.904 -4.559 1.00 6.09 227 LEU B O 1
ATOM 4344 N N A SER B 1 228 ? 44.338 19.096 -4.804 0.50 4.84 228 SER B N 1
ATOM 4345 N N B SER B 1 228 ? 44.356 19.103 -4.743 0.50 4.63 228 SER B N 1
ATOM 4346 C CA A SER B 1 228 ? 45.728 18.939 -5.235 0.50 5.34 228 SER B CA 1
ATOM 4347 C CA B SER B 1 228 ? 45.728 18.984 -5.266 0.50 4.84 228 SER B CA 1
ATOM 4348 C C A SER B 1 228 ? 46.636 18.524 -4.065 0.50 5.46 228 SER B C 1
ATOM 4349 C C B SER B 1 228 ? 46.816 18.709 -4.218 0.50 5.47 228 SER B C 1
ATOM 4350 O O A SER B 1 228 ? 47.189 17.401 -4.032 0.50 4.60 228 SER B O 1
ATOM 4351 O O B SER B 1 228 ? 47.722 17.883 -4.450 0.50 5.37 228 SER B O 1
ATOM 4356 N N . ILE B 1 229 ? 46.769 19.412 -3.092 1.00 4.87 229 ILE B N 1
ATOM 4357 C CA . ILE B 1 229 ? 47.817 19.258 -2.075 1.00 6.85 229 ILE B CA 1
ATOM 4358 C C . ILE B 1 229 ? 47.527 18.276 -0.969 1.00 6.90 229 ILE B C 1
ATOM 4359 O O . ILE B 1 229 ? 48.474 17.877 -0.266 1.00 7.89 229 ILE B O 1
ATOM 4364 N N . ALA B 1 230 ? 46.249 17.935 -0.755 1.00 6.64 230 ALA B N 1
ATOM 4365 C CA . ALA B 1 230 ? 45.877 16.967 0.286 1.00 7.32 230 ALA B CA 1
ATOM 4366 C C . ALA B 1 230 ? 45.364 15.625 -0.288 1.00 7.16 230 ALA B C 1
ATOM 4367 O O . ALA B 1 230 ? 45.643 14.555 0.306 1.00 8.50 230 ALA B O 1
ATOM 4369 N N . LEU B 1 231 ? 44.656 15.655 -1.410 1.00 6.16 231 LEU B N 1
ATOM 4370 C CA . LEU B 1 231 ? 44.055 14.431 -1.978 1.00 7.35 231 LEU B CA 1
ATOM 4371 C C . LEU B 1 231 ? 44.886 13.827 -3.107 1.00 7.91 231 LEU B C 1
ATOM 4372 O O . LEU B 1 231 ? 44.583 12.726 -3.571 1.00 9.16 231 LEU B O 1
ATOM 4377 N N . GLY B 1 232 ? 45.898 14.552 -3.576 1.00 6.79 232 GLY B N 1
ATOM 4378 C CA . GLY B 1 232 ? 46.743 14.054 -4.701 1.00 7.12 232 GLY B CA 1
ATOM 4379 C C . GLY B 1 232 ? 46.065 14.004 -6.089 1.00 6.86 232 GLY B C 1
ATOM 4380 O O . GLY B 1 232 ? 46.526 13.274 -6.983 1.00 7.88 232 GLY B O 1
ATOM 4381 N N A LYS B 1 233 ? 45.019 14.800 -6.284 0.50 7.01 233 LYS B N 1
ATOM 4382 N N B LYS B 1 233 ? 44.984 14.767 -6.280 0.50 7.25 233 LYS B N 1
ATOM 4383 C CA A LYS B 1 233 ? 44.319 14.855 -7.571 0.50 7.45 233 LYS B CA 1
ATOM 4384 C CA B LYS B 1 233 ? 44.258 14.834 -7.571 0.50 7.85 233 LYS B CA 1
ATOM 4385 C C A LYS B 1 233 ? 44.846 15.950 -8.477 0.50 8.23 233 LYS B C 1
ATOM 4386 C C B LYS B 1 233 ? 44.745 15.966 -8.466 0.50 8.53 233 LYS B C 1
ATOM 4387 O O A LYS B 1 233 ? 45.367 16.960 -8.002 0.50 8.71 233 LYS B O 1
ATOM 4388 O O B LYS B 1 233 ? 45.111 17.030 -7.965 0.50 9.10 233 LYS B O 1
ATOM 4399 N N . ASN B 1 234 ? 44.710 15.746 -9.792 1.00 8.44 234 ASN B N 1
ATOM 4400 C CA . ASN B 1 234 ? 45.228 16.709 -10.758 1.00 8.96 234 ASN B CA 1
ATOM 4401 C C . ASN B 1 234 ? 44.217 17.835 -11.028 1.00 9.02 234 ASN B C 1
ATOM 4402 O O . ASN B 1 234 ? 43.641 17.929 -12.119 1.00 9.45 234 ASN B O 1
ATOM 4407 N N . VAL B 1 235 ? 43.941 18.636 -10.007 1.00 8.66 235 VAL B N 1
ATOM 4408 C CA . VAL B 1 235 ? 42.998 19.739 -10.106 1.00 11.57 235 VAL B CA 1
ATOM 4409 C C . VAL B 1 235 ? 43.850 20.977 -9.858 1.00 11.78 235 VAL B C 1
ATOM 4410 O O . VAL B 1 235 ? 44.470 21.082 -8.816 1.00 15.95 235 VAL B O 1
ATOM 4414 N N . PHE B 1 236 ? 43.933 21.895 -10.804 1.00 10.24 236 PHE B N 1
ATOM 4415 C CA . PHE B 1 236 ? 44.933 22.970 -10.646 1.00 8.98 236 PHE B CA 1
ATOM 4416 C C . PHE B 1 236 ? 44.269 24.204 -10.014 1.00 8.55 236 PHE B C 1
ATOM 4417 O O . PHE B 1 236 ? 43.324 24.735 -10.631 1.00 9.46 236 PHE B O 1
ATOM 4425 N N . PRO B 1 237 ? 44.737 24.658 -8.822 1.00 8.01 237 PRO B N 1
ATOM 4426 C CA . PRO B 1 237 ? 44.048 25.768 -8.098 1.00 8.78 237 PRO B CA 1
ATOM 4427 C C . PRO B 1 237 ? 44.466 27.160 -8.611 1.00 8.27 237 PRO B C 1
ATOM 4428 O O . PRO B 1 237 ? 45.267 27.875 -7.956 1.00 8.59 237 PRO B O 1
ATOM 4432 N N . ALA B 1 238 ? 43.872 27.530 -9.736 1.00 8.73 238 ALA B N 1
ATOM 4433 C CA . ALA B 1 238 ? 44.292 28.734 -10.464 1.00 8.36 238 ALA B CA 1
ATOM 4434 C C . ALA B 1 238 ? 43.898 30.046 -9.756 1.00 9.02 238 ALA B C 1
ATOM 4435 O O . ALA B 1 238 ? 44.462 31.140 -10.081 1.00 9.75 238 ALA B O 1
ATOM 4437 N N . ASP B 1 239 ? 42.938 29.992 -8.826 1.00 7.86 239 ASP B N 1
ATOM 4438 C CA . ASP B 1 239 ? 42.669 31.172 -7.994 1.00 9.63 239 ASP B CA 1
ATOM 4439 C C . ASP B 1 239 ? 43.784 31.515 -7.000 1.00 9.60 239 ASP B C 1
ATOM 4440 O O . ASP B 1 239 ? 43.813 32.630 -6.443 1.00 9.66 239 ASP B O 1
ATOM 4445 N N . ASP B 1 240 ? 44.668 30.560 -6.716 1.00 9.15 240 ASP B N 1
ATOM 4446 C CA . ASP B 1 240 ? 45.700 30.787 -5.701 1.00 8.75 240 ASP B CA 1
ATOM 4447 C C . ASP B 1 240 ? 46.596 31.970 -6.141 1.00 10.02 240 ASP B C 1
ATOM 4448 O O . ASP B 1 240 ? 47.153 31.953 -7.256 1.00 9.25 240 ASP B O 1
ATOM 4453 N N A LE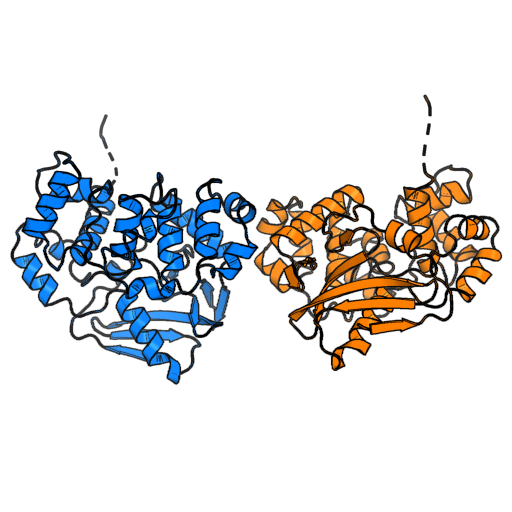U B 1 241 ? 46.726 32.995 -5.296 0.50 10.09 241 LEU B N 1
ATOM 4454 N N B LEU B 1 241 ? 46.726 32.988 -5.294 0.50 10.48 241 LEU B N 1
ATOM 4455 C CA A LEU B 1 241 ? 47.507 34.172 -5.709 0.50 10.98 241 LEU B CA 1
ATOM 4456 C CA B LEU B 1 241 ? 47.497 34.180 -5.684 0.50 11.68 241 LEU B CA 1
ATOM 4457 C C A LEU B 1 241 ? 48.964 33.832 -6.022 0.50 11.16 241 LEU B C 1
ATOM 4458 C C B LEU B 1 241 ? 49.004 33.938 -5.913 0.50 11.62 241 LEU B C 1
ATOM 4459 O O A LEU B 1 241 ? 49.529 34.357 -6.988 0.50 11.17 241 LEU B O 1
ATOM 4460 O O B LEU B 1 241 ? 49.645 34.631 -6.711 0.50 11.42 241 LEU B O 1
ATOM 4469 N N . GLY B 1 242 ? 49.563 32.962 -5.212 1.00 11.22 242 GLY B N 1
ATOM 4470 C CA . GLY B 1 242 ? 50.939 32.553 -5.441 1.00 11.72 242 GLY B CA 1
ATOM 4471 C C . GLY B 1 242 ? 51.072 31.887 -6.805 1.00 11.95 242 GLY B C 1
ATOM 4472 O O . GLY B 1 242 ? 52.048 32.126 -7.535 1.00 11.34 242 GLY B O 1
ATOM 4473 N N . VAL B 1 243 ? 50.105 31.022 -7.129 1.00 11.32 243 VAL B N 1
ATOM 4474 C CA . VAL B 1 243 ? 50.072 30.356 -8.433 1.00 11.06 243 VAL B CA 1
ATOM 4475 C C . VAL B 1 243 ? 49.954 31.381 -9.562 1.00 10.74 243 VAL B C 1
ATOM 4476 O O . VAL B 1 243 ? 50.686 31.293 -10.570 1.00 11.01 243 VAL B O 1
ATOM 4480 N N . ARG B 1 244 ? 49.063 32.369 -9.399 1.00 10.38 244 ARG B N 1
ATOM 4481 C CA . ARG B 1 244 ? 48.885 33.425 -10.423 1.00 9.88 244 ARG B CA 1
ATOM 4482 C C . ARG B 1 244 ? 50.172 34.267 -10.612 1.00 10.80 244 ARG B C 1
ATOM 4483 O O . ARG B 1 244 ? 50.542 34.546 -11.746 1.00 11.24 244 ARG B O 1
ATOM 4491 N N . ARG B 1 245 ? 50.825 34.631 -9.511 1.00 11.41 245 ARG B N 1
ATOM 4492 C CA . ARG B 1 245 ? 52.096 35.379 -9.553 1.00 12.07 245 ARG B CA 1
ATOM 4493 C C . ARG B 1 245 ? 53.194 34.556 -10.262 1.00 12.83 245 ARG B C 1
ATOM 4494 O O . ARG B 1 245 ? 53.936 35.075 -11.134 1.00 12.77 245 ARG B O 1
ATOM 4502 N N . ALA B 1 246 ? 53.295 33.278 -9.901 1.00 12.24 246 ALA B N 1
ATOM 4503 C CA . ALA B 1 246 ? 54.330 32.415 -10.493 1.00 12.30 246 ALA B CA 1
ATOM 4504 C C . ALA B 1 246 ? 54.123 32.162 -11.992 1.00 12.91 246 ALA B C 1
ATOM 4505 O O . ALA B 1 246 ? 55.073 32.289 -12.762 1.00 13.87 246 ALA B O 1
ATOM 4507 N N . VAL B 1 247 ? 52.907 31.849 -12.415 1.00 11.66 247 VAL B N 1
ATOM 4508 C CA . VAL B 1 247 ? 52.602 31.658 -13.847 1.00 12.71 247 VAL B CA 1
ATOM 4509 C C . VAL B 1 247 ? 52.733 32.954 -14.678 1.00 15.00 247 VAL B C 1
ATOM 4510 O O . VAL B 1 247 ? 53.145 32.900 -15.856 1.00 14.59 247 VAL B O 1
ATOM 4514 N N . SER B 1 248 ? 52.384 34.087 -14.043 1.00 15.11 248 SER B N 1
ATOM 4515 C CA . SER B 1 248 ? 52.535 35.437 -14.630 1.00 17.59 248 SER B CA 1
ATOM 4516 C C . SER B 1 248 ? 54.008 35.821 -14.827 1.00 18.52 248 SER B C 1
ATOM 4517 O O . SER B 1 248 ? 54.362 36.360 -15.881 1.00 20.45 248 SER B O 1
ATOM 4520 N N . ARG B 1 249 ? 54.856 35.545 -13.840 1.00 20.03 249 ARG B N 1
ATOM 4521 C CA . ARG B 1 249 ? 56.310 35.743 -13.977 1.00 22.26 249 ARG B CA 1
ATOM 4522 C C . ARG B 1 249 ? 56.942 34.845 -15.063 1.00 22.75 249 ARG B C 1
ATOM 4523 O O . ARG B 1 249 ? 57.831 35.287 -15.817 1.00 22.30 249 ARG B O 1
ATOM 4531 N N . LEU B 1 250 ? 56.466 33.603 -15.166 1.00 22.49 250 LEU B N 1
ATOM 4532 C CA . LEU B 1 250 ? 56.951 32.673 -16.192 1.00 22.49 250 LEU B CA 1
ATOM 4533 C C . LEU B 1 250 ? 56.582 33.013 -17.634 1.00 22.97 250 LEU B C 1
ATOM 4534 O O . LEU B 1 250 ? 57.458 33.017 -18.517 1.00 22.64 250 LEU B O 1
ATOM 4539 N N . TYR B 1 251 ? 55.300 33.273 -17.887 1.00 21.89 251 TYR B N 1
ATOM 4540 C CA . TYR B 1 251 ? 54.784 33.321 -19.243 1.00 22.72 251 TYR B CA 1
ATOM 4541 C C . TYR B 1 251 ? 54.356 34.706 -19.716 1.00 23.71 251 TYR B C 1
ATOM 4542 O O . TYR B 1 251 ? 54.025 34.879 -20.894 1.00 24.66 251 TYR B O 1
ATOM 4551 N N . PHE B 1 252 ? 54.336 35.675 -18.807 1.00 24.90 252 PHE B N 1
ATOM 4552 C CA . PHE B 1 252 ? 53.783 36.994 -19.122 1.00 25.98 252 PHE B CA 1
ATOM 4553 C C . PHE B 1 252 ? 54.670 38.113 -18.556 1.00 26.47 252 PHE B C 1
ATOM 4554 O O . PHE B 1 252 ? 54.191 39.219 -18.282 1.00 27.00 252 PHE B O 1
ATOM 4562 N N . ASN B 1 253 ? 55.958 37.813 -18.357 1.00 26.95 253 ASN B N 1
ATOM 4563 C CA . ASN B 1 253 ? 56.957 38.820 -17.965 1.00 27.56 253 ASN B CA 1
ATOM 4564 C C . ASN B 1 253 ? 56.597 39.588 -16.678 1.00 27.79 253 ASN B C 1
ATOM 4565 O O . ASN B 1 253 ? 56.974 40.744 -16.495 1.00 28.22 253 ASN B O 1
ATOM 4570 N N . GLY B 1 254 ? 55.856 38.938 -15.783 1.00 27.12 254 GLY B N 1
ATOM 4571 C CA . GLY B 1 254 ? 55.532 39.524 -14.484 1.00 26.39 254 GLY B CA 1
ATOM 4572 C C . GLY B 1 254 ? 54.268 40.352 -14.433 1.00 26.17 254 GLY B C 1
ATOM 4573 O O . GLY B 1 254 ? 53.929 40.897 -13.363 1.00 26.22 254 GLY B O 1
ATOM 4574 N N . GLU B 1 255 ? 53.573 40.460 -15.567 1.00 25.25 255 GLU B N 1
ATOM 4575 C CA . GLU B 1 255 ? 52.279 41.145 -15.615 1.00 25.39 255 GLU B CA 1
ATOM 4576 C C . GLU B 1 255 ? 51.199 40.189 -15.094 1.00 24.58 255 GLU B C 1
ATOM 4577 O O . GLU B 1 255 ? 50.921 39.176 -15.736 1.00 24.48 255 GLU B O 1
ATOM 4583 N N . ILE B 1 256 ? 50.579 40.522 -13.957 1.00 24.13 256 ILE B N 1
ATOM 4584 C CA . ILE B 1 256 ? 49.605 39.610 -13.325 1.00 23.08 256 ILE B CA 1
ATOM 4585 C C . ILE B 1 256 ? 48.411 39.250 -14.227 1.00 22.32 256 ILE B C 1
ATOM 4586 O O . ILE B 1 256 ? 47.735 40.122 -14.817 1.00 23.14 256 ILE B O 1
ATOM 4591 N N . GLN B 1 257 ? 48.165 37.946 -14.341 1.00 19.95 257 GLN B N 1
ATOM 4592 C CA . GLN B 1 257 ? 47.085 37.426 -15.154 1.00 18.94 257 GLN B CA 1
ATOM 4593 C C . GLN B 1 257 ? 45.955 36.905 -14.267 1.00 17.51 257 GLN B C 1
ATOM 4594 O O . GLN B 1 257 ? 46.186 36.588 -13.101 1.00 16.60 257 GLN B O 1
ATOM 4600 N N . SER B 1 258 ? 44.761 36.812 -14.849 1.00 17.64 258 SER B N 1
ATOM 4601 C CA . SER B 1 258 ? 43.556 36.313 -14.190 1.00 17.18 258 SER B CA 1
ATOM 4602 C C . SER B 1 258 ? 43.647 34.813 -13.907 1.00 17.47 258 SER B C 1
ATOM 4603 O O . SER B 1 258 ? 44.409 34.091 -14.578 1.00 15.94 258 SER B O 1
ATOM 4606 N N . ALA B 1 259 ? 42.896 34.347 -12.905 1.00 15.96 259 ALA B N 1
ATOM 4607 C CA . ALA B 1 259 ? 42.705 32.900 -12.706 1.00 15.82 259 ALA B CA 1
ATOM 4608 C C . ALA B 1 259 ? 42.334 32.182 -13.998 1.00 15.71 259 ALA B C 1
ATOM 4609 O O . ALA B 1 259 ? 42.860 31.123 -14.271 1.00 14.93 259 ALA B O 1
ATOM 4611 N N . GLU B 1 260 ? 41.422 32.764 -14.777 1.00 15.30 260 GLU B N 1
ATOM 4612 C CA . GLU B 1 260 ? 40.933 32.155 -16.013 1.00 16.95 260 GLU B CA 1
ATOM 4613 C C . GLU B 1 260 ? 42.069 31.939 -17.040 1.00 16.01 260 GLU B C 1
ATOM 4614 O O . GLU B 1 260 ? 42.173 30.864 -17.649 1.00 15.50 260 GLU B O 1
ATOM 4620 N N . LYS B 1 261 ? 42.931 32.939 -17.190 1.00 15.47 261 LYS B N 1
ATOM 4621 C CA . LYS B 1 261 ? 44.094 32.852 -18.107 1.00 16.15 261 LYS B CA 1
ATOM 4622 C C . LYS B 1 261 ? 45.101 31.801 -17.601 1.00 15.28 261 LYS B C 1
ATOM 4623 O O . LYS B 1 261 ? 45.632 30.988 -18.378 1.00 15.06 261 LYS B O 1
ATOM 4629 N N . VAL B 1 262 ? 45.341 31.808 -16.294 1.00 14.55 262 VAL B N 1
ATOM 4630 C CA . VAL B 1 262 ? 46.230 30.816 -15.665 1.00 13.58 262 VAL B CA 1
ATOM 4631 C C . VAL B 1 262 ? 45.675 29.369 -15.843 1.00 14.01 262 VAL B C 1
ATOM 4632 O O . VAL B 1 262 ? 46.421 28.418 -16.115 1.00 12.54 262 VAL B O 1
ATOM 4636 N N . ARG B 1 263 ? 44.363 29.199 -15.739 1.00 13.86 263 ARG B N 1
ATOM 4637 C CA . ARG B 1 263 ? 43.745 27.892 -15.944 1.00 15.99 263 ARG B CA 1
ATOM 4638 C C . ARG B 1 263 ? 43.927 27.412 -17.392 1.00 16.59 263 ARG B C 1
ATOM 4639 O O . ARG B 1 263 ? 44.154 26.221 -17.651 1.00 16.24 263 ARG B O 1
ATOM 4647 N N . GLU B 1 264 ? 43.864 28.358 -18.335 1.00 16.63 264 GLU B N 1
ATOM 4648 C CA . GLU B 1 264 ? 44.123 28.070 -19.735 1.00 18.03 264 GLU B CA 1
ATOM 4649 C C . GLU B 1 264 ? 45.580 27.619 -19.978 1.00 17.59 264 GLU B C 1
ATOM 4650 O O . GLU B 1 264 ? 45.807 26.614 -20.634 1.00 18.70 264 GLU B O 1
ATOM 4656 N N . ILE B 1 265 ? 46.546 28.346 -19.421 1.00 17.28 265 ILE B N 1
ATOM 4657 C CA . ILE B 1 265 ? 47.951 27.968 -19.493 1.00 16.93 265 ILE B CA 1
ATOM 4658 C C . ILE B 1 265 ? 48.146 26.529 -18.975 1.00 16.49 265 ILE B C 1
ATOM 4659 O O . ILE B 1 265 ? 48.794 25.707 -19.625 1.00 16.01 265 ILE B O 1
ATOM 4664 N N . ALA B 1 266 ? 47.587 26.224 -17.803 1.00 15.24 266 ALA B N 1
ATOM 4665 C CA . ALA B 1 266 ? 47.804 24.902 -17.220 1.00 15.80 266 ALA B CA 1
ATOM 4666 C C . ALA B 1 266 ? 47.176 23.779 -18.079 1.00 16.60 266 ALA B C 1
ATOM 4667 O O . ALA B 1 266 ? 47.769 22.715 -18.235 1.00 16.00 266 ALA B O 1
ATOM 4669 N N . ARG B 1 267 ? 45.988 24.024 -18.637 1.00 17.04 267 ARG B N 1
ATOM 4670 C CA . ARG B 1 267 ? 45.384 23.071 -19.567 1.00 19.40 267 ARG B CA 1
ATOM 4671 C C . ARG B 1 267 ? 46.256 22.801 -20.785 1.00 18.59 267 ARG B C 1
ATOM 4672 O O . ARG B 1 267 ? 46.431 21.638 -21.187 1.00 19.73 267 ARG B O 1
ATOM 4680 N N . GLU B 1 268 ? 46.800 23.867 -21.354 1.00 17.54 268 GLU B N 1
ATOM 4681 C CA . GLU B 1 268 ? 47.574 23.769 -22.602 1.00 18.32 268 GLU B CA 1
ATOM 4682 C C . GLU B 1 268 ? 48.978 23.227 -22.414 1.00 17.43 268 GLU B C 1
ATOM 4683 O O . GLU B 1 268 ? 49.476 22.454 -23.259 1.00 18.72 268 GLU B O 1
ATOM 4689 N N . ARG B 1 269 ? 49.618 23.611 -21.304 1.00 15.60 269 ARG B N 1
ATOM 4690 C CA . ARG B 1 269 ? 51.065 23.409 -21.131 1.00 14.47 269 ARG B CA 1
ATOM 4691 C C . ARG B 1 269 ? 51.463 22.448 -20.022 1.00 14.10 269 ARG B C 1
ATOM 4692 O O . ARG B 1 269 ? 52.612 21.988 -20.010 1.00 12.75 269 ARG B O 1
ATOM 4700 N N . PHE B 1 270 ? 50.572 22.236 -19.044 1.00 12.72 270 PHE B N 1
ATOM 4701 C CA . PHE B 1 270 ? 50.942 21.403 -17.876 1.00 13.42 270 PHE B CA 1
ATOM 4702 C C . PHE B 1 270 ? 50.344 19.993 -17.943 1.00 13.84 270 PHE B C 1
ATOM 4703 O O . PHE B 1 270 ? 50.884 19.051 -17.371 1.00 12.63 270 PHE B O 1
ATOM 4711 N N . GLY B 1 271 ? 49.191 19.871 -18.609 1.00 14.66 271 GLY B N 1
ATOM 4712 C CA . GLY B 1 271 ? 48.492 18.574 -18.736 1.00 14.69 271 GLY B CA 1
ATOM 4713 C C . GLY B 1 271 ? 48.433 17.688 -17.499 1.00 14.46 271 GLY B C 1
ATOM 4714 O O . GLY B 1 271 ? 48.054 18.148 -16.380 1.00 13.32 271 GLY B O 1
ATOM 4715 N N . ARG B 1 272 ? 48.850 16.430 -17.691 1.00 13.36 272 ARG B N 1
ATOM 4716 C CA . ARG B 1 272 ? 48.738 15.389 -16.655 1.00 14.42 272 ARG B CA 1
ATOM 4717 C C . ARG B 1 272 ? 49.708 15.617 -15.495 1.00 11.80 272 ARG B C 1
ATOM 4718 O O . ARG B 1 272 ? 49.577 15.012 -14.444 1.00 11.94 272 ARG B O 1
ATOM 4726 N N . PHE B 1 273 ? 50.667 16.513 -15.709 1.00 10.89 273 PHE B N 1
ATOM 4727 C CA . PHE B 1 273 ? 51.671 16.846 -14.688 1.00 9.18 273 PHE B CA 1
ATOM 4728 C C . PHE B 1 273 ? 51.395 18.158 -13.929 1.00 8.57 273 PHE B C 1
ATOM 4729 O O . PHE B 1 273 ? 52.263 18.624 -13.196 1.00 6.24 273 PHE B O 1
ATOM 4737 N N . ALA B 1 274 ? 50.185 18.709 -14.064 1.00 7.67 274 ALA B N 1
ATOM 4738 C CA . ALA B 1 274 ? 49.878 20.017 -13.457 1.00 8.38 274 ALA B CA 1
ATOM 4739 C C . ALA B 1 274 ? 50.081 19.967 -11.936 1.00 7.21 274 ALA B C 1
ATOM 4740 O O . ALA B 1 274 ? 50.559 20.949 -11.368 1.00 6.43 274 ALA B O 1
ATOM 4742 N N . ARG B 1 275 ? 49.737 18.840 -11.285 1.00 6.60 275 ARG B N 1
ATOM 4743 C CA . ARG B 1 275 ? 49.873 18.776 -9.806 1.00 7.66 275 ARG B CA 1
ATOM 4744 C C . ARG B 1 275 ? 51.349 18.791 -9.368 1.00 7.21 275 ARG B C 1
ATOM 4745 O O . ARG B 1 275 ? 51.677 19.344 -8.342 1.00 7.18 275 ARG B O 1
ATOM 4753 N N . ASP B 1 276 ? 52.227 18.151 -10.151 1.00 7.11 276 ASP B N 1
ATOM 4754 C CA . ASP B 1 276 ? 53.678 18.223 -9.903 1.00 7.05 276 ASP B CA 1
ATOM 4755 C C . ASP B 1 276 ? 54.210 19.621 -10.157 1.00 7.08 276 ASP B C 1
ATOM 4756 O O . ASP B 1 276 ? 54.857 20.209 -9.291 1.00 6.72 276 ASP B O 1
ATOM 4761 N N . ILE B 1 277 ? 53.849 20.192 -11.299 1.00 6.49 277 ILE B N 1
ATOM 4762 C CA . ILE B 1 277 ? 54.288 21.550 -11.656 1.00 7.04 277 ILE B CA 1
ATOM 4763 C C . ILE B 1 277 ? 53.812 22.613 -10.618 1.00 7.19 277 ILE B C 1
ATOM 4764 O O . ILE B 1 277 ? 54.507 23.590 -10.332 1.00 6.72 277 ILE B O 1
ATOM 4769 N N . LEU B 1 278 ? 52.639 22.373 -10.023 1.00 6.63 278 LEU B N 1
ATOM 4770 C CA . LEU B 1 278 ? 52.119 23.211 -8.954 1.00 6.95 278 LEU B CA 1
ATOM 4771 C C . LEU B 1 278 ? 53.157 23.400 -7.830 1.00 6.72 278 LEU B C 1
ATOM 4772 O O . LEU B 1 278 ? 53.369 24.539 -7.354 1.00 7.60 278 LEU B O 1
ATOM 4777 N N . PHE B 1 279 ? 53.823 22.325 -7.421 1.00 6.59 279 PHE B N 1
ATOM 4778 C CA . PHE B 1 279 ? 54.793 22.403 -6.320 1.00 7.63 279 PHE B CA 1
ATOM 4779 C C . PHE B 1 279 ? 56.041 23.218 -6.748 1.00 7.96 279 PHE B C 1
ATOM 4780 O O . PHE B 1 279 ? 56.570 24.004 -5.953 1.00 6.84 279 PHE B O 1
ATOM 4788 N N . TYR B 1 280 ? 56.450 23.038 -8.016 1.00 7.77 280 TYR B N 1
ATOM 4789 C CA . TYR B 1 280 ? 57.541 23.874 -8.599 1.00 8.36 280 TYR B CA 1
ATOM 4790 C C . TYR B 1 280 ? 57.136 25.358 -8.606 1.00 9.01 280 TYR B C 1
ATOM 4791 O O . TYR B 1 280 ? 57.970 26.223 -8.310 1.00 9.14 280 TYR B O 1
ATOM 4800 N N . LEU B 1 281 ? 55.871 25.639 -8.937 1.00 8.21 281 LEU B N 1
ATOM 4801 C CA . LEU B 1 281 ? 55.320 27.014 -8.886 1.00 8.88 281 LEU B CA 1
ATOM 4802 C C . LEU B 1 281 ? 55.337 27.620 -7.481 1.00 9.01 281 LEU B C 1
ATOM 4803 O O . LEU B 1 281 ? 55.642 28.818 -7.329 1.00 9.15 281 LEU B O 1
ATOM 4808 N N . PHE B 1 282 ? 55.034 26.811 -6.469 1.00 8.23 282 PHE B N 1
ATOM 4809 C CA . PHE B 1 282 ? 55.117 27.277 -5.072 1.00 9.22 282 PHE B CA 1
ATOM 4810 C C . PHE B 1 282 ? 56.558 27.657 -4.725 1.00 9.48 282 PHE B C 1
ATOM 4811 O O . PHE B 1 282 ? 56.810 28.730 -4.168 1.00 9.22 282 PHE B O 1
ATOM 4819 N N . LEU B 1 283 ? 57.499 26.778 -5.058 1.00 9.77 283 LEU B N 1
ATOM 4820 C CA . LEU B 1 283 ? 58.911 27.122 -4.866 1.00 10.96 283 LEU B CA 1
ATOM 4821 C C . LEU B 1 283 ? 59.319 28.430 -5.590 1.00 10.88 283 LEU B C 1
ATOM 4822 O O . LEU B 1 283 ? 59.971 29.292 -4.979 1.00 11.02 283 LEU B O 1
ATOM 4827 N N . TYR B 1 284 ? 58.944 28.549 -6.867 1.00 11.45 284 TYR B N 1
ATOM 4828 C CA . TYR B 1 284 ? 59.237 29.715 -7.696 1.00 13.00 284 TYR B CA 1
ATOM 4829 C C . TYR B 1 284 ? 58.687 31.017 -7.083 1.00 13.38 284 TYR B C 1
ATOM 4830 O O . TYR B 1 284 ? 59.401 32.020 -7.008 1.00 13.61 284 TYR B O 1
ATOM 4839 N N . ASP B 1 285 ? 57.422 30.987 -6.643 1.00 13.11 285 ASP B N 1
ATOM 4840 C CA . ASP B 1 285 ? 56.780 32.132 -6.000 1.00 13.96 285 ASP B CA 1
ATOM 4841 C C . ASP B 1 285 ? 57.485 32.503 -4.692 1.00 15.04 285 ASP B C 1
ATOM 4842 O O . ASP B 1 285 ? 57.650 33.681 -4.384 1.00 15.16 285 ASP B O 1
ATOM 4847 N N . ARG B 1 286 ? 57.861 31.504 -3.906 1.00 15.82 286 ARG B N 1
ATOM 4848 C CA . ARG B 1 286 ? 58.486 31.775 -2.616 1.00 18.30 286 ARG B CA 1
ATOM 4849 C C . ARG B 1 286 ? 59.895 32.335 -2.845 1.00 20.63 286 ARG B C 1
ATOM 4850 O O . ARG B 1 286 ? 60.273 33.271 -2.146 1.00 22.00 286 ARG B O 1
ATOM 4858 N N . PHE B 1 287 ? 60.607 31.767 -3.828 1.00 22.88 287 PHE B N 1
ATOM 4859 C CA . PHE B 1 287 ? 62.101 31.849 -4.022 1.00 25.73 287 PHE B CA 1
ATOM 4860 C C . PHE B 1 287 ? 62.609 32.578 -5.270 1.00 27.44 287 PHE B C 1
ATOM 4861 O O . PHE B 1 287 ? 63.835 32.534 -5.567 1.00 28.69 287 PHE B O 1
ATOM 4869 N N . PHE B 1 288 ? 61.715 33.232 -6.002 0.50 27.89 288 PHE B N 1
ATOM 4870 C CA . PHE B 1 288 ? 62.105 33.966 -7.202 0.50 28.52 288 PHE B CA 1
ATOM 4871 C C . PHE B 1 288 ? 61.030 35.001 -7.492 0.50 28.96 288 PHE B C 1
ATOM 4872 O O . PHE B 1 288 ? 60.667 35.251 -8.644 0.50 29.01 288 PHE B O 1
ATOM 4880 N N . SER B 1 289 ? 60.505 35.577 -6.416 0.50 29.29 289 SER B N 1
ATOM 4881 C CA . SER B 1 289 ? 59.626 36.738 -6.488 0.50 30.19 289 SER B CA 1
ATOM 4882 C C . SER B 1 289 ? 58.746 36.826 -5.254 0.50 30.13 289 SER B C 1
ATOM 4883 O O . SER B 1 289 ? 58.928 37.711 -4.422 0.50 30.77 289 SER B O 1
ATOM 4886 N N . LEU B 1 294 ? 61.674 48.736 -6.650 1.00 38.39 294 LEU B N 1
ATOM 4887 C CA . LEU B 1 294 ? 62.213 50.084 -6.504 1.00 38.08 294 LEU B CA 1
ATOM 4888 C C . LEU B 1 294 ? 61.073 51.081 -6.670 1.00 38.56 294 LEU B C 1
ATOM 4889 O O . LEU B 1 294 ? 60.050 50.751 -7.293 1.00 38.74 294 LEU B O 1
ATOM 4894 N N . VAL B 1 295 ? 61.241 52.291 -6.130 1.00 38.26 295 VAL B N 1
ATOM 4895 C CA . VAL B 1 295 ? 60.214 53.341 -6.254 1.00 38.23 295 VAL B CA 1
ATOM 4896 C C . VAL B 1 295 ? 60.666 54.514 -7.138 1.00 38.42 295 VAL B C 1
ATOM 4897 O O . VAL B 1 295 ? 59.836 55.125 -7.830 1.00 38.83 295 VAL B O 1
#

Radius of gyration: 31.16 Å; Cα contacts (8 Å, |Δi|>4): 961; chains: 2; bounding box: 57×60×98 Å

Nearest PDB structures (foldseek):
  2jhn-assembly2_B  TM=1.003E+00  e=1.055E-49  Archaeoglobus fulgidus
  2jhj-assembly2_B  TM=1.001E+00  e=1.384E-47  Archaeoglobus fulgidus
  2jhj-assembly1_A  TM=1.000E+00  e=1.689E-47  Archaeoglobus fulgidus
  3i0w-assembly1_A  TM=7.638E-01  e=1.091E-11  Clostridium acetobutylicum
  3f0z-assembly1_A  TM=7.468E-01  e=8.821E-11  Clostridium acetobutylicum

B-factor: mean 19.71, std 8.68, range [2.0, 96.41]

CATH classification: 3.30.310.20 (+2 more: 1.10.340.30, 1.10.1670.10)

Organism: Archaeoglobus fulgidus (strain ATCC 49558 / DSM 4304 / JCM 9628 / NBRC 100126 / VC-16) (NCBI:txid224325)